Protein AF-A0A9Q4PSR2-F1 (afdb_monomer)

Mean predicted aligned error: 19.28 Å

Secondary structure (DSSP, 8-state):
----HHHHHHHHTTS-HHHHHHHHHHHHHHHHHHHHHHHHS---HHHHHHHHHHHHHHS-HHHHHHHHHHHHHHHHHHHHHHHHHHHHHHHHHHHHHHHHHHHHHHHHHHHHHHHHHHHHHHHHHHHHHHHHHHHHHHHHHHHHHHHHHHHHHHHHHHHHHHHHHHHHHHHHHHHHHHHHHHHHHHHHHHHHHHHHHHHHHHHHHHHHHHHHHHHHHHHHHHHHHHHHHHHHHHHHHHHHHHHHHHHHHHHHHHHHHHHHHTT--S--HHHHHHHHHHHHHHHHHHHHHHHHHHHHHHHHHHHHHHHHHHHHHHHHHHHHHHHHHHHHHHHHHHHHHHHHHHHHHHHHHHHHHHHHHHHHHHHHHHHHHHHHHHHHHHHHHHHHHHHHHHHHHHHHHHHHHHHHHHHHHHHHHHHHHHHHHHHHHHHHHHHHHHHHHHHHHHHHHHHHHHHHHHHHHHHHHHHHHHHHHHT--

Sequence (473 aa):
MVFNEDVYRRVIYASSEEVTKESFSLFKDSQDKLADFLNKSRLSDSEKAKLYSDFLTNLNVSSIQQILQNAKEIALELGLKCAEALLKTAQADKEMALLPFEKMEIEAKAKTAQKELELKEKMLPKELELKDADIMLKKAESKYKEAQIPLLGKEIEIKTAELEIKKAELPIKQAELEIKKADIPLKQAQIENEKAKVEVAKSQVEISRAELEIKKEQIPLTRAEVELKKAQLPLVKKELELKELDVPLKRKDLELKDSEIALKQAEIPLKKKELELRSAEIEIKKLAIPLAELELEIKKEDLPLKKLELEIKKEDLPIKKMEKEIKKMQVPIAMAELEIKKAEVPIKKAQIEIAKEEVEIKRAELPLKKAQLETEKVKAEVARAGLEVDRLRIRLEGEKINLMKKEYFLKERQVLNELKKIDGELKLTKEEARLKNRQASTIAKSLATQIQTAKMEADAKITEARIYATGQA

Radius of gyration: 97.1 Å; Cα contacts (8 Å, |Δi|>4): 141; chains: 1; bounding box: 166×49×282 Å

Foldseek 3Di:
DDDDVVVVVVVPPPPDPVLVVVVVVLVVVVVVVLVVVLVPDPDDPVVSVVVVVCVVVVPPVVVVVVLVVVLVVVLVVLVVVLVVLVVLLVVLVVVVVCLVVVLVVLVVVLVVLVVVLVVCVVPVVVVLVVLVVVLVVLVVVLVVLVVVLVVLVVVLVVLVVVLVVLVVVLVVLVVVLVVLVVVLVVLVVVLVVLVVVLVVLVVVLVVLVVVLVVLVVVLVVLVVVLVVLVVVLVVLVVVLVVLVVVLVVLVVVLVVVVVVVVVDPDDPDPVVVVSVVSVVVSVVSVVVSVVSVVVSVVSVVVSVVSVVVSVVSVVVSVVSVVVSVVSVVVSVVSVVVSVVSVVVSVVSVVVSVVSVVVSVVSVVVSVVSVVVSVVSVVVSVVSVVVSVVSVVVSVVSVVVSVVVVVVSVVVSVVSVVVSVVSVVVSVVSVVVSVVSNVVSVVVSVVSVVVSVVSVVVSVVVSVVVVVVSNDDD

Nearest PDB structures (foldseek):
  7zr1-assembly1_D  TM=3.064E-01  e=1.038E-05  Thermochaetoides thermophila
  7yqh-assembly1_B  TM=2.516E-01  e=2.801E-03  Saccharomyces cerevisiae S288C
  3zx6-assembly1_A  TM=5.127E-01  e=3.305E-01  Archaeoglobus fulgidus DSM 4304
  8i4x-assembly1_B  TM=2.468E-01  e=1.149E-02  Saccharomyces cerevisiae S288C
  9e9r-assembly1_A  TM=1.391E-01  e=6.860E-01  Homo sapiens

pLDDT: mean 75.51, std 16.55, range [29.23, 96.0]

Organism: NCBI:txid827

Solvent-accessible surface area (backbone atoms only — not comparable to full-atom values): 25658 Å² total; per-residue (Å²): 135,84,82,60,65,69,62,62,53,63,72,59,71,84,52,63,75,70,66,51,55,54,52,53,50,53,53,49,54,53,49,51,53,50,52,55,51,56,72,73,45,93,64,52,72,70,54,48,52,48,52,52,47,50,50,69,65,63,51,60,56,69,60,54,50,49,52,52,48,51,52,50,52,51,51,48,53,52,48,50,54,47,50,54,49,51,50,51,42,53,51,51,50,50,54,58,66,46,47,63,54,57,49,48,54,52,52,46,55,47,52,53,54,50,51,55,49,56,53,45,64,67,50,48,58,55,55,51,50,52,54,51,48,52,49,52,50,53,51,50,52,51,53,53,55,56,62,46,50,60,53,53,50,51,52,52,52,51,54,49,52,53,51,51,51,56,60,59,46,48,62,54,56,50,51,53,50,52,55,57,57,58,48,49,62,54,51,51,52,50,52,53,53,52,50,51,52,50,52,52,51,51,52,50,48,52,51,54,47,53,54,49,52,53,54,60,56,46,51,60,52,55,47,50,51,54,51,50,53,59,61,45,50,61,52,54,49,50,54,46,55,52,51,62,54,47,49,59,50,54,48,51,56,48,54,51,48,54,59,57,50,76,76,58,94,77,88,71,78,71,62,54,54,54,51,52,51,54,50,49,52,48,51,52,50,61,55,49,50,60,55,53,48,51,54,50,49,54,56,56,60,49,47,60,54,58,48,50,54,52,50,54,56,56,65,50,47,61,55,55,50,51,56,47,52,54,55,57,55,50,49,60,53,54,50,53,55,50,52,52,58,56,55,48,51,62,52,53,52,52,54,50,51,53,53,48,52,52,51,51,51,57,58,63,46,48,62,55,53,50,52,51,51,52,51,51,52,51,52,52,51,51,50,52,51,51,50,53,51,50,52,51,52,52,49,52,53,51,50,52,52,52,48,53,54,50,54,48,56,51,51,52,52,50,55,53,50,51,50,52,50,53,55,50,52,55,50,49,56,55,49,54,52,52,50,54,51,52,52,46,52,52,52,51,50,53,50,54,48,50,52,53,49,51,49,53,50,48,54,48,50,52,48,50,51,48,51,68,71,66,68,79,130

Structure (mmCIF, N/CA/C/O backbone):
data_AF-A0A9Q4PSR2-F1
#
_entry.id   AF-A0A9Q4PSR2-F1
#
loop_
_atom_site.group_PDB
_atom_site.id
_atom_site.type_symbol
_atom_site.label_atom_id
_atom_site.label_alt_id
_atom_site.label_comp_id
_atom_site.label_asym_id
_atom_site.label_entity_id
_atom_site.label_seq_id
_atom_site.pdbx_PDB_ins_code
_atom_site.Cartn_x
_atom_site.Cartn_y
_atom_site.Cartn_z
_atom_site.occupancy
_atom_site.B_iso_or_equiv
_atom_site.auth_seq_id
_atom_site.auth_comp_id
_atom_site.auth_asym_id
_atom_site.auth_atom_id
_atom_site.pdbx_PDB_model_num
ATOM 1 N N . MET A 1 1 ? 59.391 11.634 -141.552 1.00 30.59 1 MET A N 1
ATOM 2 C CA . MET A 1 1 ? 58.847 11.802 -140.188 1.00 30.59 1 MET A CA 1
ATOM 3 C C . MET A 1 1 ? 59.334 13.141 -139.674 1.00 30.59 1 MET A C 1
ATOM 5 O O . MET A 1 1 ? 60.513 13.277 -139.386 1.00 30.59 1 MET A O 1
ATOM 9 N N . VAL A 1 2 ? 58.467 14.151 -139.711 1.00 29.31 2 VAL A N 1
ATOM 10 C CA . VAL A 1 2 ? 58.798 15.519 -139.295 1.00 29.31 2 VAL A CA 1
ATOM 11 C C . VAL A 1 2 ? 58.795 15.550 -137.768 1.00 29.31 2 VAL A C 1
ATOM 13 O O . VAL A 1 2 ? 57.789 15.216 -137.144 1.00 29.31 2 VAL A O 1
ATOM 16 N N . PHE A 1 3 ? 59.950 15.863 -137.187 1.00 29.31 3 PHE A N 1
ATOM 17 C CA . PHE A 1 3 ? 60.169 15.961 -135.748 1.00 29.31 3 PHE A CA 1
ATOM 18 C C . PHE A 1 3 ? 59.361 17.149 -135.211 1.00 29.31 3 PHE A C 1
ATOM 20 O O . PHE A 1 3 ? 59.607 18.291 -135.590 1.00 29.31 3 PHE A O 1
ATOM 27 N N . ASN A 1 4 ? 58.339 16.876 -134.397 1.00 29.23 4 ASN A N 1
ATOM 28 C CA . ASN A 1 4 ? 57.438 17.901 -133.880 1.00 29.23 4 ASN A CA 1
ATOM 29 C C . ASN A 1 4 ? 57.993 18.444 -132.554 1.00 29.23 4 ASN A C 1
ATOM 31 O O . ASN A 1 4 ? 57.755 17.886 -131.480 1.00 29.23 4 ASN A O 1
ATOM 35 N N . GLU A 1 5 ? 58.787 19.507 -132.666 1.00 34.12 5 GLU A N 1
ATOM 36 C CA . GLU A 1 5 ? 59.531 20.153 -131.577 1.00 34.12 5 GLU A CA 1
ATOM 37 C C . GLU A 1 5 ? 58.618 20.616 -130.420 1.00 34.12 5 GLU A C 1
ATOM 39 O O . GLU A 1 5 ? 59.023 20.600 -129.255 1.00 34.12 5 GLU A O 1
ATOM 44 N N . ASP A 1 6 ? 57.347 20.913 -130.709 1.00 32.31 6 ASP A N 1
ATOM 45 C CA . ASP A 1 6 ? 56.357 21.347 -129.716 1.00 32.31 6 ASP A CA 1
ATOM 46 C C . ASP A 1 6 ? 55.891 20.228 -128.772 1.00 32.31 6 ASP A C 1
ATOM 48 O O . ASP A 1 6 ? 55.536 20.489 -127.619 1.00 32.31 6 ASP A O 1
ATOM 52 N N . VAL A 1 7 ? 55.929 18.966 -129.213 1.00 37.47 7 VAL A N 1
ATOM 53 C CA . VAL A 1 7 ? 55.584 17.812 -128.364 1.00 37.47 7 VAL A CA 1
ATOM 54 C C . VAL A 1 7 ? 56.752 17.461 -127.439 1.00 37.47 7 VAL A C 1
ATOM 56 O O . VAL A 1 7 ? 56.534 17.117 -126.278 1.00 37.47 7 VAL A O 1
ATOM 59 N N . TYR A 1 8 ? 57.991 17.645 -127.906 1.00 40.66 8 TYR A N 1
ATOM 60 C CA . TYR A 1 8 ? 59.190 17.433 -127.091 1.00 40.66 8 TYR A CA 1
ATOM 61 C C . TYR A 1 8 ? 59.341 18.512 -126.008 1.00 40.66 8 TYR A C 1
ATOM 63 O O . TYR A 1 8 ? 59.697 18.211 -124.869 1.00 40.66 8 TYR A O 1
ATOM 71 N N . ARG A 1 9 ? 58.979 19.765 -126.323 1.00 37.53 9 ARG A N 1
ATOM 72 C CA . ARG A 1 9 ? 58.964 20.862 -125.344 1.00 37.53 9 ARG A CA 1
ATOM 73 C C . ARG A 1 9 ? 57.912 20.640 -124.254 1.00 37.53 9 ARG A C 1
ATOM 75 O O . ARG A 1 9 ? 58.229 20.800 -123.081 1.00 37.53 9 ARG A O 1
ATOM 82 N N . ARG A 1 10 ? 56.692 20.199 -124.589 1.00 34.59 10 ARG A N 1
ATOM 83 C CA . ARG A 1 10 ? 55.598 20.035 -123.603 1.00 34.59 10 ARG A CA 1
ATOM 84 C C . ARG A 1 10 ? 55.825 18.942 -122.552 1.00 34.59 10 ARG A C 1
ATOM 86 O O . ARG A 1 10 ? 55.307 19.077 -121.450 1.00 34.59 10 ARG A O 1
ATOM 93 N N . VAL A 1 11 ? 56.608 17.902 -122.844 1.00 36.34 11 VAL A N 1
ATOM 94 C CA . VAL A 1 11 ? 56.878 16.804 -121.889 1.00 36.34 11 VAL A CA 1
ATOM 95 C C . VAL A 1 11 ? 57.952 17.176 -120.849 1.00 36.34 11 VAL A C 1
ATOM 97 O O . VAL A 1 11 ? 57.984 16.600 -119.764 1.00 36.34 11 VAL A O 1
ATOM 100 N N . ILE A 1 12 ? 58.781 18.193 -121.113 1.00 41.03 12 ILE A N 1
ATOM 101 C CA . ILE A 1 12 ? 59.872 18.623 -120.215 1.00 41.03 12 ILE A CA 1
ATOM 102 C C . ILE A 1 12 ? 59.436 19.739 -119.236 1.00 41.03 12 ILE A C 1
ATOM 104 O O . ILE A 1 12 ? 60.035 19.894 -118.172 1.00 41.03 12 ILE A O 1
ATOM 108 N N . TYR A 1 13 ? 58.337 20.454 -119.508 1.00 36.12 13 TYR A N 1
ATOM 109 C CA . TYR A 1 13 ? 57.863 21.591 -118.693 1.00 36.12 13 TYR A CA 1
ATOM 110 C C . TYR A 1 13 ? 57.241 21.242 -117.322 1.00 36.12 13 TYR A C 1
ATOM 112 O O . TYR A 1 13 ? 56.834 22.144 -116.596 1.00 36.12 13 TYR A O 1
ATOM 120 N N . ALA A 1 14 ? 57.186 19.970 -116.914 1.00 33.91 14 ALA A N 1
ATOM 121 C CA . ALA A 1 14 ? 56.585 19.565 -115.633 1.00 33.91 14 ALA A CA 1
ATOM 122 C C . ALA A 1 14 ? 57.563 19.547 -114.433 1.00 33.91 14 ALA A C 1
ATOM 124 O O . ALA A 1 14 ? 57.189 19.119 -113.341 1.00 33.91 14 ALA A O 1
ATOM 125 N N . SER A 1 15 ? 58.812 19.996 -114.608 1.00 37.12 15 SER A N 1
ATOM 126 C CA . SER A 1 15 ? 59.835 20.006 -113.548 1.00 37.12 15 SER A CA 1
ATOM 127 C C . SER A 1 15 ? 60.400 21.420 -113.390 1.00 37.12 15 SER A C 1
ATOM 129 O O . SER A 1 15 ? 60.990 21.927 -114.337 1.00 37.12 15 SER A O 1
ATOM 131 N N . SER A 1 16 ? 60.161 22.044 -112.225 1.00 42.78 16 SER A N 1
ATOM 132 C CA . SER A 1 16 ? 60.629 23.370 -111.755 1.00 42.78 16 SER A CA 1
ATOM 133 C C . SER A 1 16 ? 61.180 24.323 -112.835 1.00 42.78 16 SER A C 1
ATOM 135 O O . SER A 1 16 ? 62.311 24.158 -113.301 1.00 42.78 16 SER A O 1
ATOM 137 N N . GLU A 1 17 ? 60.401 25.356 -113.177 1.00 42.44 17 GLU A N 1
ATOM 138 C CA . GLU A 1 17 ? 60.692 26.363 -114.220 1.00 42.44 17 GLU A CA 1
ATOM 139 C C . GLU A 1 17 ? 62.079 27.031 -114.123 1.00 42.44 17 GLU A C 1
ATOM 141 O O . GLU A 1 17 ? 62.598 27.504 -115.135 1.00 42.44 17 GLU A O 1
ATOM 146 N N . GLU A 1 18 ? 62.694 27.066 -112.938 1.00 43.81 18 GLU A N 1
ATOM 147 C CA . GLU A 1 18 ? 64.017 27.669 -112.717 1.00 43.81 18 GLU A CA 1
ATOM 148 C C . GLU A 1 18 ? 65.163 26.759 -113.182 1.00 43.81 18 GLU A C 1
ATOM 150 O O . GLU A 1 18 ? 66.092 27.216 -113.846 1.00 43.81 18 GLU A O 1
ATOM 155 N N . VAL A 1 19 ? 65.068 25.446 -112.944 1.00 42.97 19 VAL A N 1
ATOM 156 C CA . VAL A 1 19 ? 66.100 24.484 -113.375 1.00 42.97 19 VAL A CA 1
ATOM 157 C C . VAL A 1 19 ? 66.064 24.291 -114.894 1.00 42.97 19 VAL A C 1
ATOM 159 O O . VAL A 1 19 ? 67.101 24.085 -115.524 1.00 42.97 19 VAL A O 1
ATOM 162 N N . THR A 1 20 ? 64.887 24.404 -115.515 1.00 48.31 20 THR A N 1
ATOM 163 C CA . THR A 1 20 ? 64.702 24.159 -116.953 1.00 48.31 20 THR A CA 1
ATOM 164 C C . THR A 1 20 ? 65.146 25.334 -117.824 1.00 48.31 20 THR A C 1
ATOM 166 O O . THR A 1 20 ? 65.755 25.100 -118.869 1.00 48.31 20 THR A O 1
ATOM 169 N N . LYS A 1 21 ? 64.929 26.587 -117.397 1.00 44.03 21 LYS A N 1
ATOM 170 C CA . LYS A 1 21 ? 65.381 27.777 -118.144 1.00 44.03 21 LYS A CA 1
ATOM 171 C C . LYS A 1 21 ? 66.907 27.903 -118.197 1.00 44.03 21 LYS A C 1
ATOM 173 O O . LYS A 1 21 ? 67.447 28.178 -119.266 1.00 44.03 21 LYS A O 1
ATOM 178 N N . GLU A 1 22 ? 67.600 27.650 -117.088 1.00 48.50 22 GLU A N 1
ATOM 179 C CA . GLU A 1 22 ? 69.065 27.795 -117.013 1.00 48.50 22 GLU A CA 1
ATOM 180 C C . GLU A 1 22 ? 69.811 26.618 -117.663 1.00 48.50 22 GLU A C 1
ATOM 182 O O . GLU A 1 22 ? 70.853 26.807 -118.287 1.00 48.50 22 GLU A O 1
ATOM 187 N N . SER A 1 23 ? 69.239 25.408 -117.617 1.00 45.97 23 SER A N 1
ATOM 188 C CA . SER A 1 23 ? 69.782 24.251 -118.351 1.00 45.97 23 SER A CA 1
ATOM 189 C C . SER A 1 23 ? 69.737 24.470 -119.868 1.00 45.97 23 SER A C 1
ATOM 191 O O . SER A 1 23 ? 70.679 24.124 -120.581 1.00 45.97 23 SER A O 1
ATOM 193 N N . PHE A 1 24 ? 68.659 25.088 -120.368 1.00 46.19 24 PHE A N 1
ATOM 194 C CA . PHE A 1 24 ? 68.519 25.439 -121.783 1.00 46.19 24 PHE A CA 1
ATOM 195 C C . PHE A 1 24 ? 69.469 26.563 -122.216 1.00 46.19 24 PHE A C 1
ATOM 197 O O . PHE A 1 24 ? 69.950 26.523 -123.348 1.00 46.19 24 PHE A O 1
ATOM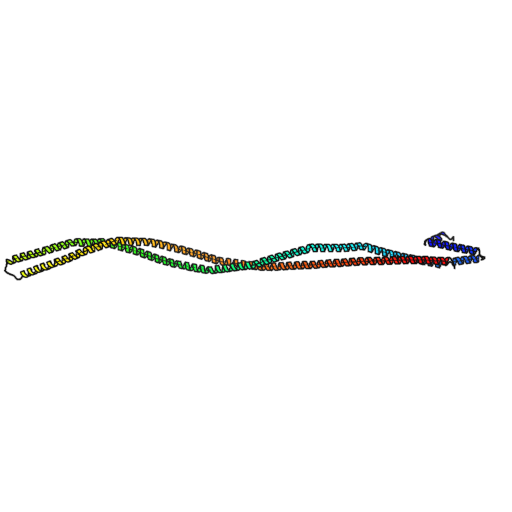 204 N N . SER A 1 25 ? 69.762 27.545 -121.351 1.00 51.31 25 SER A N 1
ATOM 205 C CA . SER A 1 25 ? 70.717 28.612 -121.687 1.00 51.31 25 SER A CA 1
ATOM 206 C C . SER A 1 25 ? 72.151 28.089 -121.739 1.00 51.31 25 SER A C 1
ATOM 208 O O . SER A 1 25 ? 72.877 28.416 -122.669 1.00 51.31 25 SER A O 1
ATOM 210 N N . LEU A 1 26 ? 72.534 27.220 -120.799 1.00 50.44 26 LEU A N 1
ATOM 211 C CA . LEU A 1 26 ? 73.851 26.581 -120.772 1.00 50.44 26 LEU A CA 1
ATOM 212 C C . LEU A 1 26 ? 74.087 25.693 -121.994 1.00 50.44 26 LEU A C 1
ATOM 214 O O . LEU A 1 26 ? 75.121 25.814 -122.641 1.00 50.44 26 LEU A O 1
ATOM 218 N N . PHE A 1 27 ? 73.108 24.859 -122.356 1.00 50.53 27 PHE A N 1
ATOM 219 C CA . PHE A 1 27 ? 73.190 24.027 -123.558 1.00 50.53 27 PHE A CA 1
ATOM 220 C C . PHE A 1 27 ? 73.351 24.873 -124.827 1.00 50.53 27 PHE A C 1
ATOM 222 O O . PHE A 1 27 ? 74.158 24.540 -125.694 1.00 50.53 27 PHE A O 1
ATOM 229 N N . LYS A 1 28 ? 72.620 25.990 -124.914 1.00 52.31 28 LYS A N 1
ATOM 230 C CA . LYS A 1 28 ? 72.680 26.901 -126.057 1.00 52.31 28 LYS A CA 1
ATOM 231 C C . LYS A 1 28 ? 74.026 27.628 -126.153 1.00 52.31 28 LYS A C 1
ATOM 233 O O . LYS A 1 28 ? 74.619 27.627 -127.224 1.00 52.31 28 LYS A O 1
ATOM 238 N N . ASP A 1 29 ? 74.570 28.107 -125.036 1.00 55.88 29 ASP A N 1
ATOM 239 C CA . ASP A 1 29 ? 75.909 28.712 -124.976 1.00 55.88 29 ASP A CA 1
ATOM 240 C C . ASP A 1 29 ? 77.022 27.724 -125.370 1.00 55.88 29 ASP A C 1
ATOM 242 O O . ASP A 1 29 ? 77.967 28.085 -126.077 1.00 55.88 29 ASP A O 1
ATOM 246 N N . SER A 1 30 ? 76.938 26.465 -124.924 1.00 52.97 30 SER A N 1
ATOM 247 C CA . SER A 1 30 ? 77.897 25.417 -125.300 1.00 52.97 30 SER A CA 1
ATOM 248 C C . SER A 1 30 ? 77.789 25.056 -126.783 1.00 52.97 30 SER A C 1
ATOM 250 O O . SER A 1 30 ? 78.810 24.864 -127.446 1.00 52.97 30 SER A O 1
ATOM 252 N N . GLN A 1 31 ? 76.564 24.992 -127.311 1.00 54.34 31 GLN A N 1
ATOM 253 C CA . GLN A 1 31 ? 76.292 24.727 -128.721 1.00 54.34 31 GLN A CA 1
ATOM 254 C C . GLN A 1 31 ? 76.814 25.860 -129.615 1.00 54.34 31 GLN A C 1
ATOM 256 O O . GLN A 1 31 ? 77.436 25.582 -130.641 1.00 54.34 31 GLN A O 1
ATOM 261 N N . ASP A 1 32 ? 76.636 27.114 -129.195 1.00 59.25 32 ASP A N 1
ATOM 262 C CA . ASP A 1 32 ? 77.125 28.294 -129.905 1.00 59.25 32 ASP A CA 1
ATOM 263 C C . ASP A 1 32 ? 78.660 28.345 -129.898 1.00 59.25 32 ASP A C 1
ATOM 265 O O . ASP A 1 32 ? 79.269 28.536 -130.949 1.00 59.25 32 ASP A O 1
ATOM 269 N N . LYS A 1 33 ? 79.319 28.059 -128.764 1.00 62.41 33 LYS A N 1
ATOM 270 C CA . LYS A 1 33 ? 80.793 27.972 -128.686 1.00 62.41 33 LYS A CA 1
ATOM 271 C C . LYS A 1 33 ? 81.373 26.847 -129.547 1.00 62.41 33 LYS A C 1
ATOM 273 O O . LYS A 1 33 ? 82.416 27.036 -130.176 1.00 62.41 33 LYS A O 1
ATOM 278 N N . LEU A 1 34 ? 80.713 25.688 -129.597 1.00 60.78 34 LEU A N 1
ATOM 279 C CA . LEU A 1 34 ? 81.141 24.572 -130.440 1.00 60.78 34 LEU A CA 1
ATOM 280 C C . LEU A 1 34 ? 80.932 24.882 -131.929 1.00 60.78 34 LEU A C 1
ATOM 282 O O . LEU A 1 34 ? 81.809 24.591 -132.742 1.00 60.78 34 LEU A O 1
ATOM 286 N N . ALA A 1 35 ? 79.807 25.506 -132.289 1.00 60.69 35 ALA A N 1
ATOM 287 C CA . ALA A 1 35 ? 79.557 25.976 -133.648 1.00 60.69 35 ALA A CA 1
ATOM 288 C C . ALA A 1 35 ? 80.616 27.001 -134.082 1.00 60.69 35 ALA A C 1
ATOM 290 O O . ALA A 1 35 ? 81.159 26.904 -135.183 1.00 60.69 35 ALA A O 1
ATOM 291 N N . ASP A 1 36 ? 80.984 27.925 -133.196 1.00 70.06 36 ASP A N 1
ATOM 292 C CA . ASP A 1 36 ? 82.000 28.941 -133.461 1.00 70.06 36 ASP A CA 1
ATOM 293 C C . ASP A 1 36 ? 83.412 28.332 -133.611 1.00 70.06 36 ASP A C 1
ATOM 295 O O . ASP A 1 36 ? 84.172 28.714 -134.507 1.00 70.06 36 ASP A O 1
ATOM 299 N N . PHE A 1 37 ? 83.750 27.316 -132.804 1.00 67.12 37 PHE A N 1
ATOM 300 C CA . PHE A 1 37 ? 84.992 26.540 -132.924 1.00 67.12 37 PHE A CA 1
ATOM 301 C C . PHE A 1 37 ? 85.055 25.740 -134.234 1.00 67.12 37 PHE A C 1
ATOM 303 O O . PHE A 1 37 ? 86.053 25.793 -134.958 1.00 67.12 37 PHE A O 1
ATOM 310 N N . LEU A 1 38 ? 83.978 25.034 -134.587 1.00 64.06 38 LEU A N 1
ATOM 311 C CA . LEU A 1 38 ? 83.915 24.231 -135.809 1.00 64.06 38 LEU A CA 1
ATOM 312 C C . LEU A 1 38 ? 83.952 25.102 -137.065 1.00 64.06 38 LEU A C 1
ATOM 314 O O . LEU A 1 38 ? 84.629 24.735 -138.030 1.00 64.06 38 LEU A O 1
ATOM 318 N N . ASN A 1 39 ? 83.323 26.278 -137.042 1.00 68.94 39 ASN A N 1
ATOM 319 C CA . ASN A 1 39 ? 83.376 27.244 -138.140 1.00 68.94 39 ASN A CA 1
ATOM 320 C C . ASN A 1 39 ? 84.787 27.811 -138.365 1.00 68.94 39 ASN A C 1
ATOM 322 O O . ASN A 1 39 ? 85.174 28.039 -139.509 1.00 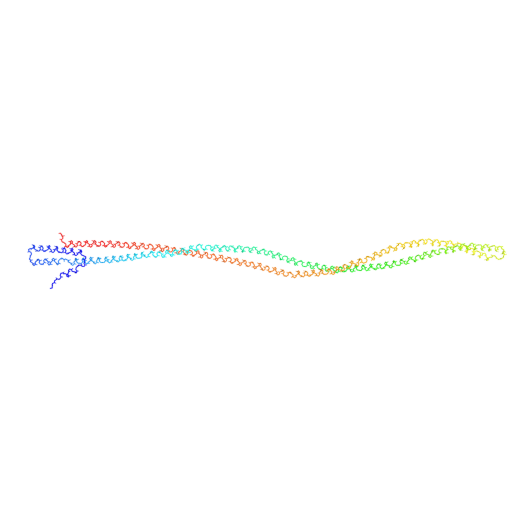68.94 39 ASN A O 1
ATOM 326 N N . LYS A 1 40 ? 85.585 27.978 -137.302 1.00 70.62 40 LYS A N 1
ATOM 327 C CA . LYS A 1 40 ? 86.971 28.483 -137.375 1.00 70.62 40 LYS A CA 1
ATOM 328 C C . LYS A 1 40 ? 88.019 27.391 -137.643 1.00 70.62 40 LYS A C 1
ATOM 330 O O . LYS A 1 40 ? 89.168 27.702 -137.956 1.00 70.62 40 LYS A O 1
ATOM 335 N N . SER A 1 41 ? 87.648 26.117 -137.531 1.00 65.38 41 SER A N 1
ATOM 336 C CA . SER A 1 41 ? 88.558 24.978 -137.699 1.00 65.38 41 SER A CA 1
ATOM 337 C C . SER A 1 41 ? 88.786 24.592 -139.174 1.00 65.38 41 SER A C 1
ATOM 339 O O . SER A 1 41 ? 87.865 24.632 -139.994 1.00 65.38 41 SER A O 1
ATOM 341 N N . ARG A 1 42 ? 90.009 24.147 -139.514 1.00 66.88 42 ARG A N 1
ATOM 342 C CA . ARG A 1 42 ? 90.380 23.591 -140.839 1.00 66.88 42 ARG A CA 1
ATOM 343 C C . ARG A 1 42 ? 89.981 22.112 -141.026 1.00 66.88 42 ARG A C 1
ATOM 345 O O . ARG A 1 42 ? 90.512 21.450 -141.911 1.00 66.88 42 ARG A O 1
ATOM 352 N N . LEU A 1 43 ? 89.099 21.592 -140.170 1.00 71.19 43 LEU A N 1
ATOM 353 C CA . LEU A 1 43 ? 88.632 20.202 -140.206 1.00 71.19 43 LEU A CA 1
ATOM 354 C C . LEU A 1 43 ? 87.792 19.936 -141.464 1.00 71.19 43 LEU A C 1
ATOM 356 O O . LEU A 1 43 ? 87.122 20.842 -141.961 1.00 71.19 43 LEU A O 1
ATOM 360 N N . SER A 1 44 ? 87.794 18.700 -141.962 1.00 71.38 44 SER A N 1
ATOM 361 C CA . SER A 1 44 ? 86.879 18.285 -143.033 1.00 71.38 44 SER A CA 1
ATOM 362 C C . SER A 1 44 ? 85.432 18.206 -142.527 1.00 71.38 44 SER A C 1
ATOM 364 O O . SER A 1 44 ? 85.196 17.995 -141.336 1.00 71.38 44 SER A O 1
ATOM 366 N N . ASP A 1 45 ? 84.442 18.320 -143.416 1.00 65.38 45 ASP A N 1
ATOM 367 C CA . ASP A 1 45 ? 83.022 18.245 -143.028 1.00 65.38 45 ASP A CA 1
ATOM 368 C C . ASP A 1 45 ? 82.672 16.920 -142.327 1.00 65.38 45 ASP A C 1
ATOM 370 O O . ASP A 1 45 ? 81.855 16.896 -141.407 1.00 65.38 45 ASP A O 1
ATOM 374 N N . SER A 1 46 ? 83.356 15.826 -142.685 1.00 64.12 46 SER A N 1
ATOM 375 C CA . SER A 1 46 ? 83.214 14.528 -142.016 1.00 64.12 46 SER A CA 1
ATOM 376 C C . SER A 1 46 ? 83.756 14.539 -140.585 1.00 64.12 46 SER A C 1
ATOM 378 O O . SER A 1 46 ? 83.177 13.893 -139.715 1.00 64.12 46 SER A O 1
ATOM 380 N N . GLU A 1 47 ? 84.861 15.237 -140.323 1.00 69.25 47 GLU A N 1
ATOM 381 C CA . GLU A 1 47 ? 85.441 15.351 -138.980 1.00 69.25 47 GLU A CA 1
ATOM 382 C C . GLU A 1 47 ? 84.635 16.315 -138.118 1.00 69.25 47 GLU A C 1
ATOM 384 O O . GLU A 1 47 ? 84.402 16.019 -136.951 1.00 69.25 47 GLU A O 1
ATOM 389 N N . LYS A 1 48 ? 84.133 17.416 -138.694 1.00 69.00 48 LYS A N 1
ATOM 390 C CA . LYS A 1 48 ? 83.215 18.332 -138.004 1.00 69.00 48 LYS A CA 1
ATOM 391 C C . LYS A 1 48 ? 81.922 17.625 -137.611 1.00 69.00 48 LYS A C 1
ATOM 393 O O . LYS A 1 48 ? 81.499 17.748 -136.467 1.00 69.00 48 LYS A O 1
ATOM 398 N N . ALA A 1 49 ? 81.331 16.838 -138.513 1.00 59.72 49 ALA A N 1
ATOM 399 C CA . ALA A 1 49 ? 80.139 16.044 -138.220 1.00 59.72 49 ALA A CA 1
ATOM 400 C C . ALA A 1 49 ? 80.401 14.979 -137.144 1.00 59.72 49 ALA A C 1
ATOM 402 O O . ALA A 1 49 ? 79.551 14.764 -136.283 1.00 59.72 49 ALA A O 1
ATOM 403 N N . LYS A 1 50 ? 81.587 14.356 -137.148 1.00 64.25 50 LYS A N 1
ATOM 404 C CA . LYS A 1 50 ? 81.979 13.374 -136.132 1.00 64.25 50 LYS A CA 1
ATOM 405 C C . LYS A 1 50 ? 82.237 14.023 -134.772 1.00 64.25 50 LYS A C 1
ATOM 407 O O . LYS A 1 50 ? 81.750 13.506 -133.786 1.00 64.25 50 LYS A O 1
ATOM 412 N N . LEU A 1 51 ? 82.881 15.191 -134.713 1.00 61.88 51 LEU A N 1
ATOM 413 C CA . LEU A 1 51 ? 83.086 15.945 -133.469 1.00 61.88 51 LEU A CA 1
ATOM 414 C C . LEU A 1 51 ? 81.775 16.513 -132.910 1.00 61.88 51 LEU A C 1
ATOM 416 O O . LEU A 1 51 ? 81.588 16.536 -131.700 1.00 61.88 51 LEU A O 1
ATOM 420 N N . TYR A 1 52 ? 80.860 16.956 -133.778 1.00 58.81 52 TYR A N 1
ATOM 421 C CA . TYR A 1 52 ? 79.524 17.408 -133.377 1.00 58.81 52 TYR A CA 1
ATOM 422 C C . TYR A 1 52 ? 78.675 16.233 -132.879 1.00 58.81 52 TYR A C 1
ATOM 424 O O . TYR A 1 52 ? 78.012 16.347 -131.855 1.00 58.81 52 TYR A O 1
ATOM 432 N N . SER A 1 53 ? 78.744 15.084 -133.557 1.00 53.72 53 SER A N 1
ATOM 433 C CA . SER A 1 53 ? 78.159 13.819 -133.098 1.00 53.72 53 SER A CA 1
ATOM 434 C C . SER A 1 53 ? 78.741 13.408 -131.749 1.00 53.72 53 SER A C 1
ATOM 436 O O . SER A 1 53 ? 77.984 13.199 -130.813 1.00 53.72 53 SER A O 1
ATOM 438 N N . ASP A 1 54 ? 80.068 13.374 -131.623 1.00 56.69 54 ASP A N 1
ATOM 439 C CA . ASP A 1 54 ? 80.776 12.999 -130.402 1.00 56.69 54 ASP A CA 1
ATOM 440 C C . ASP A 1 54 ? 80.486 13.985 -129.261 1.00 56.69 54 ASP A C 1
ATOM 442 O O . ASP A 1 54 ? 80.387 13.566 -128.116 1.00 56.69 54 ASP A O 1
ATOM 446 N N . PHE A 1 55 ? 80.283 15.277 -129.538 1.00 58.97 55 PHE A N 1
ATOM 447 C CA . PHE A 1 55 ? 79.832 16.275 -128.559 1.00 58.97 55 PHE A CA 1
ATOM 448 C C . PHE A 1 55 ? 78.389 16.023 -128.105 1.00 58.97 55 PHE A C 1
ATOM 450 O O . PHE A 1 55 ? 78.098 16.060 -126.910 1.00 58.97 55 PHE A O 1
ATOM 457 N N . LEU A 1 56 ? 77.494 15.711 -129.047 1.00 51.69 56 LEU A N 1
ATOM 458 C CA . LEU A 1 56 ? 76.107 15.352 -128.752 1.00 51.69 56 LEU A CA 1
ATOM 459 C C . LEU A 1 56 ? 75.996 14.006 -128.016 1.00 51.69 56 LEU A C 1
ATOM 461 O O . LEU A 1 56 ? 75.068 13.837 -127.229 1.00 51.69 56 LEU A O 1
ATOM 465 N N . THR A 1 57 ? 76.934 13.072 -128.217 1.00 50.31 57 THR A N 1
ATOM 466 C CA . THR A 1 57 ? 76.959 11.772 -127.525 1.00 50.31 57 THR A CA 1
ATOM 467 C C . THR A 1 57 ? 77.775 11.767 -126.226 1.00 50.31 57 THR A C 1
ATOM 469 O O . THR A 1 57 ? 77.472 10.963 -125.349 1.00 50.31 57 THR A O 1
ATOM 472 N N . ASN A 1 58 ? 78.782 12.640 -126.068 1.00 47.34 58 ASN A N 1
ATOM 473 C CA . ASN A 1 58 ? 79.615 12.749 -124.853 1.00 47.34 58 ASN A CA 1
ATOM 474 C C . ASN A 1 58 ? 79.057 13.714 -123.801 1.00 47.34 58 ASN A C 1
ATOM 476 O O . ASN A 1 58 ? 79.540 13.725 -122.666 1.00 47.34 58 ASN A O 1
ATOM 480 N N . LEU A 1 59 ? 78.019 14.491 -124.123 1.00 53.25 59 LEU A N 1
ATOM 481 C CA . LEU A 1 59 ? 77.141 15.043 -123.098 1.00 53.25 59 LEU A CA 1
ATOM 482 C C . LEU A 1 59 ? 76.523 13.851 -122.366 1.00 53.25 59 LEU A C 1
ATOM 484 O O . LEU A 1 59 ? 75.656 13.162 -122.891 1.00 53.25 59 LEU A O 1
ATOM 488 N N . ASN A 1 60 ? 77.021 13.566 -121.165 1.00 53.00 60 ASN A N 1
ATOM 489 C CA . ASN A 1 60 ? 76.625 12.433 -120.336 1.00 53.00 60 ASN A CA 1
ATOM 490 C C . ASN A 1 60 ? 75.219 12.677 -119.736 1.00 53.00 60 ASN A C 1
ATOM 492 O O . ASN A 1 60 ? 75.031 12.764 -118.521 1.00 53.00 60 ASN A O 1
ATOM 496 N N . VAL A 1 61 ? 74.226 12.838 -120.623 1.00 51.53 61 VAL A N 1
ATOM 497 C CA . VAL A 1 61 ? 72.817 13.154 -120.348 1.00 51.53 61 VAL A CA 1
ATOM 498 C C . VAL A 1 61 ? 72.213 12.112 -119.411 1.00 51.53 61 VAL A C 1
ATOM 500 O O . VAL A 1 61 ? 71.434 12.472 -118.535 1.00 51.53 61 VAL A O 1
ATOM 503 N N . SER A 1 62 ? 72.639 10.849 -119.519 1.00 49.00 62 SER A N 1
ATOM 504 C CA . SER A 1 62 ? 72.194 9.770 -118.631 1.00 49.00 62 SER A CA 1
ATOM 505 C C . SER A 1 62 ? 72.596 10.013 -117.173 1.00 49.00 62 SER A C 1
ATOM 507 O O . SER A 1 62 ? 71.780 9.811 -116.280 1.00 49.00 62 SER A O 1
ATOM 509 N N . SER A 1 63 ? 73.817 10.497 -116.911 1.00 49.88 63 SER A N 1
ATOM 510 C CA . SER A 1 63 ? 74.279 10.772 -115.541 1.00 49.88 63 SER A CA 1
ATOM 511 C C . SER A 1 63 ? 73.568 11.985 -114.935 1.00 49.88 63 SER A C 1
ATOM 513 O O . SER A 1 63 ? 73.160 11.945 -113.779 1.00 49.88 63 SER A O 1
ATOM 515 N N . ILE A 1 64 ? 73.342 13.042 -115.724 1.00 49.62 64 ILE A N 1
ATOM 516 C CA . ILE A 1 64 ? 72.612 14.241 -115.277 1.00 49.62 64 ILE A CA 1
ATOM 517 C C . ILE A 1 64 ? 71.129 13.923 -115.035 1.00 49.62 64 ILE A C 1
ATOM 519 O O . ILE A 1 64 ? 70.578 14.325 -114.012 1.00 49.62 64 ILE A O 1
ATOM 523 N N . GLN A 1 65 ? 70.485 13.159 -115.924 1.00 52.62 65 GLN A N 1
ATOM 524 C CA . GLN A 1 65 ? 69.105 12.707 -115.731 1.00 52.62 65 GLN A CA 1
ATOM 525 C C . GLN A 1 65 ? 68.972 11.811 -114.503 1.00 52.62 65 GLN A C 1
ATOM 527 O O . GLN A 1 65 ? 68.015 11.966 -113.753 1.00 52.62 65 GLN A O 1
ATOM 532 N N . GLN A 1 66 ? 69.940 10.929 -114.249 1.00 52.72 66 GLN A N 1
ATOM 533 C CA . GLN A 1 66 ? 69.919 10.070 -113.071 1.00 52.72 66 GLN A CA 1
ATOM 534 C C . GLN A 1 66 ? 70.168 10.853 -111.774 1.00 52.72 66 GLN A C 1
ATOM 536 O O . GLN A 1 66 ? 69.501 10.593 -110.778 1.00 52.72 66 GLN A O 1
ATOM 541 N N . ILE A 1 67 ? 71.038 11.870 -111.781 1.00 50.19 67 ILE A N 1
ATOM 542 C CA . ILE A 1 67 ? 71.219 12.782 -110.638 1.00 50.19 67 ILE A CA 1
ATOM 543 C C . ILE A 1 67 ? 69.941 13.590 -110.371 1.00 50.19 67 ILE A C 1
ATOM 545 O O . ILE A 1 67 ? 69.521 13.692 -109.220 1.00 50.19 67 ILE A O 1
ATOM 549 N N . LEU A 1 68 ? 69.287 14.120 -111.410 1.00 50.09 68 LEU A N 1
ATOM 550 C CA . LEU A 1 68 ? 68.030 14.868 -111.277 1.00 50.09 68 LEU A CA 1
ATOM 551 C C . LEU A 1 68 ? 66.866 13.975 -110.830 1.00 50.09 68 LEU A C 1
ATOM 553 O O . LEU A 1 68 ? 66.056 14.394 -110.004 1.00 50.09 68 LEU A O 1
ATOM 557 N N . GLN A 1 69 ? 66.795 12.745 -111.338 1.00 55.03 69 GLN A N 1
ATOM 558 C CA . GLN A 1 69 ? 65.789 11.763 -110.945 1.00 55.03 69 GLN A CA 1
ATOM 559 C C . GLN A 1 69 ? 65.984 11.338 -109.485 1.00 55.03 69 GLN A C 1
ATOM 561 O O . GLN A 1 69 ? 65.032 11.392 -108.710 1.00 55.03 69 GLN A O 1
ATOM 566 N N . ASN A 1 70 ? 67.222 11.043 -109.074 1.00 51.94 70 ASN A N 1
ATOM 567 C CA . ASN A 1 70 ? 67.555 10.740 -107.681 1.00 51.94 70 ASN A CA 1
ATOM 568 C C . ASN A 1 70 ? 67.258 11.933 -106.758 1.00 51.94 70 ASN A C 1
ATOM 570 O O . ASN A 1 70 ? 66.708 11.753 -105.676 1.00 51.94 70 ASN A O 1
ATOM 574 N N . ALA A 1 71 ? 67.563 13.165 -107.180 1.00 49.53 71 ALA A N 1
ATOM 575 C CA . ALA A 1 71 ? 67.235 14.367 -106.413 1.00 49.53 71 ALA A CA 1
ATOM 576 C C . ALA A 1 71 ? 65.715 14.568 -106.274 1.00 49.53 71 ALA A C 1
ATOM 578 O O . ALA A 1 71 ? 65.239 14.946 -105.204 1.00 49.53 71 ALA A O 1
ATOM 579 N N . LYS A 1 72 ? 64.940 14.270 -107.325 1.00 54.00 72 LYS A N 1
ATOM 580 C CA . LYS A 1 72 ? 63.472 14.334 -107.316 1.00 54.00 72 LYS A CA 1
ATOM 581 C C . LYS A 1 72 ? 62.853 13.264 -106.415 1.00 54.00 72 LYS A C 1
ATOM 583 O O . LYS A 1 72 ? 61.928 13.575 -105.670 1.00 54.00 72 LYS A O 1
ATOM 588 N N . GLU A 1 73 ? 63.363 12.036 -106.457 1.00 56.44 73 GLU A N 1
ATOM 589 C CA . GLU A 1 73 ? 62.919 10.936 -105.591 1.00 56.44 73 GLU A CA 1
ATOM 590 C C . GLU A 1 73 ? 63.231 11.225 -104.117 1.00 56.44 73 GLU A C 1
ATOM 592 O O . GLU A 1 73 ? 62.337 11.116 -103.279 1.00 56.44 73 GLU A O 1
ATOM 597 N N . ILE A 1 74 ? 64.433 11.725 -103.807 1.00 56.28 74 ILE A N 1
ATOM 598 C CA . ILE A 1 74 ? 64.808 12.159 -102.451 1.00 56.28 74 ILE A CA 1
ATOM 599 C C . ILE A 1 74 ? 63.920 13.321 -101.977 1.00 56.28 74 ILE A C 1
ATOM 601 O O . ILE A 1 74 ? 63.445 13.308 -100.841 1.00 56.28 74 ILE A O 1
ATOM 605 N N . ALA A 1 75 ? 63.646 14.314 -102.830 1.00 53.25 75 ALA A N 1
ATOM 606 C CA . ALA A 1 75 ? 62.777 15.440 -102.483 1.00 53.25 75 ALA A CA 1
ATOM 607 C C . ALA A 1 75 ? 61.320 15.008 -102.232 1.00 53.25 75 ALA A C 1
ATOM 609 O O . ALA A 1 75 ? 60.684 15.514 -101.306 1.00 53.25 75 ALA A O 1
ATOM 610 N N . LEU A 1 76 ? 60.797 14.057 -103.014 1.00 61.22 76 LEU A N 1
ATOM 611 C CA . LEU A 1 76 ? 59.466 13.480 -102.809 1.00 61.22 76 LEU A CA 1
ATOM 612 C C . LEU A 1 76 ? 59.400 12.646 -101.525 1.00 61.22 76 LEU A C 1
ATOM 614 O O . LEU A 1 76 ? 58.450 12.801 -100.762 1.00 61.22 76 LEU A O 1
ATOM 618 N N . GLU A 1 77 ? 60.403 11.810 -101.250 1.00 64.00 77 GLU A N 1
ATOM 619 C CA . GLU A 1 77 ? 60.451 10.985 -100.038 1.00 64.00 77 GLU A CA 1
ATOM 620 C C . GLU A 1 77 ? 60.581 11.846 -98.770 1.00 64.00 77 GLU A C 1
ATOM 622 O O . GLU A 1 77 ? 59.885 11.615 -97.779 1.00 64.00 77 GLU A O 1
ATOM 627 N N . LEU A 1 78 ? 61.417 12.889 -98.802 1.00 61.28 78 LEU A N 1
ATOM 628 C CA . LEU A 1 78 ? 61.528 13.862 -97.712 1.00 61.28 78 LEU A CA 1
ATOM 629 C C . LEU A 1 78 ? 60.254 14.703 -97.562 1.00 61.28 78 LEU A C 1
ATOM 631 O O . LEU A 1 78 ? 59.830 14.967 -96.438 1.00 61.28 78 LEU A O 1
ATOM 635 N N . GLY A 1 79 ? 59.609 15.080 -98.670 1.00 59.53 79 GLY A N 1
ATOM 636 C CA . GLY A 1 79 ? 58.317 15.766 -98.667 1.00 59.53 79 GLY A CA 1
ATOM 637 C C . GLY A 1 79 ? 57.204 14.915 -98.052 1.00 59.53 79 GLY A C 1
ATOM 638 O O . GLY A 1 79 ? 56.426 15.416 -97.240 1.00 59.53 79 GLY A O 1
ATOM 639 N N . LEU A 1 80 ? 57.173 13.614 -98.360 1.00 67.38 80 LEU A N 1
ATOM 640 C CA . LEU A 1 80 ? 56.230 12.658 -97.780 1.00 67.38 80 LEU A CA 1
ATOM 641 C C . LEU A 1 80 ? 56.487 12.465 -96.278 1.00 67.38 80 LEU A C 1
ATOM 643 O O . LEU A 1 80 ? 55.558 12.584 -95.484 1.00 67.38 80 LEU A O 1
ATOM 647 N N . LYS A 1 81 ? 57.752 12.288 -95.864 1.00 64.88 81 LYS A N 1
ATOM 648 C CA . LYS A 1 81 ? 58.144 12.230 -94.441 1.00 64.88 81 LYS A CA 1
ATOM 649 C C . LYS A 1 81 ? 57.790 13.518 -93.691 1.00 64.88 81 LYS A C 1
ATOM 651 O O . LYS A 1 81 ? 57.368 13.461 -92.537 1.00 64.88 81 LYS A O 1
ATOM 656 N N . CYS A 1 82 ? 57.909 14.678 -94.339 1.00 59.75 82 CYS A N 1
ATOM 657 C CA . CYS A 1 82 ? 57.484 15.955 -93.772 1.00 59.75 82 CYS A CA 1
ATOM 658 C C . CYS A 1 82 ? 55.959 16.039 -93.630 1.00 59.75 82 CYS A C 1
ATOM 660 O O . CYS A 1 82 ? 55.473 16.483 -92.594 1.00 59.75 82 CYS A O 1
ATOM 662 N N . ALA A 1 83 ? 55.196 15.594 -94.631 1.00 61.78 83 ALA A N 1
ATOM 663 C CA . ALA A 1 83 ? 53.736 15.559 -94.575 1.00 61.78 83 ALA A CA 1
ATOM 664 C C . ALA A 1 83 ? 53.227 14.589 -93.493 1.00 61.78 83 ALA A C 1
ATOM 666 O O . ALA A 1 83 ? 52.324 14.933 -92.735 1.00 61.78 83 ALA A O 1
ATOM 667 N N . GLU A 1 84 ? 53.848 13.415 -93.354 1.00 69.31 84 GLU A N 1
ATOM 668 C CA . GLU A 1 84 ? 53.564 12.469 -92.269 1.00 69.31 84 GLU A CA 1
ATOM 669 C C . GLU A 1 84 ? 53.894 13.056 -90.892 1.00 69.31 84 GLU A C 1
ATOM 671 O O . GLU A 1 84 ? 53.133 12.873 -89.940 1.00 69.31 84 GLU A O 1
ATOM 676 N N . ALA A 1 85 ? 55.005 13.785 -90.770 1.00 63.28 85 ALA A N 1
ATOM 677 C CA . ALA A 1 85 ? 55.351 14.483 -89.540 1.00 63.28 85 ALA A CA 1
ATOM 678 C C . ALA A 1 85 ? 54.349 15.599 -89.213 1.00 63.28 85 ALA A C 1
ATOM 680 O O . ALA A 1 85 ? 53.923 15.697 -88.067 1.00 63.28 85 ALA A O 1
ATOM 681 N N . LEU A 1 86 ? 53.912 16.374 -90.210 1.00 66.69 86 LEU A N 1
ATOM 682 C CA . LEU A 1 86 ? 52.887 17.411 -90.050 1.00 66.69 86 LEU A CA 1
ATOM 683 C C . LEU A 1 86 ? 51.516 16.826 -89.679 1.00 66.69 86 LEU A C 1
ATOM 685 O O . LEU A 1 86 ? 50.768 17.410 -88.896 1.00 66.69 86 LEU A O 1
ATOM 689 N N . LEU A 1 87 ? 51.182 15.644 -90.198 1.00 70.38 87 LEU A N 1
ATOM 690 C CA . LEU A 1 87 ? 49.966 14.929 -89.825 1.00 70.38 87 LEU A CA 1
ATOM 691 C C . LEU A 1 87 ? 50.051 14.401 -88.385 1.00 70.38 87 LEU A C 1
ATOM 693 O O . LEU A 1 87 ? 49.084 14.526 -87.636 1.00 70.38 87 LEU A O 1
ATOM 697 N N . LYS A 1 88 ? 51.217 13.895 -87.961 1.00 68.38 88 LYS A N 1
ATOM 698 C CA . LYS A 1 88 ? 51.478 13.520 -86.560 1.00 68.38 88 LYS A CA 1
ATOM 699 C C . LYS A 1 88 ? 51.425 14.727 -85.620 1.00 68.38 88 LYS A C 1
ATOM 701 O O . LYS A 1 88 ? 50.874 14.604 -84.529 1.00 68.38 88 LYS A O 1
ATOM 706 N N . THR A 1 89 ? 51.928 15.896 -86.028 1.00 62.59 89 THR A N 1
ATOM 707 C CA . THR A 1 89 ? 51.786 17.128 -85.232 1.00 62.59 89 THR A CA 1
ATOM 708 C C . THR A 1 89 ? 50.331 17.580 -85.164 1.00 62.59 89 THR A C 1
ATOM 710 O O . THR A 1 89 ? 49.858 17.874 -84.077 1.00 62.59 89 THR A O 1
ATOM 713 N N . ALA A 1 90 ? 49.578 17.530 -86.267 1.00 66.38 90 ALA A N 1
ATOM 714 C CA . ALA A 1 90 ? 48.157 17.885 -86.271 1.00 66.38 90 ALA A CA 1
ATOM 715 C C . ALA A 1 90 ? 47.301 16.925 -85.419 1.00 66.38 90 ALA A C 1
ATOM 717 O O . ALA A 1 90 ? 46.354 17.349 -84.755 1.00 66.38 90 ALA A O 1
ATOM 718 N N . GLN A 1 91 ? 47.633 15.630 -85.397 1.00 70.44 91 GLN A N 1
ATOM 719 C CA . GLN A 1 91 ? 47.015 14.658 -84.490 1.00 70.44 91 GLN A CA 1
ATOM 720 C C . GLN A 1 91 ? 47.356 14.956 -83.024 1.00 70.44 91 GLN A C 1
ATOM 722 O O . GLN A 1 91 ? 46.456 14.943 -82.186 1.00 70.44 91 GLN A O 1
ATOM 727 N N . ALA A 1 92 ? 48.611 15.297 -82.719 1.00 64.06 92 ALA A N 1
ATOM 728 C CA . ALA A 1 92 ? 49.015 15.722 -81.379 1.00 64.06 92 ALA A CA 1
ATOM 729 C C . ALA A 1 92 ? 48.328 17.033 -80.947 1.00 64.06 92 ALA A C 1
ATOM 731 O O . ALA A 1 92 ? 47.912 17.152 -79.797 1.00 64.06 92 ALA A O 1
ATOM 732 N N . ASP A 1 93 ? 48.134 17.984 -81.864 1.00 64.69 93 ASP A N 1
ATOM 733 C CA . ASP A 1 93 ? 47.403 19.230 -81.612 1.00 64.69 93 ASP A CA 1
ATOM 734 C C . ASP A 1 93 ? 45.914 18.96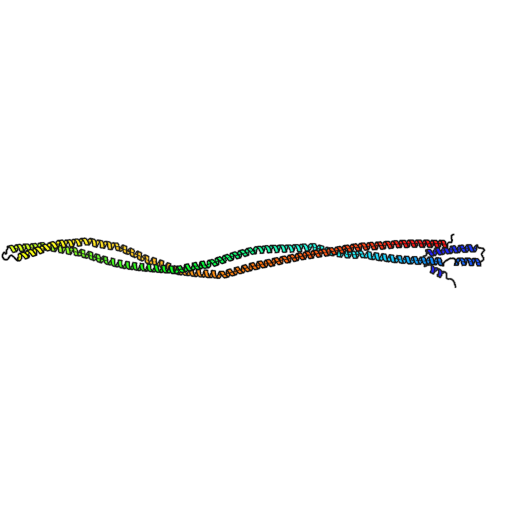8 -81.350 1.00 64.69 93 ASP A C 1
ATOM 736 O O . ASP A 1 93 ? 45.323 19.578 -80.458 1.00 64.69 93 ASP A O 1
ATOM 740 N N . LYS A 1 94 ? 45.306 18.012 -82.067 1.00 73.00 94 LYS A N 1
ATOM 741 C CA . LYS A 1 94 ? 43.935 17.553 -81.803 1.00 73.00 94 LYS A CA 1
ATOM 742 C C . LYS A 1 94 ? 43.813 16.892 -80.427 1.00 73.00 94 LYS A C 1
ATOM 744 O O . LYS A 1 94 ? 42.877 17.208 -79.698 1.00 73.00 94 LYS A O 1
ATOM 749 N N . GLU A 1 95 ? 44.737 16.001 -80.061 1.00 66.75 95 GLU A N 1
ATOM 750 C CA . GLU A 1 95 ? 44.787 15.415 -78.712 1.00 66.75 95 GLU A CA 1
ATOM 751 C C . GLU A 1 95 ? 44.947 16.514 -77.652 1.00 66.75 95 GLU A C 1
ATOM 753 O O . GLU A 1 95 ? 44.220 16.527 -76.660 1.00 66.75 95 GLU A O 1
ATOM 758 N N . MET A 1 96 ? 45.805 17.511 -77.896 1.00 64.94 96 MET A N 1
ATOM 759 C CA . MET A 1 96 ? 45.949 18.661 -77.002 1.00 64.94 96 MET A CA 1
ATOM 760 C C . MET A 1 96 ? 44.695 19.529 -76.897 1.00 64.94 96 MET A C 1
ATOM 762 O O . MET A 1 96 ? 44.431 20.073 -75.826 1.00 64.94 96 MET A O 1
ATOM 766 N N . ALA A 1 97 ? 43.920 19.663 -77.971 1.00 67.56 97 ALA A N 1
ATOM 767 C CA . ALA A 1 97 ? 42.661 20.401 -77.967 1.00 67.56 97 ALA A CA 1
ATOM 768 C C . ALA A 1 97 ? 41.539 19.674 -77.200 1.00 67.56 97 ALA A C 1
ATOM 770 O O . ALA A 1 97 ? 40.598 20.327 -76.748 1.00 67.56 97 ALA A O 1
ATOM 771 N N . LEU A 1 98 ? 41.638 18.349 -77.023 1.00 71.81 98 LEU A N 1
ATOM 772 C CA . LEU A 1 98 ? 40.685 17.537 -76.253 1.00 71.81 98 LEU A CA 1
ATOM 773 C C . LEU A 1 98 ? 40.998 17.506 -74.745 1.00 71.81 98 LEU A C 1
ATOM 775 O O . LEU A 1 98 ? 40.073 17.443 -73.936 1.00 71.81 98 LEU A O 1
ATOM 779 N N . LEU A 1 99 ? 42.264 17.661 -74.345 1.00 67.25 99 LEU A N 1
ATOM 780 C CA . LEU A 1 99 ? 42.677 17.697 -72.931 1.00 67.25 99 LEU A CA 1
ATOM 781 C C . LEU A 1 99 ? 41.926 18.719 -72.048 1.00 67.25 99 LEU A C 1
ATOM 783 O O . LEU A 1 99 ? 41.642 18.396 -70.893 1.00 67.25 99 LEU A O 1
ATOM 787 N N . PRO A 1 100 ? 41.584 19.944 -72.507 1.00 67.12 100 PRO A N 1
ATOM 788 C CA . PRO A 1 100 ? 40.766 20.873 -71.730 1.00 67.12 100 PRO A CA 1
ATOM 789 C C . PRO A 1 100 ? 39.389 20.311 -71.365 1.00 67.12 100 PRO A C 1
ATOM 791 O O . PRO A 1 100 ? 38.895 20.614 -70.280 1.00 67.12 100 PRO A O 1
ATOM 794 N N . PHE A 1 101 ? 38.790 19.488 -72.235 1.00 70.94 101 PHE A N 1
ATOM 795 C CA . PHE A 1 101 ? 37.482 18.873 -72.000 1.00 70.94 101 PHE A CA 1
ATOM 796 C C . PHE A 1 101 ? 37.569 17.730 -70.988 1.00 70.94 101 PHE A C 1
ATOM 798 O O . PHE A 1 101 ? 36.796 17.718 -70.033 1.00 70.94 101 PHE A O 1
ATOM 805 N N . GLU A 1 102 ? 38.551 16.835 -71.129 1.00 69.62 102 GLU A N 1
ATOM 806 C CA . GLU A 1 102 ? 38.813 15.766 -70.150 1.00 69.62 102 GLU A CA 1
ATOM 807 C C . GLU A 1 102 ? 39.136 16.353 -68.769 1.00 69.62 102 GLU A C 1
ATOM 809 O O . GLU A 1 102 ? 38.587 15.936 -67.748 1.00 69.62 102 GLU A O 1
ATOM 814 N N . LYS A 1 103 ? 39.951 17.413 -68.735 1.00 68.50 103 LYS A N 1
ATOM 815 C CA . LYS A 1 103 ? 40.236 18.172 -67.517 1.00 68.50 103 LYS A CA 1
ATOM 816 C C . LYS A 1 103 ? 38.967 18.783 -66.916 1.00 68.50 103 LYS A C 1
ATOM 818 O O . LYS A 1 103 ? 38.783 18.696 -65.705 1.00 68.50 103 LYS A O 1
ATOM 823 N N . MET A 1 104 ? 38.094 19.384 -67.727 1.00 72.44 104 MET A N 1
ATOM 824 C CA . MET A 1 104 ? 36.819 19.938 -67.256 1.00 72.44 104 MET A CA 1
ATOM 825 C C . MET A 1 104 ? 35.914 18.863 -66.650 1.00 72.44 104 MET A C 1
ATOM 827 O O . MET A 1 104 ? 35.293 19.111 -65.618 1.00 72.44 104 MET A O 1
ATOM 831 N N . GLU A 1 105 ? 35.840 17.679 -67.260 1.00 76.19 105 GLU A N 1
ATOM 832 C CA . GLU A 1 105 ? 35.022 16.573 -66.758 1.00 76.19 105 GLU A CA 1
ATOM 833 C C . GLU A 1 105 ? 35.542 16.062 -65.408 1.00 76.19 105 GLU A C 1
ATOM 835 O O . GLU A 1 105 ? 34.772 15.884 -64.460 1.00 76.19 105 GLU A O 1
ATOM 840 N N . ILE A 1 106 ? 36.859 15.891 -65.289 1.00 72.44 106 ILE A N 1
ATOM 841 C CA . ILE A 1 106 ? 37.498 15.455 -64.047 1.00 72.44 106 ILE A CA 1
ATOM 842 C C . ILE A 1 106 ? 37.358 16.531 -62.948 1.00 72.44 106 ILE A C 1
ATOM 844 O O . ILE A 1 106 ? 37.029 16.213 -61.803 1.00 72.44 106 ILE A O 1
ATOM 848 N N . GLU A 1 107 ? 37.514 17.817 -63.283 1.00 72.19 107 GLU A N 1
ATOM 849 C CA . GLU A 1 107 ? 37.290 18.932 -62.349 1.00 72.19 107 GLU A CA 1
ATOM 850 C C . GLU A 1 107 ? 35.819 19.061 -61.920 1.00 72.19 107 GLU A C 1
ATOM 852 O O . GLU A 1 107 ? 35.538 19.420 -60.773 1.00 72.19 107 GLU A O 1
ATOM 857 N N . ALA A 1 108 ? 34.868 18.752 -62.805 1.00 77.88 108 ALA A N 1
ATOM 858 C CA . ALA A 1 108 ? 33.448 18.717 -62.472 1.00 77.88 108 ALA A CA 1
ATOM 859 C C . ALA A 1 108 ? 33.137 17.589 -61.478 1.00 77.88 108 ALA A C 1
ATOM 861 O O . ALA A 1 108 ? 32.503 17.855 -60.456 1.00 77.88 108 ALA A O 1
ATOM 862 N N . LYS A 1 109 ? 33.653 16.373 -61.722 1.00 78.56 109 LYS A N 1
ATOM 863 C CA . LYS A 1 109 ? 33.535 15.224 -60.803 1.00 78.56 109 LYS A CA 1
ATOM 864 C C . LYS A 1 109 ? 34.152 15.520 -59.430 1.00 78.56 109 LYS A C 1
ATOM 866 O O . LYS A 1 109 ? 33.566 15.185 -58.401 1.00 78.56 109 LYS A O 1
ATOM 871 N N . ALA A 1 110 ? 35.293 16.211 -59.395 1.00 71.88 110 ALA A N 1
ATOM 872 C CA . ALA A 1 110 ? 35.917 16.646 -58.145 1.00 71.88 110 ALA A CA 1
ATOM 873 C C . ALA A 1 110 ? 35.041 17.653 -57.377 1.00 71.88 110 ALA A C 1
ATOM 875 O O . ALA A 1 110 ? 34.833 17.507 -56.172 1.00 71.88 110 ALA A O 1
ATOM 876 N N . LYS A 1 111 ? 34.478 18.655 -58.068 1.00 78.44 111 LYS A N 1
ATOM 877 C CA . LYS A 1 111 ? 33.610 19.675 -57.453 1.00 78.44 111 LYS A CA 1
ATOM 878 C C . LYS A 1 111 ? 32.300 19.099 -56.920 1.00 78.44 111 LYS A C 1
ATOM 880 O O . LYS A 1 111 ? 31.826 19.552 -55.879 1.00 78.44 111 LYS A O 1
ATOM 885 N N . THR A 1 112 ? 31.698 18.129 -57.609 1.00 80.62 112 THR A N 1
ATOM 886 C CA . THR A 1 112 ? 30.485 17.456 -57.120 1.00 80.62 112 THR A CA 1
ATOM 887 C C . THR A 1 112 ? 30.776 16.647 -55.860 1.00 80.62 112 THR A C 1
ATOM 889 O O . THR A 1 112 ? 30.068 16.811 -54.870 1.00 80.62 112 THR A O 1
ATOM 892 N N . ALA A 1 113 ? 31.868 15.874 -55.846 1.00 74.44 113 ALA A N 1
ATOM 893 C CA . ALA A 1 113 ? 32.285 15.107 -54.671 1.00 74.44 113 ALA A CA 1
ATOM 894 C C . ALA A 1 113 ? 32.612 16.009 -53.463 1.00 74.44 113 ALA A C 1
ATOM 896 O O . ALA A 1 113 ? 32.213 15.709 -52.339 1.00 74.44 113 ALA A O 1
ATOM 897 N N . GLN A 1 114 ? 33.270 17.153 -53.688 1.00 74.81 114 GLN A N 1
ATOM 898 C CA . GLN A 1 114 ? 33.547 18.143 -52.637 1.00 74.81 114 GLN A CA 1
ATOM 899 C C . GLN A 1 114 ? 32.270 18.765 -52.061 1.00 74.81 114 GLN A C 1
ATOM 901 O O . GLN A 1 114 ? 32.126 18.851 -50.844 1.00 74.81 114 GLN A O 1
ATOM 906 N N . LYS A 1 115 ? 31.314 19.159 -52.911 1.00 80.75 115 LYS A N 1
ATOM 907 C CA . LYS A 1 115 ? 30.035 19.718 -52.445 1.00 80.75 115 LYS A CA 1
ATOM 908 C C . LYS A 1 115 ? 29.224 18.717 -51.628 1.00 80.75 115 LYS A C 1
ATOM 910 O O . LYS A 1 115 ? 28.609 19.104 -50.639 1.00 80.75 115 LYS A O 1
ATOM 915 N N . GLU A 1 116 ? 29.208 17.446 -52.024 1.00 73.88 116 GLU A N 1
ATOM 916 C CA . GLU A 1 116 ? 28.543 16.398 -51.244 1.00 73.88 116 GLU A CA 1
ATOM 917 C C . GLU A 1 116 ? 29.184 16.193 -49.867 1.00 73.88 116 GLU A C 1
ATOM 919 O O . GLU A 1 116 ? 28.461 15.953 -48.896 1.00 73.88 116 GLU A O 1
ATOM 924 N N . LEU A 1 117 ? 30.514 16.305 -49.773 1.00 74.25 117 LEU A N 1
ATOM 925 C CA . LEU A 1 117 ? 31.246 16.249 -48.509 1.00 74.25 117 LEU A CA 1
ATOM 926 C C . LEU A 1 117 ? 30.871 17.438 -47.610 1.00 74.25 117 LEU A C 1
ATOM 928 O O . LEU A 1 117 ? 30.405 17.225 -46.496 1.00 74.25 117 LEU A O 1
ATOM 932 N N . GLU A 1 118 ? 30.961 18.670 -48.123 1.00 76.25 118 GLU A N 1
ATOM 933 C CA . GLU A 1 118 ? 30.635 19.892 -47.368 1.00 76.25 118 GLU A CA 1
ATOM 934 C C . GLU A 1 118 ? 29.181 19.917 -46.871 1.00 76.25 118 GLU A C 1
ATOM 936 O O . GLU A 1 118 ? 28.892 20.379 -45.763 1.00 76.25 118 GLU A O 1
ATOM 941 N N . LEU A 1 119 ? 28.236 19.444 -47.692 1.00 75.25 119 LEU A N 1
ATOM 942 C CA . LEU A 1 119 ? 26.825 19.392 -47.310 1.00 75.25 119 LEU A CA 1
ATOM 943 C C . LEU A 1 119 ? 26.607 18.399 -46.156 1.00 75.25 119 LEU A C 1
ATOM 945 O O . LEU A 1 119 ? 25.859 18.689 -45.219 1.00 75.25 119 LEU A O 1
ATOM 949 N N . LYS A 1 120 ? 27.281 17.243 -46.199 1.00 72.06 120 LYS A N 1
ATOM 950 C CA . LYS A 1 120 ? 27.211 16.219 -45.147 1.00 72.06 120 LYS A CA 1
ATOM 951 C C . LYS A 1 120 ? 27.941 16.655 -43.873 1.00 72.06 120 LYS A C 1
ATOM 953 O O . LYS A 1 120 ? 27.391 16.458 -42.791 1.00 72.06 120 LYS A O 1
ATOM 958 N N . GLU A 1 121 ? 29.088 17.322 -43.992 1.00 72.44 121 GLU A N 1
ATOM 959 C CA . GLU A 1 121 ? 29.837 17.905 -42.869 1.00 72.44 121 GLU A CA 1
ATOM 960 C C . GLU A 1 121 ? 29.025 18.944 -42.091 1.00 72.44 121 GLU A C 1
ATOM 962 O O . GLU A 1 121 ? 29.167 19.057 -40.880 1.00 72.44 121 GLU A O 1
ATOM 967 N N . LYS A 1 122 ? 28.142 19.704 -42.747 1.00 75.25 122 LYS A N 1
ATOM 968 C CA . LYS A 1 122 ? 27.328 20.725 -42.062 1.00 75.25 122 LYS A CA 1
ATOM 969 C C . LYS A 1 122 ? 26.073 20.169 -41.388 1.00 75.25 122 LYS A C 1
ATOM 971 O O . LYS A 1 122 ? 25.619 20.728 -40.389 1.00 75.25 122 LYS A O 1
ATOM 976 N N . MET A 1 123 ? 25.487 19.112 -41.947 1.00 73.44 123 MET A N 1
ATOM 977 C CA . MET A 1 123 ? 24.181 18.587 -41.527 1.00 73.44 123 MET A CA 1
ATOM 978 C C . MET A 1 123 ? 24.302 17.449 -40.508 1.00 73.44 123 MET A C 1
ATOM 980 O O . MET A 1 123 ? 23.551 17.407 -39.535 1.00 73.44 123 MET A O 1
ATOM 984 N N . LEU A 1 124 ? 25.258 16.539 -40.704 1.00 76.62 124 LEU A N 1
ATOM 985 C CA . LEU A 1 124 ? 25.343 15.309 -39.923 1.00 76.62 124 LEU A CA 1
ATOM 986 C C . LEU A 1 124 ? 25.849 15.503 -38.480 1.00 76.62 124 LEU A C 1
ATOM 988 O O . LEU A 1 124 ? 25.297 14.855 -37.590 1.00 76.62 124 LEU A O 1
ATOM 992 N N . PRO A 1 125 ? 26.825 16.389 -38.185 1.00 79.56 125 PRO A N 1
ATOM 993 C CA . PRO A 1 125 ? 27.252 16.630 -36.807 1.00 79.56 125 PRO A CA 1
ATOM 994 C C . PRO A 1 125 ? 26.113 17.145 -35.933 1.00 79.56 125 PRO A C 1
ATOM 996 O O . PRO A 1 125 ? 25.923 16.643 -34.834 1.00 79.56 125 PRO A O 1
ATOM 999 N N . LYS A 1 126 ? 25.282 18.053 -36.461 1.00 83.81 126 LYS A N 1
ATOM 1000 C CA . LYS A 1 126 ? 24.104 18.565 -35.749 1.00 83.81 126 LYS A CA 1
ATOM 1001 C C . LYS A 1 126 ? 23.075 17.471 -35.475 1.00 83.81 126 LYS A C 1
ATOM 1003 O O . LYS A 1 126 ? 22.527 17.408 -34.382 1.00 83.81 126 LYS A O 1
ATOM 1008 N N . GLU A 1 127 ? 22.815 16.592 -36.444 1.00 85.31 127 GLU A N 1
ATOM 1009 C CA . GLU A 1 127 ? 21.902 15.461 -36.245 1.00 85.31 127 GLU A CA 1
ATOM 1010 C C . GLU A 1 127 ? 22.430 14.486 -35.178 1.00 85.31 127 GLU A C 1
ATOM 1012 O O . GLU A 1 127 ? 21.666 13.992 -34.348 1.00 85.31 127 GLU A O 1
ATOM 1017 N N . LEU A 1 128 ? 23.739 14.223 -35.169 1.00 86.19 128 LEU A N 1
ATOM 1018 C CA . LEU A 1 128 ? 24.383 13.368 -34.172 1.00 86.19 128 LEU A CA 1
ATOM 1019 C C . LEU A 1 128 ? 24.400 14.011 -32.780 1.00 86.19 128 LEU A C 1
ATOM 1021 O O . LEU A 1 128 ? 24.123 13.315 -31.808 1.00 86.19 128 LEU A O 1
ATOM 1025 N N . GLU A 1 129 ? 24.657 15.317 -32.683 1.00 87.25 129 GLU A N 1
ATOM 1026 C CA . GLU A 1 129 ? 24.590 16.088 -31.435 1.00 87.25 129 GLU A CA 1
ATOM 1027 C C . GLU A 1 129 ? 23.180 16.080 -30.838 1.00 87.25 129 GLU A C 1
ATOM 1029 O O . GLU A 1 129 ? 23.025 15.854 -29.640 1.00 87.25 129 GLU A O 1
ATOM 1034 N N . LEU A 1 130 ? 22.144 16.260 -31.665 1.00 90.25 130 LEU A N 1
ATOM 1035 C CA . LEU A 1 130 ? 20.750 16.171 -31.223 1.00 90.25 130 LEU A CA 1
ATOM 1036 C C . LEU A 1 130 ? 20.417 14.772 -30.696 1.00 90.25 130 LEU A C 1
ATOM 1038 O O . LEU A 1 130 ? 19.831 14.641 -29.624 1.00 90.25 130 LEU A O 1
ATOM 1042 N N . LYS A 1 131 ? 20.841 13.717 -31.403 1.00 90.94 131 LYS A N 1
ATOM 1043 C CA . LYS A 1 131 ? 20.636 12.335 -30.945 1.00 90.94 131 LYS A CA 1
ATOM 1044 C C . LYS A 1 131 ? 21.415 12.027 -29.658 1.00 90.94 131 LYS A C 1
ATOM 1046 O O . LYS A 1 131 ? 20.904 11.314 -28.795 1.00 90.94 131 LYS A O 1
ATOM 1051 N N . ASP A 1 132 ? 22.628 12.560 -29.502 1.00 90.81 132 ASP A N 1
ATOM 1052 C CA . ASP A 1 132 ? 23.407 12.437 -28.263 1.00 90.81 132 ASP A CA 1
ATOM 1053 C C . ASP A 1 132 ? 22.714 13.167 -27.098 1.00 90.81 132 ASP A C 1
ATOM 1055 O O . ASP A 1 132 ? 22.628 12.617 -25.995 1.00 90.81 132 ASP A O 1
ATOM 1059 N N . ALA A 1 133 ? 22.179 14.368 -27.339 1.00 93.31 133 ALA A N 1
ATOM 1060 C CA . ALA A 1 133 ? 21.422 15.139 -26.355 1.00 93.31 133 ALA A CA 1
ATOM 1061 C C . ALA A 1 133 ? 20.138 14.412 -25.921 1.00 93.31 133 ALA A C 1
ATOM 1063 O O . ALA A 1 133 ? 19.886 14.291 -24.720 1.00 93.31 133 ALA A O 1
ATOM 1064 N N . ASP A 1 134 ? 19.385 13.838 -26.864 1.00 94.25 134 ASP A N 1
ATOM 1065 C CA . ASP A 1 134 ? 18.210 13.004 -26.577 1.00 94.25 134 ASP A CA 1
ATOM 1066 C C . ASP A 1 134 ? 18.569 11.805 -25.690 1.00 94.25 134 ASP A C 1
ATOM 1068 O O . ASP A 1 134 ? 17.866 11.496 -24.725 1.00 94.25 134 ASP A O 1
ATOM 1072 N N . ILE A 1 135 ? 19.697 11.138 -25.957 1.00 94.81 135 ILE A N 1
ATOM 1073 C CA . ILE A 1 135 ? 20.186 10.051 -25.099 1.00 94.81 135 ILE A CA 1
ATOM 1074 C C . ILE A 1 135 ? 20.532 10.555 -23.699 1.00 94.81 135 ILE A C 1
ATOM 1076 O O . ILE A 1 135 ? 20.244 9.865 -22.717 1.00 94.81 135 ILE A O 1
ATOM 1080 N N . MET A 1 136 ? 21.173 11.719 -23.575 1.00 93.69 136 MET A N 1
ATOM 1081 C CA . MET A 1 136 ? 21.477 12.298 -22.264 1.00 93.69 136 MET A CA 1
ATOM 1082 C C . MET A 1 136 ? 20.202 12.613 -21.480 1.00 93.69 136 MET A C 1
ATOM 1084 O O . MET A 1 136 ? 20.141 12.313 -20.286 1.00 93.69 136 MET A O 1
ATOM 1088 N N . LEU A 1 137 ? 19.177 13.137 -22.151 1.00 95.44 137 LEU A N 1
ATOM 1089 C CA . LEU A 1 137 ? 17.882 13.439 -21.552 1.00 95.44 137 LEU A CA 1
ATOM 1090 C C . LEU A 1 137 ? 17.184 12.153 -21.083 1.00 95.44 137 LEU A C 1
ATOM 1092 O O . LEU A 1 137 ? 16.852 12.037 -19.903 1.00 95.44 137 LEU A O 1
ATOM 1096 N N . LYS A 1 138 ? 17.111 11.120 -21.933 1.00 94.81 138 LYS A N 1
ATOM 1097 C CA . LYS A 1 138 ? 16.586 9.793 -21.553 1.00 94.81 138 LYS A CA 1
ATOM 1098 C C . LYS A 1 138 ? 17.363 9.161 -20.387 1.00 94.81 138 LYS A C 1
ATOM 1100 O O . LYS A 1 138 ? 16.772 8.527 -19.512 1.00 94.81 138 LYS A O 1
ATOM 1105 N N . LYS A 1 139 ? 18.692 9.337 -20.325 1.00 94.69 139 LYS A N 1
ATOM 1106 C CA . LYS A 1 139 ? 19.516 8.885 -19.183 1.00 94.69 139 LYS A CA 1
ATOM 1107 C C . LYS A 1 139 ? 19.160 9.627 -17.897 1.00 94.69 139 LYS A C 1
ATOM 1109 O O . LYS A 1 139 ? 19.119 9.000 -16.840 1.00 94.69 139 LYS A O 1
ATOM 1114 N N . ALA A 1 140 ? 18.931 10.936 -17.968 1.00 94.25 140 ALA A N 1
ATOM 1115 C CA . ALA A 1 140 ? 18.523 11.731 -16.815 1.00 94.25 140 ALA A CA 1
ATOM 1116 C C . ALA A 1 140 ? 17.134 11.308 -16.308 1.00 94.25 140 ALA A C 1
ATOM 1118 O O . ALA A 1 140 ? 16.975 11.064 -15.113 1.00 94.25 140 ALA A O 1
ATOM 1119 N N . GLU A 1 141 ? 16.166 11.115 -17.209 1.00 93.50 141 GLU A N 1
ATOM 1120 C CA . GLU A 1 141 ? 14.835 10.589 -16.875 1.00 93.50 141 GLU A CA 1
ATOM 1121 C C . GLU A 1 141 ? 14.905 9.196 -16.235 1.00 93.50 141 GLU A C 1
ATOM 1123 O O . GLU A 1 141 ? 14.233 8.931 -15.238 1.00 93.50 141 GLU A O 1
ATOM 1128 N N . SER A 1 142 ? 15.752 8.308 -16.767 1.00 94.81 142 SER A N 1
ATOM 1129 C CA . SER A 1 142 ? 15.974 6.974 -16.199 1.00 94.81 142 SER A CA 1
ATOM 1130 C C . SER A 1 142 ? 16.549 7.043 -14.780 1.00 94.81 142 SER A C 1
ATOM 1132 O O . SER A 1 142 ? 16.047 6.349 -13.899 1.00 94.81 142 SER A O 1
ATOM 1134 N N . LYS A 1 143 ? 17.529 7.920 -14.518 1.00 93.62 143 LYS A N 1
ATOM 1135 C CA . LYS A 1 143 ? 18.069 8.143 -13.162 1.00 93.62 143 LYS A CA 1
ATOM 1136 C C . LYS A 1 143 ? 17.026 8.713 -12.203 1.00 93.62 143 LYS A C 1
ATOM 1138 O O . LYS A 1 143 ? 16.987 8.330 -11.038 1.00 93.62 143 LYS A O 1
ATOM 1143 N N . TYR A 1 144 ? 16.182 9.624 -12.682 1.00 93.56 144 TYR A N 1
ATOM 1144 C CA . TYR A 1 144 ? 15.103 10.193 -11.879 1.00 93.56 144 TYR A CA 1
ATOM 1145 C C . TYR A 1 144 ? 14.088 9.119 -11.464 1.00 93.56 144 TYR A C 1
ATOM 1147 O O . TYR A 1 144 ? 13.799 8.966 -10.279 1.00 93.56 144 TYR A O 1
ATOM 1155 N N . LYS A 1 145 ? 13.619 8.312 -12.421 1.00 92.81 145 LYS A N 1
ATOM 1156 C CA . LYS A 1 145 ? 12.762 7.145 -12.160 1.00 92.81 145 LYS A CA 1
ATOM 1157 C C . LYS A 1 145 ? 13.440 6.141 -11.213 1.00 92.81 145 LYS A C 1
ATOM 1159 O O . LYS A 1 145 ? 12.790 5.616 -10.315 1.00 92.81 145 LYS A O 1
ATOM 1164 N N . GLU A 1 146 ? 14.744 5.900 -11.363 1.00 93.38 146 GLU A N 1
ATOM 1165 C CA . GLU A 1 146 ? 15.518 5.018 -10.475 1.00 93.38 146 GLU A CA 1
ATOM 1166 C C . GLU A 1 146 ? 15.516 5.511 -9.024 1.00 93.38 146 GLU A C 1
ATOM 1168 O O . GLU A 1 146 ? 15.337 4.709 -8.110 1.00 93.38 146 GLU A O 1
ATOM 1173 N N . ALA A 1 147 ? 15.618 6.822 -8.803 1.00 93.38 147 ALA A N 1
ATOM 1174 C CA . ALA A 1 147 ? 15.545 7.414 -7.469 1.00 93.38 147 ALA A CA 1
ATOM 1175 C C . ALA A 1 147 ? 14.142 7.334 -6.830 1.00 93.38 147 ALA A C 1
ATOM 1177 O O . ALA A 1 147 ? 14.032 7.322 -5.603 1.00 93.38 147 ALA A O 1
ATOM 1178 N N . GLN A 1 148 ? 13.070 7.243 -7.625 1.00 92.81 148 GLN A N 1
ATOM 1179 C CA . GLN A 1 148 ? 11.700 7.097 -7.112 1.00 92.81 148 GLN A CA 1
ATOM 1180 C C . GLN A 1 148 ? 11.408 5.692 -6.568 1.00 92.81 148 GLN A C 1
ATOM 1182 O O . GLN A 1 148 ? 10.598 5.533 -5.656 1.00 92.81 148 GLN A O 1
ATOM 1187 N N . ILE A 1 149 ? 12.074 4.659 -7.085 1.00 91.75 149 ILE A N 1
ATOM 1188 C CA . ILE A 1 149 ? 11.807 3.267 -6.699 1.00 91.75 149 ILE A CA 1
ATOM 1189 C C . ILE A 1 149 ? 12.118 2.980 -5.220 1.00 91.75 149 ILE A C 1
ATOM 1191 O O . ILE A 1 149 ? 11.297 2.332 -4.568 1.00 91.75 149 ILE A O 1
ATOM 1195 N N . PRO A 1 150 ? 13.246 3.438 -4.646 1.00 91.88 150 PRO A N 1
ATOM 1196 C CA . PRO A 1 150 ? 13.489 3.329 -3.210 1.00 91.88 150 PRO A CA 1
ATOM 1197 C C . PRO A 1 150 ? 12.438 4.048 -2.356 1.00 91.88 150 PRO A C 1
ATOM 1199 O O . PRO A 1 150 ? 12.096 3.553 -1.286 1.00 91.88 150 PRO A O 1
ATOM 1202 N N . LEU A 1 151 ? 11.909 5.189 -2.818 1.00 92.75 151 LEU A N 1
ATOM 1203 C CA . LEU A 1 151 ? 10.856 5.925 -2.106 1.00 92.75 151 LEU A CA 1
ATOM 1204 C C . LEU A 1 151 ? 9.552 5.121 -2.070 1.00 92.75 151 LEU A C 1
ATOM 1206 O O . LEU A 1 151 ? 8.977 4.954 -0.998 1.00 92.75 151 LEU A O 1
ATOM 1210 N N . LEU A 1 152 ? 9.153 4.543 -3.208 1.00 93.00 152 LEU A N 1
ATOM 1211 C CA . LEU A 1 152 ? 8.025 3.609 -3.286 1.00 93.00 152 LEU A CA 1
ATOM 1212 C C . LEU A 1 152 ? 8.242 2.386 -2.383 1.00 93.00 152 LEU A C 1
ATOM 1214 O O . LEU A 1 152 ? 7.322 1.954 -1.697 1.00 93.00 152 LEU A O 1
ATOM 1218 N N . GLY A 1 153 ? 9.467 1.852 -2.340 1.00 92.56 153 GLY A N 1
ATOM 1219 C CA . GLY A 1 153 ? 9.834 0.757 -1.438 1.00 92.56 153 GLY A CA 1
ATOM 1220 C C . GLY A 1 153 ? 9.596 1.105 0.033 1.00 92.56 153 GLY A C 1
ATOM 1221 O O . GLY A 1 153 ? 8.941 0.344 0.739 1.00 92.56 153 GLY A O 1
ATOM 1222 N N . LYS A 1 154 ? 10.042 2.288 0.475 1.00 93.94 154 LYS A N 1
ATOM 1223 C CA . LYS A 1 154 ? 9.797 2.772 1.843 1.00 93.94 154 LYS A CA 1
ATOM 1224 C C . LYS A 1 154 ? 8.315 2.994 2.139 1.00 93.94 154 LYS A C 1
ATOM 1226 O O . LYS A 1 154 ? 7.863 2.689 3.236 1.00 93.94 154 LYS A O 1
ATOM 1231 N N . GLU A 1 155 ? 7.551 3.514 1.183 1.00 93.81 155 GLU A N 1
ATOM 1232 C CA . GLU A 1 155 ? 6.105 3.693 1.351 1.00 93.81 155 GLU A CA 1
ATOM 1233 C C . GLU A 1 155 ? 5.392 2.344 1.550 1.00 93.81 155 GLU A C 1
ATOM 1235 O O . GLU A 1 155 ? 4.558 2.205 2.446 1.00 93.81 155 GLU A O 1
ATOM 1240 N N . ILE A 1 156 ? 5.776 1.325 0.774 1.00 95.44 156 ILE A N 1
ATOM 1241 C CA . ILE A 1 156 ? 5.283 -0.050 0.928 1.00 95.44 156 ILE A CA 1
ATOM 1242 C C . ILE A 1 156 ? 5.673 -0.616 2.301 1.00 95.44 156 ILE A C 1
ATOM 1244 O O . ILE A 1 156 ? 4.834 -1.233 2.959 1.00 95.44 156 ILE A O 1
ATOM 1248 N N . GLU A 1 157 ? 6.907 -0.408 2.768 1.00 94.94 157 GLU A N 1
ATOM 1249 C CA . GLU A 1 157 ? 7.348 -0.839 4.106 1.00 94.94 157 GLU A CA 1
ATOM 1250 C C . GLU A 1 157 ? 6.500 -0.204 5.218 1.00 94.94 157 GLU A C 1
ATOM 1252 O O . GLU A 1 157 ? 6.018 -0.915 6.101 1.00 94.94 157 GLU A O 1
ATOM 1257 N N . ILE A 1 158 ? 6.234 1.106 5.139 1.00 95.38 158 ILE A N 1
ATOM 1258 C CA . ILE A 1 158 ? 5.380 1.821 6.102 1.00 95.38 158 ILE A CA 1
ATOM 1259 C C . ILE A 1 158 ? 3.961 1.244 6.095 1.00 95.38 158 ILE A C 1
ATOM 1261 O O . ILE A 1 158 ? 3.443 0.875 7.150 1.00 95.38 158 ILE A O 1
ATOM 1265 N N . LYS A 1 159 ? 3.343 1.087 4.917 1.00 95.12 159 LYS A N 1
ATOM 1266 C CA . LYS A 1 159 ? 2.000 0.491 4.793 1.00 95.12 159 LYS A CA 1
ATOM 1267 C C . LYS A 1 159 ? 1.958 -0.952 5.307 1.00 95.12 159 LYS A C 1
ATOM 1269 O O . LYS A 1 159 ? 0.946 -1.376 5.866 1.00 95.12 159 LYS A O 1
ATOM 1274 N N . THR A 1 160 ? 3.048 -1.705 5.146 1.00 96.00 160 THR A N 1
ATOM 1275 C CA . THR A 1 160 ? 3.183 -3.064 5.692 1.00 96.00 160 THR A CA 1
ATOM 1276 C C . THR A 1 160 ? 3.175 -3.033 7.218 1.00 96.00 160 THR A C 1
ATOM 1278 O O . THR A 1 160 ? 2.378 -3.741 7.832 1.00 96.00 160 THR A O 1
ATOM 1281 N N . ALA A 1 161 ? 3.984 -2.166 7.831 1.00 94.94 161 ALA A N 1
ATOM 1282 C CA . ALA A 1 161 ? 4.028 -2.005 9.282 1.00 94.94 161 ALA A CA 1
ATOM 1283 C C . ALA A 1 161 ? 2.674 -1.542 9.852 1.00 94.94 161 ALA A C 1
ATOM 1285 O O . ALA A 1 161 ? 2.192 -2.093 10.840 1.00 94.94 161 ALA A O 1
ATOM 1286 N N . GLU A 1 162 ? 1.997 -0.593 9.197 1.00 94.12 162 GLU A N 1
ATOM 1287 C CA . GLU A 1 162 ? 0.644 -0.177 9.586 1.00 94.12 162 GLU A CA 1
ATOM 1288 C C . GLU A 1 162 ? -0.366 -1.330 9.545 1.00 94.12 162 GLU A C 1
ATOM 1290 O O . GLU A 1 162 ? -1.259 -1.414 10.394 1.00 94.12 162 GLU A O 1
ATOM 1295 N N . LEU A 1 163 ? -0.258 -2.218 8.551 1.00 95.50 163 LEU A N 1
ATOM 1296 C CA . LEU A 1 163 ? -1.112 -3.398 8.456 1.00 95.50 163 LEU A CA 1
ATOM 1297 C C . LEU A 1 163 ? -0.836 -4.400 9.574 1.00 95.50 163 LEU A C 1
ATOM 1299 O O . LEU A 1 163 ? -1.783 -4.976 10.115 1.00 95.50 163 LEU A O 1
ATOM 1303 N N . GLU A 1 164 ? 0.428 -4.590 9.945 1.00 94.31 164 GLU A N 1
ATOM 1304 C CA . GLU A 1 164 ? 0.813 -5.442 11.070 1.00 94.31 164 GLU A CA 1
ATOM 1305 C C . GLU A 1 164 ? 0.302 -4.888 12.403 1.00 94.31 164 GLU A C 1
ATOM 1307 O O . GLU A 1 164 ? -0.283 -5.642 13.182 1.00 94.31 164 GLU A O 1
ATOM 1312 N N . ILE A 1 165 ? 0.410 -3.573 12.625 1.00 94.62 165 ILE A N 1
ATOM 1313 C CA . ILE A 1 165 ? -0.148 -2.900 13.808 1.00 94.62 165 ILE A CA 1
ATOM 1314 C C . ILE A 1 165 ? -1.667 -3.098 13.865 1.00 94.62 165 ILE A C 1
ATOM 1316 O O . ILE A 1 165 ? -2.190 -3.577 14.870 1.00 94.62 165 ILE A O 1
ATOM 1320 N N . LYS A 1 166 ? -2.389 -2.830 12.767 1.00 93.00 166 LYS A N 1
ATOM 1321 C CA . LYS A 1 166 ? -3.850 -3.038 12.700 1.00 93.00 166 LYS A CA 1
ATOM 1322 C C . LYS A 1 166 ? -4.236 -4.493 12.973 1.00 93.00 166 LYS A C 1
ATOM 1324 O O . LYS A 1 166 ? -5.245 -4.751 13.628 1.00 93.00 166 LYS A O 1
ATOM 1329 N N . LYS A 1 167 ? -3.437 -5.452 12.496 1.00 93.38 167 LYS A N 1
ATOM 1330 C CA . LYS A 1 167 ? -3.638 -6.880 12.766 1.00 93.38 167 LYS A CA 1
ATOM 1331 C C . LYS A 1 167 ? -3.405 -7.225 14.240 1.00 93.38 167 LYS A C 1
ATOM 1333 O O . LYS A 1 167 ? -4.148 -8.046 14.770 1.00 93.38 167 LYS A O 1
ATOM 1338 N N . ALA A 1 168 ? -2.425 -6.603 14.894 1.00 93.69 168 ALA A N 1
ATOM 1339 C CA . ALA A 1 168 ? -2.142 -6.783 16.318 1.00 93.69 168 ALA A CA 1
ATOM 1340 C C . ALA A 1 168 ? -3.180 -6.104 17.235 1.00 93.69 168 ALA A C 1
ATOM 1342 O O . ALA A 1 168 ? -3.461 -6.610 18.318 1.00 93.69 168 ALA A O 1
ATOM 1343 N N . GLU A 1 169 ? -3.811 -5.010 16.801 1.00 92.75 169 GLU A N 1
ATOM 1344 C CA . GLU A 1 169 ? -4.884 -4.347 17.558 1.00 92.75 169 GLU A CA 1
ATOM 1345 C C . GLU A 1 169 ? -6.188 -5.157 17.622 1.00 92.75 169 GLU A C 1
ATOM 1347 O O . GLU A 1 169 ? -6.946 -5.029 18.584 1.00 92.75 169 GLU A O 1
ATOM 1352 N N . LEU A 1 170 ? -6.491 -5.968 16.602 1.00 93.12 170 LEU A N 1
ATOM 1353 C CA . LEU A 1 170 ? -7.724 -6.763 16.562 1.00 93.12 170 LEU A CA 1
ATOM 1354 C C . LEU A 1 170 ? -7.894 -7.713 17.759 1.00 93.12 170 LEU A C 1
ATOM 1356 O O . LEU A 1 170 ? -8.957 -7.652 18.379 1.00 93.12 170 LEU A O 1
ATOM 1360 N N . PRO A 1 171 ? -6.915 -8.567 18.122 1.00 92.19 171 PRO A N 1
ATOM 1361 C CA . PRO A 1 171 ? -7.054 -9.434 19.290 1.00 92.19 171 PRO A CA 1
ATOM 1362 C C . PRO A 1 171 ? -7.181 -8.641 20.599 1.00 92.19 171 PRO A C 1
ATOM 1364 O O . PRO A 1 171 ? -7.916 -9.065 21.485 1.00 92.19 171 PRO A O 1
ATOM 1367 N N . ILE A 1 172 ? -6.552 -7.463 20.709 1.00 93.50 172 ILE A N 1
ATOM 1368 C CA . ILE A 1 172 ? -6.700 -6.582 21.882 1.00 93.50 172 ILE A CA 1
ATOM 1369 C C . ILE A 1 172 ? -8.148 -6.083 21.988 1.00 93.50 172 ILE A C 1
ATOM 1371 O O . ILE A 1 172 ? -8.783 -6.236 23.029 1.00 93.50 172 ILE A O 1
ATOM 1375 N N . LYS A 1 173 ? -8.716 -5.575 20.887 1.00 93.31 173 LYS A N 1
ATOM 1376 C CA . LYS A 1 173 ? -10.123 -5.139 20.826 1.00 93.31 173 LYS A CA 1
ATOM 1377 C C . LYS A 1 173 ? -11.099 -6.288 21.101 1.00 93.31 173 LYS A C 1
ATOM 1379 O O . LYS A 1 173 ? -12.133 -6.081 21.732 1.00 93.31 173 LYS A O 1
ATOM 1384 N N . GLN A 1 174 ? -10.777 -7.507 20.662 1.00 93.31 174 GLN A N 1
ATOM 1385 C CA . GLN A 1 174 ? -11.563 -8.701 20.986 1.00 93.31 174 GLN A CA 1
ATOM 1386 C C . GLN A 1 174 ? -11.524 -9.024 22.484 1.00 93.31 174 GLN A C 1
ATOM 1388 O O . GLN A 1 174 ? -12.583 -9.243 23.070 1.00 93.31 174 GLN A O 1
ATOM 1393 N N . ALA A 1 175 ? -10.350 -8.977 23.117 1.00 92.75 175 ALA A N 1
ATOM 1394 C CA . ALA A 1 175 ? -10.218 -9.188 24.557 1.00 92.75 175 ALA A CA 1
ATOM 1395 C C . ALA A 1 175 ? -10.984 -8.123 25.364 1.00 92.75 175 ALA A C 1
ATOM 1397 O O . ALA A 1 175 ? -11.714 -8.452 26.299 1.00 92.75 175 ALA A O 1
ATOM 1398 N N . GLU A 1 176 ? -10.911 -6.849 24.965 1.00 92.19 176 GLU A N 1
ATOM 1399 C CA . GLU A 1 176 ? -11.708 -5.779 25.579 1.00 92.19 176 GLU A CA 1
ATOM 1400 C C . GLU A 1 176 ? -13.219 -6.037 25.468 1.00 92.19 176 GLU A C 1
ATOM 1402 O O . GLU A 1 176 ? -13.972 -5.770 26.410 1.00 92.19 176 GLU A O 1
ATOM 1407 N N . LEU A 1 177 ? -13.684 -6.574 24.334 1.00 94.31 177 LEU A N 1
ATOM 1408 C CA . LEU A 1 177 ? -15.085 -6.960 24.159 1.00 94.31 177 LEU A CA 1
ATOM 1409 C C . LEU A 1 177 ? -15.483 -8.122 25.062 1.00 94.31 177 LEU A C 1
ATOM 1411 O O . LEU A 1 177 ? -16.596 -8.121 25.585 1.00 94.31 177 LEU A O 1
ATOM 1415 N N . GLU A 1 178 ? -14.614 -9.112 25.246 1.00 92.38 178 GLU A N 1
ATOM 1416 C CA . GLU A 1 178 ? -14.858 -10.227 26.164 1.00 92.38 178 GLU A CA 1
ATOM 1417 C C . GLU A 1 178 ? -14.964 -9.754 27.614 1.00 92.38 178 GLU A C 1
ATOM 1419 O O . GLU A 1 178 ? -15.914 -10.125 28.305 1.00 92.38 178 GLU A O 1
ATOM 1424 N N . ILE A 1 179 ? -14.085 -8.844 28.042 1.00 92.75 179 ILE A N 1
ATOM 1425 C CA . ILE A 1 179 ? -14.152 -8.223 29.373 1.00 92.75 179 ILE A CA 1
ATOM 1426 C C . ILE A 1 179 ? -15.473 -7.458 29.547 1.00 92.75 179 ILE A C 1
ATOM 1428 O O . ILE A 1 179 ? -16.182 -7.652 30.535 1.00 92.75 179 ILE A O 1
ATOM 1432 N N . LYS A 1 180 ? -15.865 -6.632 28.566 1.00 90.81 180 LYS A N 1
ATOM 1433 C CA . LYS A 1 180 ? -17.141 -5.891 28.610 1.00 90.81 180 LYS A CA 1
ATOM 1434 C C . LYS A 1 180 ? -18.358 -6.821 28.629 1.00 90.81 180 LYS A C 1
ATOM 1436 O O . LYS A 1 180 ? -19.336 -6.525 29.313 1.00 90.81 180 LYS A O 1
ATOM 1441 N N . LYS A 1 181 ? -18.315 -7.948 27.910 1.00 91.38 181 LYS A N 1
ATOM 1442 C CA . LYS A 1 181 ? -19.371 -8.976 27.965 1.00 91.38 181 LYS A CA 1
ATOM 1443 C C . LYS A 1 181 ? -19.474 -9.606 29.346 1.00 91.38 181 LYS A C 1
ATOM 1445 O O . LYS A 1 181 ? -20.590 -9.819 29.805 1.00 91.38 181 LYS A O 1
ATOM 1450 N N . ALA A 1 182 ? -18.343 -9.889 29.990 1.00 91.06 182 ALA A N 1
ATOM 1451 C CA . ALA A 1 182 ? -18.303 -10.471 31.328 1.00 91.06 182 ALA A CA 1
ATOM 1452 C C . ALA A 1 182 ? -18.806 -9.504 32.423 1.00 91.06 182 ALA A C 1
ATOM 1454 O O . ALA A 1 182 ? -19.350 -9.958 33.427 1.00 91.06 182 ALA A O 1
ATOM 1455 N N . ASP A 1 183 ? -18.716 -8.184 32.213 1.00 92.06 183 ASP A N 1
ATOM 1456 C CA . ASP A 1 183 ? -19.282 -7.164 33.121 1.00 92.06 183 ASP A CA 1
ATOM 1457 C C . ASP A 1 183 ? -20.825 -7.200 33.175 1.00 92.06 183 ASP A C 1
ATOM 1459 O O . ASP A 1 183 ? -21.435 -6.874 34.194 1.00 92.06 183 ASP A O 1
ATOM 1463 N N . ILE A 1 184 ? -21.492 -7.633 32.097 1.00 92.81 184 ILE A N 1
ATOM 1464 C CA . ILE A 1 184 ? -22.961 -7.699 32.043 1.00 92.81 184 ILE A CA 1
ATOM 1465 C C . ILE A 1 184 ? -23.559 -8.631 33.112 1.00 92.81 184 ILE A C 1
ATOM 1467 O O . ILE A 1 184 ? -24.399 -8.149 33.878 1.00 92.81 184 ILE A O 1
ATOM 1471 N N . PRO A 1 185 ? -23.197 -9.928 33.197 1.00 91.00 185 PRO A N 1
ATOM 1472 C CA . PRO A 1 185 ? -23.759 -10.818 34.210 1.00 91.00 185 PRO A CA 1
ATOM 1473 C C . PRO A 1 185 ? -23.418 -10.361 35.635 1.00 91.00 185 PRO A C 1
ATOM 1475 O O . PRO A 1 185 ? -24.264 -10.475 36.520 1.00 91.00 185 PRO A O 1
ATOM 1478 N N . LEU A 1 186 ? -22.240 -9.761 35.856 1.00 90.44 186 LEU A N 1
ATOM 1479 C CA . LEU A 1 186 ? -21.874 -9.152 37.142 1.00 90.44 186 LEU A CA 1
ATOM 1480 C C . LEU A 1 186 ? -22.839 -8.023 37.535 1.00 90.44 186 LEU A C 1
ATOM 1482 O O . LEU A 1 186 ? -23.356 -8.014 38.652 1.00 90.44 186 LEU A O 1
ATOM 1486 N N . LYS A 1 187 ? -23.147 -7.104 36.611 1.00 89.62 187 LYS A N 1
ATOM 1487 C CA . LYS A 1 187 ? -24.141 -6.041 36.839 1.00 89.62 187 LYS A CA 1
ATOM 1488 C C . LYS A 1 187 ? -25.546 -6.583 37.059 1.00 89.62 187 LYS A C 1
ATOM 1490 O O . LYS A 1 187 ? -26.267 -6.075 37.913 1.00 89.62 187 LYS A O 1
ATOM 1495 N N . GLN A 1 188 ? -25.944 -7.612 36.314 1.00 90.06 188 GLN A N 1
ATOM 1496 C CA . GLN A 1 188 ? -27.244 -8.256 36.506 1.00 90.06 188 GLN A CA 1
ATOM 1497 C C . GLN A 1 188 ? -27.359 -8.866 37.911 1.00 90.06 188 GLN A C 1
ATOM 1499 O O . GLN A 1 188 ? -28.351 -8.613 38.591 1.00 90.06 188 GLN A O 1
ATOM 1504 N N . ALA A 1 189 ? -26.318 -9.552 38.392 1.00 90.94 189 ALA A N 1
ATOM 1505 C CA . ALA A 1 189 ? -26.274 -10.082 39.755 1.00 90.94 189 ALA A CA 1
ATOM 1506 C C . ALA A 1 189 ? -26.315 -8.972 40.826 1.00 90.94 189 ALA A C 1
ATOM 1508 O O . ALA A 1 189 ? -26.990 -9.111 41.846 1.00 90.94 189 ALA A O 1
ATOM 1509 N N . GLN A 1 190 ? -25.641 -7.838 40.595 1.00 90.12 190 GLN A N 1
ATOM 1510 C CA . GLN A 1 190 ? -25.722 -6.672 41.487 1.00 90.12 190 GLN A CA 1
ATOM 1511 C C . GLN A 1 190 ? -27.146 -6.101 41.557 1.00 90.12 190 GLN A C 1
ATOM 1513 O O . GLN A 1 190 ? -27.638 -5.823 42.649 1.00 90.12 190 GLN A O 1
ATOM 1518 N N . ILE A 1 191 ? -27.829 -5.980 40.414 1.00 91.44 191 ILE A N 1
ATOM 1519 C CA . ILE A 1 191 ? -29.225 -5.524 40.335 1.00 91.44 191 ILE A CA 1
ATOM 1520 C C . ILE A 1 191 ? -30.164 -6.488 41.069 1.00 91.44 191 ILE A C 1
ATOM 1522 O O . ILE A 1 191 ? -31.074 -6.042 41.767 1.00 91.44 191 ILE A O 1
ATOM 1526 N N . GLU A 1 192 ? -29.967 -7.802 40.931 1.00 90.38 192 GLU A N 1
ATOM 1527 C CA . GLU A 1 192 ? -30.750 -8.808 41.660 1.00 90.38 192 GLU A CA 1
ATOM 1528 C C . GLU A 1 192 ? -30.550 -8.698 43.176 1.00 90.38 192 GLU A C 1
ATOM 1530 O O . GLU A 1 192 ? -31.525 -8.728 43.930 1.00 90.38 192 GLU A O 1
ATOM 1535 N N . ASN A 1 193 ? -29.313 -8.483 43.627 1.00 89.94 193 ASN A N 1
ATOM 1536 C CA . ASN A 1 193 ? -29.004 -8.282 45.042 1.00 89.94 193 ASN A CA 1
ATOM 1537 C C . ASN A 1 193 ? -29.636 -6.985 45.585 1.00 89.94 193 ASN A C 1
ATOM 1539 O O . ASN A 1 193 ? -30.281 -6.993 46.633 1.00 89.94 193 ASN A O 1
ATOM 1543 N N . GLU A 1 194 ? -29.538 -5.872 44.853 1.00 88.50 194 GLU A N 1
ATOM 1544 C CA . GLU A 1 194 ? -30.234 -4.630 45.216 1.00 88.50 194 GLU A CA 1
ATOM 1545 C C . GLU A 1 194 ? -31.755 -4.809 45.245 1.00 88.50 194 GLU A C 1
ATOM 1547 O O . GLU A 1 194 ? -32.417 -4.276 46.135 1.00 88.50 194 GLU A O 1
ATOM 1552 N N . LYS A 1 195 ? -32.318 -5.615 44.335 1.00 91.25 195 LYS A N 1
ATOM 1553 C CA . LYS A 1 195 ? -33.761 -5.887 44.298 1.00 91.25 195 LYS A CA 1
ATOM 1554 C C . LYS A 1 195 ? -34.197 -6.605 45.569 1.00 91.25 195 LYS A C 1
ATOM 1556 O O . LYS A 1 195 ? -35.187 -6.198 46.174 1.00 91.25 195 LYS A O 1
ATOM 1561 N N . ALA A 1 196 ? -33.427 -7.603 46.002 1.00 91.12 196 ALA A N 1
ATOM 1562 C CA . ALA A 1 196 ? -33.660 -8.296 47.263 1.00 91.12 196 ALA A CA 1
ATOM 1563 C C . ALA A 1 196 ? -33.561 -7.340 48.466 1.00 91.12 196 ALA A C 1
ATOM 1565 O O . ALA A 1 196 ? -34.417 -7.374 49.347 1.00 91.12 196 ALA A O 1
ATOM 1566 N N . LYS A 1 197 ? -32.580 -6.425 48.488 1.00 88.50 197 LYS A N 1
ATOM 1567 C CA . LYS A 1 197 ? -32.467 -5.404 49.551 1.00 88.50 197 LYS A CA 1
ATOM 1568 C C . LYS A 1 197 ? -33.688 -4.483 49.611 1.00 88.50 197 LYS A C 1
ATOM 1570 O O . LYS A 1 197 ? -34.179 -4.199 50.701 1.00 88.50 197 LYS A O 1
ATOM 1575 N N . VAL A 1 198 ? -34.199 -4.039 48.461 1.00 90.19 198 VAL A N 1
ATOM 1576 C CA . VAL A 1 198 ? -35.420 -3.217 48.386 1.00 90.19 198 VAL A CA 1
ATOM 1577 C C . VAL A 1 198 ? -36.643 -3.991 48.882 1.00 90.19 198 VAL A C 1
ATOM 1579 O O . VAL A 1 198 ? -37.489 -3.425 49.573 1.00 90.19 198 VAL A O 1
ATOM 1582 N N . GLU A 1 199 ? -36.744 -5.280 48.562 1.00 90.31 199 GLU A N 1
ATOM 1583 C CA . GLU A 1 199 ? -37.826 -6.148 49.035 1.00 90.31 199 GLU A CA 1
ATOM 1584 C C . GLU A 1 199 ? -37.778 -6.342 50.557 1.00 90.31 199 GLU A C 1
ATOM 1586 O O . GLU A 1 199 ? -38.788 -6.154 51.232 1.00 90.31 199 GLU A O 1
ATOM 1591 N N . VAL A 1 200 ? -36.590 -6.568 51.126 1.00 90.56 200 VAL A N 1
ATOM 1592 C CA . VAL A 1 200 ? -36.390 -6.598 52.585 1.00 90.56 200 VAL A CA 1
ATOM 1593 C C . VAL A 1 200 ? -36.779 -5.262 53.231 1.00 90.56 200 VAL A C 1
ATOM 1595 O O . VAL A 1 200 ? -37.460 -5.255 54.257 1.00 90.56 200 VAL A O 1
ATOM 1598 N N . ALA A 1 201 ? -36.403 -4.125 52.635 1.00 87.75 201 ALA A N 1
ATOM 1599 C CA . ALA A 1 201 ? -36.768 -2.802 53.146 1.00 87.75 201 ALA A CA 1
ATOM 1600 C C . ALA A 1 201 ? -38.291 -2.568 53.136 1.00 87.75 201 ALA A C 1
ATOM 1602 O O . ALA A 1 201 ? -38.832 -2.018 54.097 1.00 87.75 201 ALA A O 1
ATOM 1603 N N . LYS A 1 202 ? -39.002 -3.033 52.096 1.00 88.38 202 LYS A N 1
ATOM 1604 C CA . LYS A 1 202 ? -40.476 -3.016 52.057 1.00 88.38 202 LYS A CA 1
ATOM 1605 C C . LYS A 1 202 ? -41.069 -3.794 53.226 1.00 88.38 202 LYS A C 1
ATOM 1607 O O . LYS A 1 202 ? -41.875 -3.236 53.969 1.00 88.38 202 LYS A O 1
ATOM 1612 N N . SER A 1 203 ? -40.606 -5.024 53.441 1.00 89.56 203 SER A N 1
ATOM 1613 C CA . SER A 1 203 ? -41.059 -5.856 54.559 1.00 89.56 203 SER A CA 1
ATOM 1614 C C . SER A 1 203 ? -40.783 -5.194 55.914 1.00 89.56 203 SER A C 1
ATOM 1616 O O . SER A 1 203 ? -41.636 -5.209 56.796 1.00 89.56 203 SER A O 1
ATOM 1618 N N . GLN A 1 204 ? -39.639 -4.524 56.089 1.00 86.62 204 GLN A N 1
ATOM 1619 C CA . GLN A 1 204 ? -39.341 -3.777 57.319 1.00 86.62 204 GLN A CA 1
ATOM 1620 C C . GLN A 1 204 ? -40.285 -2.586 57.549 1.00 86.62 204 GLN A C 1
ATOM 1622 O O . GLN A 1 204 ? -40.643 -2.302 58.697 1.00 86.62 204 GLN A O 1
ATOM 1627 N N . VAL A 1 205 ? -40.707 -1.886 56.490 1.00 88.31 205 VAL A N 1
ATOM 1628 C CA . VAL A 1 205 ? -41.714 -0.812 56.584 1.00 88.31 205 VAL A CA 1
ATOM 1629 C C . VAL A 1 205 ? -43.076 -1.377 56.999 1.00 88.31 205 VAL A C 1
ATOM 1631 O O . VAL A 1 205 ? -43.772 -0.754 57.807 1.00 88.31 205 VAL A O 1
ATOM 1634 N N . GLU A 1 206 ? -43.451 -2.551 56.489 1.00 88.38 206 GLU A N 1
ATOM 1635 C CA . GLU A 1 206 ? -44.682 -3.254 56.874 1.00 88.38 206 GLU A CA 1
ATOM 1636 C C . GLU A 1 206 ? -44.647 -3.725 58.332 1.00 88.38 206 GLU A C 1
ATOM 1638 O O . GLU A 1 206 ? -45.585 -3.448 59.080 1.00 88.38 206 GLU A O 1
ATOM 1643 N N . ILE A 1 207 ? -43.538 -4.318 58.784 1.00 86.88 207 ILE A N 1
ATOM 1644 C CA . ILE A 1 207 ? -43.341 -4.694 60.194 1.00 86.88 207 ILE A CA 1
ATOM 1645 C C . ILE A 1 207 ? -43.422 -3.451 61.091 1.00 86.88 207 ILE A C 1
ATOM 1647 O O . ILE A 1 207 ? -44.181 -3.428 62.058 1.00 86.88 207 ILE A O 1
ATOM 1651 N N . SER A 1 208 ? -42.734 -2.364 60.721 1.00 85.75 208 SER A N 1
ATOM 1652 C CA . SER A 1 208 ? -42.776 -1.095 61.469 1.00 85.75 208 SER A CA 1
ATOM 1653 C C . SER A 1 208 ? -44.192 -0.505 61.529 1.00 85.75 208 SER A C 1
ATOM 1655 O O . SER A 1 208 ? -44.564 0.158 62.500 1.00 85.75 208 SER A O 1
ATOM 1657 N N . ARG A 1 209 ? -45.010 -0.721 60.488 1.00 87.31 209 ARG A N 1
ATOM 1658 C CA . ARG A 1 209 ? -46.425 -0.336 60.486 1.00 87.31 209 ARG A CA 1
ATOM 1659 C C . ARG A 1 209 ? -47.222 -1.154 61.497 1.00 87.31 209 ARG A C 1
ATOM 1661 O O . ARG A 1 209 ? -47.954 -0.534 62.264 1.00 87.31 209 ARG A O 1
ATOM 1668 N N . ALA A 1 210 ? -47.070 -2.475 61.492 1.00 86.00 210 ALA A N 1
ATOM 1669 C CA . ALA A 1 210 ? -47.758 -3.359 62.427 1.00 86.00 210 ALA A CA 1
ATOM 1670 C C . ALA A 1 210 ? -47.377 -3.036 63.883 1.00 86.00 210 ALA A C 1
ATOM 1672 O O . ALA A 1 210 ? -48.250 -2.864 64.729 1.00 86.00 210 ALA A O 1
ATOM 1673 N N . GLU A 1 211 ? -46.089 -2.822 64.171 1.00 84.06 211 GLU A N 1
ATOM 1674 C CA . GLU A 1 211 ? -45.631 -2.417 65.508 1.00 84.06 211 GLU A CA 1
ATOM 1675 C C . GLU A 1 211 ? -46.228 -1.080 65.974 1.00 84.06 211 GLU A C 1
ATOM 1677 O O . GLU A 1 211 ? -46.561 -0.913 67.149 1.00 84.06 211 GLU A O 1
ATOM 1682 N N . LEU A 1 212 ? -46.355 -0.102 65.070 1.00 87.25 212 LEU A N 1
ATOM 1683 C CA . LEU A 1 212 ? -46.994 1.181 65.369 1.00 87.25 212 LEU A CA 1
ATOM 1684 C C . LEU A 1 212 ? -48.495 1.038 65.637 1.00 87.25 212 LEU A C 1
ATOM 1686 O O . LEU A 1 212 ? -49.028 1.781 66.460 1.00 87.25 212 LEU A O 1
ATOM 1690 N N . GLU A 1 213 ? -49.177 0.135 64.933 1.00 86.62 213 GLU A N 1
ATOM 1691 C CA . GLU A 1 213 ? -50.589 -0.183 65.173 1.00 86.62 213 GLU A CA 1
ATOM 1692 C C . GLU A 1 213 ? -50.762 -0.832 66.557 1.00 86.62 213 GLU A C 1
ATOM 1694 O O . GLU A 1 213 ? -51.533 -0.313 67.363 1.00 86.62 213 GLU A O 1
ATOM 1699 N N . ILE A 1 214 ? -49.922 -1.810 66.915 1.00 84.19 214 ILE A N 1
ATOM 1700 C CA . ILE A 1 214 ? -49.900 -2.412 68.262 1.00 84.19 214 ILE A CA 1
ATOM 1701 C C . ILE A 1 214 ? -49.652 -1.350 69.348 1.00 84.19 214 ILE A C 1
ATOM 1703 O O . ILE A 1 214 ? -50.375 -1.285 70.342 1.00 84.19 214 ILE A O 1
ATOM 1707 N N . LYS A 1 215 ? -48.662 -0.461 69.174 1.00 83.19 215 LYS A N 1
ATOM 1708 C CA . LYS A 1 215 ? -48.377 0.613 70.151 1.00 83.19 215 LYS A CA 1
ATOM 1709 C C . LYS A 1 215 ? -49.541 1.595 70.302 1.00 83.19 215 LYS A C 1
ATOM 1711 O O . LYS A 1 215 ? -49.814 2.050 71.412 1.00 83.19 215 LYS A O 1
ATOM 1716 N N . LYS A 1 216 ? -50.241 1.918 69.208 1.00 85.69 216 LYS A N 1
ATOM 1717 C CA . LYS A 1 216 ? -51.450 2.756 69.252 1.00 85.69 216 LYS A CA 1
ATOM 1718 C C . LYS A 1 216 ? -52.559 2.107 70.072 1.00 85.69 216 LYS A C 1
ATOM 1720 O O . LYS A 1 216 ? -53.231 2.831 70.797 1.00 85.69 216 LYS A O 1
ATOM 1725 N N . GLU A 1 217 ? -52.731 0.791 69.976 1.00 84.75 217 GLU A N 1
ATOM 1726 C CA . GLU A 1 217 ? -53.729 0.030 70.742 1.00 84.75 217 GLU A CA 1
ATOM 1727 C C . GLU A 1 217 ? -53.339 -0.155 72.218 1.00 84.75 217 GLU A C 1
ATOM 1729 O O . GLU A 1 217 ? -54.200 -0.164 73.096 1.00 84.75 217 GLU A O 1
ATOM 1734 N N . GLN A 1 218 ? -52.042 -0.206 72.536 1.00 82.56 218 GLN A N 1
ATOM 1735 C CA . GLN A 1 218 ? -51.566 -0.295 73.922 1.00 82.56 218 GLN A CA 1
ATOM 1736 C C . GLN A 1 218 ? -51.822 0.977 74.747 1.00 82.56 218 GLN A C 1
ATOM 1738 O O . GLN A 1 218 ? -52.010 0.889 75.962 1.00 82.56 218 GLN A O 1
ATOM 1743 N N . ILE A 1 219 ? -51.833 2.165 74.130 1.00 84.81 219 ILE A N 1
ATOM 1744 C CA . ILE A 1 219 ? -52.097 3.438 74.829 1.00 84.81 219 ILE A CA 1
ATOM 1745 C C . ILE A 1 219 ? -53.491 3.476 75.485 1.00 84.81 219 ILE A C 1
ATOM 1747 O O . ILE A 1 219 ? -53.552 3.777 76.680 1.00 84.81 219 ILE A O 1
ATOM 1751 N N . PRO A 1 220 ? -54.612 3.203 74.783 1.00 83.69 220 PRO A N 1
ATOM 1752 C CA . PRO A 1 220 ? -55.935 3.187 75.401 1.00 83.69 220 PRO A CA 1
ATOM 1753 C C . PRO A 1 220 ? -56.076 2.076 76.447 1.00 83.69 220 PRO A C 1
ATOM 1755 O O . PRO A 1 220 ? -56.710 2.316 77.469 1.00 83.69 220 PRO A O 1
ATOM 1758 N N . LEU A 1 221 ? -55.424 0.922 76.262 1.00 83.75 221 LEU A N 1
ATOM 1759 C CA . LEU A 1 221 ? -55.348 -0.145 77.271 1.00 83.75 221 LEU A CA 1
ATOM 1760 C C . LEU A 1 221 ? -54.661 0.333 78.559 1.00 83.75 221 LEU A C 1
ATOM 1762 O O . LEU A 1 221 ? -55.241 0.267 79.639 1.00 83.75 221 LEU A O 1
ATOM 1766 N N . THR A 1 222 ? -53.467 0.920 78.437 1.00 81.31 222 THR A N 1
ATOM 1767 C CA . THR A 1 222 ? -52.716 1.471 79.581 1.00 81.31 222 THR A CA 1
ATOM 1768 C C . THR A 1 222 ? -53.500 2.610 80.251 1.00 81.31 222 THR A C 1
ATOM 1770 O O . THR A 1 222 ? -53.517 2.737 81.475 1.00 81.31 222 THR A O 1
ATOM 1773 N N . ARG A 1 223 ? -54.207 3.434 79.465 1.00 85.19 223 ARG A N 1
ATOM 1774 C CA . ARG A 1 223 ? -55.090 4.488 79.984 1.00 85.19 223 ARG A CA 1
ATOM 1775 C C . ARG A 1 223 ? -56.252 3.908 80.787 1.00 85.19 223 ARG A C 1
ATOM 1777 O O . ARG A 1 223 ? -56.513 4.401 81.881 1.00 85.19 223 ARG A O 1
ATOM 1784 N N . ALA A 1 224 ? -56.916 2.879 80.264 1.00 83.56 224 ALA A N 1
ATOM 1785 C CA . ALA A 1 224 ? -58.008 2.196 80.945 1.00 83.56 224 ALA A CA 1
ATOM 1786 C C . ALA A 1 224 ? -57.533 1.571 82.264 1.00 83.56 224 ALA A C 1
ATOM 1788 O O . ALA A 1 224 ? -58.210 1.708 83.278 1.00 83.56 224 ALA A O 1
ATOM 1789 N N . GLU A 1 225 ? -56.334 0.980 82.298 1.00 83.19 225 GLU A N 1
ATOM 1790 C CA . GLU A 1 225 ? -55.731 0.494 83.545 1.00 83.19 225 GLU A CA 1
ATOM 1791 C C . GLU A 1 225 ? -55.495 1.616 84.566 1.00 83.19 225 GLU A C 1
ATOM 1793 O O . GLU A 1 225 ? -55.787 1.447 85.751 1.00 83.19 225 GLU A O 1
ATOM 1798 N N . VAL A 1 226 ? -54.968 2.767 84.131 1.00 84.19 226 VAL A N 1
ATOM 1799 C CA . VAL A 1 226 ? -54.750 3.937 85.000 1.00 84.19 226 VAL A CA 1
ATOM 1800 C C . VAL A 1 226 ? -56.078 4.484 85.529 1.00 84.19 226 VAL A C 1
ATOM 1802 O O . VAL A 1 226 ? -56.168 4.845 86.702 1.00 84.19 226 VAL A O 1
ATOM 1805 N N . GLU A 1 227 ? -57.112 4.559 84.689 1.00 85.25 227 GLU A N 1
ATOM 1806 C CA . GLU A 1 227 ? -58.458 4.995 85.080 1.00 85.25 227 GLU A CA 1
ATOM 1807 C C . GLU A 1 227 ? -59.113 4.003 86.055 1.00 85.25 227 GLU A C 1
ATOM 1809 O O . GLU A 1 227 ? -59.657 4.426 87.076 1.00 85.25 227 GLU A O 1
ATOM 1814 N N . LEU A 1 228 ? -58.965 2.695 85.827 1.00 84.88 228 LEU A N 1
ATOM 1815 C CA . LEU A 1 228 ? -59.453 1.646 86.721 1.00 84.88 228 LEU A CA 1
ATOM 1816 C C . LEU A 1 228 ? -58.746 1.682 88.084 1.00 84.88 228 LEU A C 1
ATOM 1818 O O . LEU A 1 228 ? -59.416 1.673 89.117 1.00 84.88 228 LEU A O 1
ATOM 1822 N N . LYS A 1 229 ? -57.411 1.818 88.119 1.00 81.81 229 LYS A N 1
ATOM 1823 C CA . LYS A 1 229 ? -56.664 1.983 89.380 1.00 81.81 229 LYS A CA 1
ATOM 1824 C C . LYS A 1 229 ? -57.079 3.253 90.125 1.00 81.81 229 LYS A C 1
ATOM 1826 O O . LYS A 1 229 ? -57.282 3.207 91.337 1.00 81.81 229 LYS A O 1
ATOM 1831 N N . LYS A 1 230 ? -57.282 4.373 89.418 1.00 83.62 230 LYS A N 1
ATOM 1832 C CA . LYS A 1 230 ? -57.830 5.606 90.014 1.00 83.62 230 LYS A CA 1
ATOM 1833 C C . LYS A 1 230 ? -59.213 5.399 90.619 1.00 83.62 230 LYS A C 1
ATOM 1835 O O . LYS A 1 230 ? -59.455 5.923 91.698 1.00 83.62 230 LYS A O 1
ATOM 1840 N N . ALA A 1 231 ? -60.099 4.669 89.941 1.00 83.81 231 ALA A N 1
ATOM 1841 C CA . ALA A 1 231 ? -61.453 4.389 90.417 1.00 83.81 231 ALA A CA 1
ATOM 1842 C C . ALA A 1 231 ? -61.471 3.426 91.618 1.00 83.81 231 ALA A C 1
ATOM 1844 O O . ALA A 1 231 ? -62.328 3.550 92.489 1.00 83.81 231 ALA A O 1
ATOM 1845 N N . GLN A 1 232 ? -60.500 2.512 91.709 1.00 83.50 232 GLN A N 1
ATOM 1846 C CA . GLN A 1 232 ? -60.344 1.607 92.852 1.00 83.50 232 GLN A CA 1
ATOM 1847 C C . GLN A 1 232 ? -59.840 2.318 94.116 1.00 83.50 232 GLN A C 1
ATOM 1849 O O . GLN A 1 232 ? -60.291 1.989 95.207 1.00 83.50 232 GLN A O 1
ATOM 1854 N N . LEU A 1 233 ? -58.956 3.318 94.006 1.00 84.06 233 LEU A N 1
ATOM 1855 C CA . LEU A 1 233 ? -58.423 4.053 95.167 1.00 84.06 233 LEU A CA 1
ATOM 1856 C C . LEU A 1 233 ? -59.494 4.592 96.144 1.00 84.06 233 LEU A C 1
ATOM 1858 O O . LEU A 1 233 ? -59.350 4.352 97.342 1.00 84.06 233 LEU A O 1
ATOM 1862 N N . PRO A 1 234 ? -60.552 5.310 95.715 1.00 83.25 234 PRO A N 1
ATOM 1863 C CA . PRO A 1 234 ? -61.592 5.783 96.628 1.00 83.25 234 PRO A CA 1
ATOM 1864 C C . PRO A 1 234 ? -62.442 4.647 97.208 1.00 83.25 234 PRO A C 1
ATOM 1866 O O . PRO A 1 234 ? -62.932 4.793 98.322 1.00 83.25 234 PRO A O 1
ATOM 1869 N N . LEU A 1 235 ? -62.605 3.525 96.494 1.00 83.56 235 LEU A N 1
ATOM 1870 C CA . LEU A 1 235 ? -63.300 2.345 97.023 1.00 83.56 235 LEU A CA 1
ATOM 1871 C C . LEU A 1 235 ? -62.498 1.714 98.161 1.00 83.56 235 LEU A C 1
ATOM 1873 O O . LEU A 1 235 ? -63.042 1.529 99.243 1.00 83.56 235 LEU A O 1
ATOM 1877 N N . VAL A 1 236 ? -61.194 1.495 97.963 1.00 80.69 236 VAL A N 1
ATOM 1878 C CA . VAL A 1 236 ? -60.320 0.951 99.016 1.00 80.69 236 VAL A CA 1
ATOM 1879 C C . VAL A 1 236 ? -60.232 1.915 100.206 1.00 80.69 236 VAL A C 1
ATOM 1881 O O . VAL A 1 236 ? -60.264 1.475 101.350 1.00 80.69 236 VAL A O 1
ATOM 1884 N N . LYS A 1 237 ? -60.195 3.235 99.968 1.00 81.75 237 LYS A N 1
ATOM 1885 C CA . LYS A 1 237 ? -60.256 4.236 101.050 1.00 81.75 237 LYS A CA 1
ATOM 1886 C C . LYS A 1 237 ? -61.564 4.161 101.840 1.00 81.75 237 LYS A C 1
ATOM 1888 O O . LYS A 1 237 ? -61.517 4.141 103.059 1.00 81.75 237 LYS A O 1
ATOM 1893 N N . LYS A 1 238 ? -62.716 4.073 101.169 1.00 82.75 238 LYS A N 1
ATOM 1894 C CA . LYS A 1 238 ? -64.012 3.906 101.848 1.00 82.75 238 LYS A CA 1
ATOM 1895 C C . LYS A 1 238 ? -64.087 2.595 102.624 1.00 82.75 238 LYS A C 1
ATOM 1897 O O . LYS A 1 238 ? -64.630 2.569 103.720 1.00 82.75 238 LYS A O 1
ATOM 1902 N N . GLU A 1 239 ? -63.554 1.508 102.073 1.00 81.38 239 GLU A N 1
ATOM 1903 C CA . GLU A 1 239 ? -63.467 0.231 102.786 1.00 81.38 239 GLU A CA 1
ATOM 1904 C C . GLU A 1 239 ? -62.596 0.335 104.043 1.00 81.38 239 GLU A C 1
ATOM 1906 O O . GLU A 1 239 ? -62.955 -0.245 105.066 1.00 81.38 239 GLU A O 1
ATOM 1911 N N . LEU A 1 240 ? -61.486 1.079 103.990 1.00 81.75 240 LEU A N 1
ATOM 1912 C CA . LEU A 1 240 ? -60.677 1.392 105.170 1.00 81.75 240 LEU A CA 1
ATOM 1913 C C . LEU A 1 240 ? -61.447 2.232 106.189 1.00 81.75 240 LEU A C 1
ATOM 1915 O O . LEU A 1 240 ? -61.530 1.817 107.336 1.00 81.75 240 LEU A O 1
ATOM 1919 N N . GLU A 1 241 ? -62.067 3.341 105.776 1.00 82.31 241 GLU A N 1
ATOM 1920 C CA . GLU A 1 241 ? -62.871 4.205 106.658 1.00 82.31 241 GLU A CA 1
ATOM 1921 C C . GLU A 1 241 ? -63.985 3.405 107.361 1.00 82.31 241 GLU A C 1
ATOM 1923 O O . GLU A 1 241 ? -64.208 3.537 108.564 1.00 82.31 241 GLU A O 1
ATOM 1928 N N . LEU A 1 242 ? -64.660 2.507 106.633 1.00 82.25 242 LEU A N 1
ATOM 1929 C CA . LEU A 1 242 ? -65.670 1.612 107.203 1.00 82.25 242 LEU A CA 1
ATOM 1930 C C . LEU A 1 242 ? -65.064 0.612 108.199 1.00 82.25 242 LEU A C 1
ATOM 1932 O O . LEU A 1 242 ? -65.656 0.370 109.250 1.00 82.25 242 LEU A O 1
ATOM 1936 N N . LYS A 1 243 ? -63.889 0.037 107.905 1.00 78.19 243 LYS A N 1
ATOM 1937 C CA . LYS A 1 243 ? -63.174 -0.864 108.829 1.00 78.19 243 LYS A CA 1
ATOM 1938 C C . LYS A 1 243 ? -62.679 -0.129 110.077 1.00 78.19 243 LYS A C 1
ATOM 1940 O O . LYS A 1 243 ? -62.766 -0.682 111.172 1.00 78.19 243 LYS A O 1
ATOM 1945 N N . GLU A 1 244 ? -62.200 1.101 109.927 1.00 80.25 244 GLU A N 1
ATOM 1946 C CA . GLU A 1 244 ? -61.774 1.973 111.022 1.00 80.25 244 GLU A CA 1
ATOM 1947 C C . GLU A 1 244 ? -62.931 2.347 111.945 1.00 80.25 244 GLU A C 1
ATOM 1949 O O . GLU A 1 244 ? -62.724 2.397 113.152 1.00 80.25 244 GLU A O 1
ATOM 1954 N N . LEU A 1 245 ? -64.141 2.553 111.410 1.00 81.00 245 LEU A N 1
ATOM 1955 C CA . LEU A 1 245 ? -65.360 2.790 112.194 1.00 81.00 245 LEU A CA 1
ATOM 1956 C C . LEU A 1 245 ? -65.914 1.511 112.848 1.00 81.00 245 LEU A C 1
ATOM 1958 O O . LEU A 1 245 ? -66.447 1.570 113.957 1.00 81.00 245 LEU A O 1
ATOM 1962 N N . ASP A 1 246 ? -65.758 0.348 112.206 1.00 78.00 246 ASP A N 1
ATOM 1963 C CA . ASP A 1 246 ? -66.197 -0.953 112.740 1.00 78.00 246 ASP A CA 1
ATOM 1964 C C . ASP A 1 246 ? -65.411 -1.352 114.005 1.00 78.00 246 ASP A C 1
ATOM 1966 O O . ASP A 1 246 ? -65.966 -1.918 114.945 1.00 78.00 246 ASP A O 1
ATOM 1970 N N . VAL A 1 247 ? -64.119 -1.014 114.089 1.00 76.25 247 VAL A N 1
ATOM 1971 C CA . VAL A 1 247 ? -63.274 -1.315 115.261 1.00 76.25 247 VAL A CA 1
ATOM 1972 C C . VAL A 1 247 ? -63.786 -0.680 116.571 1.00 76.25 247 VAL A C 1
ATOM 1974 O O . VAL A 1 247 ? -63.969 -1.423 117.538 1.00 76.25 247 VAL A O 1
ATOM 1977 N N . PRO A 1 248 ? -64.009 0.644 116.683 1.00 75.62 248 PRO A N 1
ATOM 1978 C CA . PRO A 1 248 ? -64.522 1.270 117.896 1.00 75.62 248 PRO A CA 1
ATOM 1979 C C . PRO A 1 248 ? -65.986 0.913 118.169 1.00 75.62 248 PRO A C 1
ATOM 1981 O O . PRO A 1 248 ? -66.350 0.835 119.337 1.00 75.62 248 PRO A O 1
ATOM 1984 N N . LEU A 1 249 ? -66.808 0.651 117.143 1.00 77.88 249 LEU A N 1
ATOM 1985 C CA . LEU A 1 249 ? -68.172 0.140 117.336 1.00 77.88 249 LEU A CA 1
ATOM 1986 C C . LEU A 1 249 ? -68.148 -1.230 118.015 1.00 77.88 249 LEU A C 1
ATOM 1988 O O . LEU A 1 249 ? -68.776 -1.405 119.053 1.00 77.88 249 LEU A O 1
ATOM 1992 N N . LYS A 1 250 ? -67.323 -2.160 117.523 1.00 71.88 250 LYS A N 1
ATOM 1993 C CA . LYS A 1 250 ? -67.130 -3.465 118.167 1.00 71.88 250 LYS A CA 1
ATOM 1994 C C . LYS A 1 250 ? -66.535 -3.359 119.567 1.00 71.88 250 LYS A C 1
ATOM 1996 O O . LYS A 1 250 ? -66.887 -4.159 120.427 1.00 71.88 250 LYS A O 1
ATOM 2001 N N . ARG A 1 251 ? -65.649 -2.386 119.814 1.00 71.38 251 ARG A N 1
ATOM 2002 C CA . ARG A 1 251 ? -65.155 -2.110 121.174 1.00 71.38 251 ARG A CA 1
ATOM 2003 C C . ARG A 1 251 ? -66.269 -1.608 122.088 1.00 71.38 251 ARG A C 1
ATOM 2005 O O . ARG A 1 251 ? -66.394 -2.136 123.180 1.00 71.38 251 ARG A O 1
ATOM 2012 N N . LYS A 1 252 ? -67.106 -0.667 121.642 1.00 71.94 252 LYS A N 1
ATOM 2013 C CA . LYS A 1 252 ? -68.270 -0.202 122.411 1.00 71.94 252 LYS A CA 1
ATOM 2014 C C . LYS A 1 252 ? -69.279 -1.320 122.663 1.00 71.94 252 LYS A C 1
ATOM 2016 O O . LYS A 1 252 ? -69.800 -1.413 123.764 1.00 71.94 252 LYS A O 1
ATOM 2021 N N . ASP A 1 253 ? -69.516 -2.192 121.685 1.00 67.81 253 ASP A N 1
ATOM 2022 C CA . ASP A 1 253 ? -70.363 -3.375 121.866 1.00 67.81 253 ASP A CA 1
ATOM 2023 C C . ASP A 1 253 ? -69.774 -4.345 122.904 1.00 67.81 253 ASP A C 1
ATOM 2025 O O . ASP A 1 253 ? -70.524 -4.958 123.662 1.00 67.81 253 ASP A O 1
ATOM 2029 N N . LEU A 1 254 ? -68.444 -4.491 122.965 1.00 65.31 254 LEU A N 1
ATOM 2030 C CA . LEU A 1 254 ? -67.780 -5.245 124.033 1.00 65.31 254 LEU A CA 1
ATOM 2031 C C . LEU A 1 254 ? -67.895 -4.540 125.389 1.00 65.31 254 LEU A C 1
ATOM 2033 O O . LEU A 1 254 ? -68.257 -5.199 126.351 1.00 65.31 254 LEU A O 1
ATOM 2037 N N . GLU A 1 255 ? -67.680 -3.226 125.468 1.00 66.62 255 GLU A N 1
ATOM 2038 C CA . GLU A 1 255 ? -67.814 -2.445 126.711 1.00 66.62 255 GLU A CA 1
ATOM 2039 C C . GLU A 1 255 ? -69.257 -2.457 127.258 1.00 66.62 255 GLU A C 1
ATOM 2041 O O . GLU A 1 255 ? -69.481 -2.544 128.468 1.00 66.62 255 GLU A O 1
ATOM 2046 N N . LEU A 1 256 ? -70.260 -2.413 126.374 1.00 62.91 256 LEU A N 1
ATOM 2047 C CA . LEU A 1 256 ? -71.671 -2.579 126.731 1.00 62.91 256 LEU A CA 1
ATOM 2048 C C . LEU A 1 256 ? -71.955 -3.998 127.231 1.00 62.91 256 LEU A C 1
ATOM 2050 O O . LEU A 1 256 ? -72.652 -4.161 128.231 1.00 62.91 256 LEU A O 1
ATOM 2054 N N . LYS A 1 257 ? -71.365 -5.022 126.601 1.00 62.28 257 LYS A N 1
ATOM 2055 C CA . LYS A 1 257 ? -71.435 -6.401 127.103 1.00 62.28 257 LYS A CA 1
ATOM 2056 C C . LYS A 1 257 ? -70.722 -6.567 128.443 1.00 62.28 257 LYS A C 1
ATOM 2058 O O . LYS A 1 257 ? -71.252 -7.258 129.305 1.00 62.28 257 LYS A O 1
ATOM 2063 N N . ASP A 1 258 ? -69.588 -5.909 128.659 1.00 60.44 258 ASP A N 1
ATOM 2064 C CA . ASP A 1 258 ? -68.879 -5.893 129.944 1.00 60.44 258 ASP A CA 1
ATOM 2065 C C . ASP A 1 258 ? -69.743 -5.243 131.039 1.00 60.44 258 ASP A C 1
ATOM 2067 O O . ASP A 1 258 ? -69.815 -5.741 132.166 1.00 60.44 258 ASP A O 1
ATOM 2071 N N . SER A 1 259 ? -70.486 -4.190 130.685 1.00 53.78 259 SER A N 1
ATOM 2072 C CA . SER A 1 259 ? -71.447 -3.519 131.571 1.00 53.78 259 SER A CA 1
ATOM 2073 C C . SER A 1 259 ? -72.679 -4.391 131.876 1.00 53.78 259 SER A C 1
ATOM 2075 O O . SER A 1 259 ? -73.162 -4.399 133.008 1.00 53.78 259 SER A O 1
ATOM 2077 N N . GLU A 1 260 ? -73.163 -5.188 130.914 1.00 53.41 260 GLU A N 1
ATOM 2078 C CA . GLU A 1 260 ? -74.220 -6.194 131.132 1.00 53.41 260 GLU A CA 1
ATOM 2079 C C . GLU A 1 260 ? -73.742 -7.397 131.973 1.00 53.41 260 GLU A C 1
ATOM 2081 O O . GLU A 1 260 ? -74.525 -7.987 132.723 1.00 53.41 260 GLU A O 1
ATOM 2086 N N . ILE A 1 261 ? -72.456 -7.755 131.895 1.00 53.91 261 ILE A N 1
ATOM 2087 C CA . ILE A 1 261 ? -71.836 -8.851 132.661 1.00 53.91 261 ILE A CA 1
ATOM 2088 C C . ILE A 1 261 ? -71.697 -8.497 134.150 1.00 53.91 261 ILE A C 1
ATOM 2090 O O . ILE A 1 261 ? -71.837 -9.382 134.998 1.00 53.91 261 ILE A O 1
ATOM 2094 N N . ALA A 1 262 ? -71.526 -7.217 134.495 1.00 50.28 262 ALA A N 1
ATOM 2095 C CA . ALA A 1 262 ? -71.476 -6.753 135.885 1.00 50.28 262 ALA A CA 1
ATOM 2096 C C . ALA A 1 262 ? -72.791 -6.977 136.672 1.00 50.28 262 ALA A C 1
ATOM 2098 O O . ALA A 1 262 ? -72.773 -6.970 137.901 1.00 50.28 262 ALA A O 1
ATOM 2099 N N . LEU A 1 263 ? -73.917 -7.238 135.992 1.00 50.06 263 LEU A N 1
ATOM 2100 C CA . LEU A 1 263 ? -75.238 -7.451 136.605 1.00 50.06 263 LEU A CA 1
ATOM 2101 C C . LEU A 1 263 ? -75.670 -8.924 136.731 1.00 50.06 263 LEU A C 1
ATOM 2103 O O . LEU A 1 263 ? -76.720 -9.197 137.314 1.00 50.06 263 LEU A O 1
ATOM 2107 N N . LYS A 1 264 ? -74.898 -9.899 136.229 1.00 47.81 264 LYS A N 1
ATOM 2108 C CA . LYS A 1 264 ? -75.267 -11.329 136.297 1.00 47.81 264 LYS A CA 1
ATOM 2109 C C . LYS A 1 264 ? -74.083 -12.211 136.695 1.00 47.81 264 LYS A C 1
ATOM 2111 O O . LYS A 1 264 ? -73.411 -12.793 135.849 1.00 47.81 264 LYS A O 1
ATOM 2116 N N . GLN A 1 265 ? -73.868 -12.360 138.003 1.00 46.44 265 GLN A N 1
ATOM 2117 C CA . GLN A 1 265 ? -72.939 -13.342 138.571 1.00 46.44 265 GLN A CA 1
ATOM 2118 C C . GLN A 1 265 ? -73.650 -14.665 138.898 1.00 46.44 265 GLN A C 1
ATOM 2120 O O . GLN A 1 265 ? -74.141 -14.861 140.004 1.00 46.44 265 GLN A O 1
ATOM 2125 N N . ALA A 1 266 ? -73.676 -15.573 137.921 1.00 47.12 266 ALA A N 1
ATOM 2126 C CA . ALA A 1 266 ? -73.650 -17.029 138.090 1.00 47.12 266 ALA A CA 1
ATOM 2127 C C . ALA A 1 266 ? -73.323 -17.652 136.714 1.00 47.12 266 ALA A C 1
ATOM 2129 O O . ALA A 1 266 ? -73.986 -17.329 135.735 1.00 47.12 266 ALA A O 1
ATOM 2130 N N . GLU A 1 267 ? -72.296 -18.513 136.660 1.00 45.53 267 GLU A N 1
ATOM 2131 C CA . GLU A 1 267 ? -71.699 -19.195 135.482 1.00 45.53 267 GLU A CA 1
ATOM 2132 C C . GLU A 1 267 ? -70.671 -18.386 134.649 1.00 45.53 267 GLU A C 1
ATOM 2134 O O . GLU A 1 267 ? -70.984 -17.715 133.668 1.00 45.53 267 GLU A O 1
ATOM 2139 N N . ILE A 1 268 ? -69.390 -18.487 135.038 1.00 55.12 268 ILE A N 1
ATOM 2140 C CA . ILE A 1 268 ? -68.280 -17.604 134.613 1.00 55.12 268 ILE A CA 1
ATOM 2141 C C . ILE A 1 268 ? -67.190 -18.202 133.657 1.00 55.12 268 ILE A C 1
ATOM 2143 O O . ILE A 1 268 ? -66.484 -17.398 133.052 1.00 55.12 268 ILE A O 1
ATOM 2147 N N . PRO A 1 269 ? -67.007 -19.514 133.365 1.00 53.28 269 PRO A N 1
ATOM 2148 C CA . PRO A 1 269 ? -65.822 -19.931 132.573 1.00 53.28 269 PRO A CA 1
ATOM 2149 C C . PRO A 1 269 ? -65.901 -19.831 131.031 1.00 53.28 269 PRO A C 1
ATOM 2151 O O . PRO A 1 269 ? -64.862 -19.697 130.387 1.00 53.28 269 PRO A O 1
ATOM 2154 N N . LEU A 1 270 ? -67.084 -19.907 130.403 1.00 50.09 270 LEU A N 1
ATOM 2155 C CA . LEU A 1 270 ? -67.213 -20.013 128.929 1.00 50.09 270 LEU A CA 1
ATOM 2156 C C . LEU A 1 270 ? -67.298 -18.653 128.208 1.00 50.09 270 LEU A C 1
ATOM 2158 O O . LEU A 1 270 ? -66.747 -18.495 127.121 1.00 50.09 270 LEU A O 1
ATOM 2162 N N . LYS A 1 271 ? -67.911 -17.642 128.834 1.00 55.47 271 LYS A N 1
ATOM 2163 C CA . LYS A 1 271 ? -68.093 -16.300 128.243 1.00 55.47 271 LYS A CA 1
ATOM 2164 C C . LYS A 1 271 ? -66.811 -15.460 128.221 1.00 55.47 271 LYS A C 1
ATOM 2166 O O . LYS A 1 271 ? -66.656 -14.607 127.354 1.00 55.47 271 LYS A O 1
ATOM 2171 N N . LYS A 1 272 ? -65.858 -15.741 129.117 1.00 57.19 272 LYS A N 1
ATOM 2172 C CA . LYS A 1 272 ? -64.563 -15.047 129.158 1.00 57.19 272 LYS A CA 1
ATOM 2173 C C . LYS A 1 272 ? -63.697 -15.372 127.934 1.00 57.19 272 LYS A C 1
ATOM 2175 O O . LYS A 1 272 ? -63.137 -14.465 127.334 1.00 57.19 272 LYS A O 1
ATOM 2180 N N . LYS A 1 273 ? -63.695 -16.635 127.485 1.00 62.31 273 LYS A N 1
ATOM 2181 C CA . LYS A 1 273 ? -63.036 -17.038 126.229 1.00 62.31 273 LYS A CA 1
ATOM 2182 C C . LYS A 1 273 ? -63.675 -16.407 124.992 1.00 62.31 273 LYS A C 1
ATOM 2184 O O . LYS A 1 273 ? -62.961 -16.080 124.054 1.00 62.31 273 LYS A O 1
ATOM 2189 N N . GLU A 1 274 ? -64.996 -16.218 124.971 1.00 62.66 274 GLU A N 1
ATOM 2190 C CA . GLU A 1 274 ? -65.663 -15.536 123.850 1.00 62.66 274 GLU A CA 1
ATOM 2191 C C . GLU A 1 274 ? -65.297 -14.042 123.792 1.00 62.66 274 GLU A C 1
ATOM 2193 O O . GLU A 1 274 ? -65.071 -13.507 122.709 1.00 62.66 274 GLU A O 1
ATOM 2198 N N . LEU A 1 275 ? -65.169 -13.376 124.945 1.00 61.62 275 LEU A N 1
ATOM 2199 C CA . LEU A 1 275 ? -64.660 -12.001 125.020 1.00 61.62 275 LEU A CA 1
ATOM 2200 C C . LEU A 1 275 ? -63.183 -11.901 124.615 1.00 61.62 275 LEU A C 1
ATOM 2202 O O . LEU A 1 275 ? -62.816 -10.973 123.896 1.00 61.62 275 LEU A O 1
ATOM 2206 N N . GLU A 1 276 ? -62.346 -12.858 125.021 1.00 65.19 276 GLU A N 1
ATOM 2207 C CA . GLU A 1 276 ? -60.933 -12.928 124.618 1.00 65.19 276 GLU A CA 1
ATOM 2208 C C . GLU A 1 276 ? -60.796 -13.162 123.105 1.00 65.19 276 GLU A C 1
ATOM 2210 O O . GLU A 1 276 ? -60.025 -12.466 122.447 1.00 65.19 276 GLU A O 1
ATOM 2215 N N . LEU A 1 277 ? -61.601 -14.060 122.521 1.00 69.81 277 LEU A N 1
ATOM 2216 C CA . LEU A 1 277 ? -61.644 -14.294 121.072 1.00 69.81 277 LEU A CA 1
ATOM 2217 C C . LEU A 1 277 ? -62.126 -13.057 120.303 1.00 69.81 277 LEU A C 1
ATOM 2219 O O . LEU A 1 277 ? -61.507 -12.683 119.312 1.00 69.81 277 LEU A O 1
ATOM 2223 N N . ARG A 1 278 ? -63.176 -12.369 120.770 1.00 67.88 278 ARG A N 1
ATOM 2224 C CA . ARG A 1 278 ? -63.631 -11.111 120.149 1.00 67.88 278 ARG A CA 1
ATOM 2225 C C . ARG A 1 278 ? -62.604 -9.985 120.297 1.00 67.88 278 ARG A C 1
ATOM 2227 O O . ARG A 1 278 ? -62.459 -9.175 119.385 1.00 67.88 278 ARG A O 1
ATOM 2234 N N . SER A 1 279 ? -61.870 -9.941 121.407 1.00 66.12 279 SER A N 1
ATOM 2235 C CA . SER A 1 279 ? -60.765 -8.993 121.601 1.00 66.12 279 SER A CA 1
ATOM 2236 C C . SER A 1 279 ? -59.618 -9.278 120.631 1.00 66.12 279 SER A C 1
ATOM 2238 O O . SER A 1 279 ? -59.136 -8.353 119.978 1.00 66.12 279 SER A O 1
ATOM 2240 N N . ALA A 1 280 ? -59.258 -10.551 120.447 1.00 73.19 280 ALA A N 1
ATOM 2241 C CA . ALA A 1 280 ? -58.277 -10.976 119.453 1.00 73.19 280 ALA A CA 1
ATOM 2242 C C . ALA A 1 280 ? -58.743 -10.675 118.015 1.00 73.19 280 ALA A C 1
ATOM 2244 O O . ALA A 1 280 ? -57.958 -10.185 117.208 1.00 73.19 280 ALA A O 1
ATOM 2245 N N . GLU A 1 281 ? -60.026 -10.868 117.686 1.00 73.44 281 GLU A N 1
ATOM 2246 C CA . GLU A 1 281 ? -60.590 -10.454 116.391 1.00 73.44 281 GLU A CA 1
ATOM 2247 C C . GLU A 1 281 ? -60.468 -8.941 116.164 1.00 73.44 281 GLU A C 1
ATOM 2249 O O . GLU A 1 281 ? -60.158 -8.500 115.055 1.00 73.44 281 GLU A O 1
ATOM 2254 N N . ILE A 1 282 ? -60.692 -8.129 117.200 1.00 73.75 282 ILE A N 1
ATOM 2255 C CA . ILE A 1 282 ? -60.504 -6.678 117.125 1.00 73.75 282 ILE A CA 1
ATOM 2256 C C . ILE A 1 282 ? -59.021 -6.332 116.943 1.00 73.75 282 ILE A C 1
ATOM 2258 O O . ILE A 1 282 ? -58.715 -5.429 116.169 1.00 73.75 282 ILE A O 1
ATOM 2262 N N . GLU A 1 283 ? -58.094 -7.022 117.607 1.00 73.62 283 GLU A N 1
ATOM 2263 C CA . GLU A 1 283 ? -56.649 -6.826 117.412 1.00 73.62 283 GLU A CA 1
ATOM 2264 C C . GLU A 1 283 ? -56.186 -7.221 116.006 1.00 73.62 283 GLU A C 1
ATOM 2266 O O . GLU A 1 283 ? -55.456 -6.462 115.371 1.00 73.62 283 GLU A O 1
ATOM 2271 N N . ILE A 1 284 ? -56.685 -8.331 115.459 1.00 76.69 284 ILE A N 1
ATOM 2272 C CA . ILE A 1 284 ? -56.421 -8.731 114.069 1.00 76.69 284 ILE A CA 1
ATOM 2273 C C . ILE A 1 284 ? -56.973 -7.679 113.099 1.00 76.69 284 ILE A C 1
ATOM 2275 O O . ILE A 1 284 ? -56.279 -7.273 112.167 1.00 76.69 284 ILE A O 1
ATOM 2279 N N . LYS A 1 285 ? -58.190 -7.168 113.329 1.00 74.44 285 LYS A N 1
ATOM 2280 C CA . LYS A 1 285 ? -58.752 -6.074 112.519 1.00 74.44 285 LYS A CA 1
ATOM 2281 C C . LYS A 1 285 ? -57.949 -4.776 112.644 1.00 74.44 285 LYS A C 1
ATOM 2283 O O . LYS A 1 285 ? -57.782 -4.089 111.641 1.00 74.44 285 LYS A O 1
ATOM 2288 N N . LYS A 1 286 ? -57.410 -4.464 113.830 1.00 72.12 286 LYS A N 1
ATOM 2289 C CA . LYS A 1 286 ? -56.499 -3.323 114.030 1.00 72.12 286 LYS A CA 1
ATOM 2290 C C . LYS A 1 286 ? -55.206 -3.469 113.237 1.00 72.12 286 LYS A C 1
ATOM 2292 O O . LYS A 1 286 ? -54.699 -2.455 112.790 1.00 72.12 286 LYS A O 1
ATOM 2297 N N . LEU A 1 287 ? -54.683 -4.684 113.067 1.00 76.38 287 LEU A N 1
ATOM 2298 C CA . LEU A 1 287 ? -53.486 -4.941 112.254 1.00 76.38 287 LEU A CA 1
ATOM 2299 C C . LEU A 1 287 ? -53.789 -4.968 110.746 1.00 76.38 287 LEU A C 1
ATOM 2301 O O . LEU A 1 287 ? -52.936 -4.609 109.938 1.00 76.38 287 LEU A O 1
ATOM 2305 N N . ALA A 1 288 ? -55.009 -5.344 110.356 1.00 76.69 288 ALA A N 1
ATOM 2306 C CA . ALA A 1 288 ? -55.441 -5.356 108.959 1.00 76.69 288 ALA A CA 1
ATOM 2307 C C . ALA A 1 288 ? -55.597 -3.948 108.351 1.00 76.69 288 ALA A C 1
ATOM 2309 O O . ALA A 1 288 ? -55.448 -3.800 107.140 1.00 76.69 288 ALA A O 1
ATOM 2310 N N . ILE A 1 289 ? -55.892 -2.928 109.168 1.00 75.62 289 ILE A N 1
ATOM 2311 C CA . ILE A 1 289 ? -55.999 -1.528 108.721 1.00 75.62 289 ILE A CA 1
ATOM 2312 C C . ILE A 1 289 ? -54.635 -1.005 108.212 1.00 75.62 289 ILE A C 1
ATOM 2314 O O . ILE A 1 289 ? -54.568 -0.692 107.025 1.00 75.62 289 ILE A O 1
ATOM 2318 N N . PRO A 1 290 ? -53.530 -1.041 108.992 1.00 77.62 290 PRO A N 1
ATOM 2319 C CA . PRO A 1 290 ? -52.196 -0.644 108.531 1.00 77.62 290 PRO A CA 1
ATOM 2320 C C . PRO A 1 290 ? -51.707 -1.393 107.285 1.00 77.62 290 PRO A C 1
ATOM 2322 O O . PRO A 1 290 ? -51.063 -0.812 106.417 1.00 77.62 290 PRO A O 1
ATOM 2325 N N . LEU A 1 291 ? -52.013 -2.691 107.161 1.00 79.50 291 LEU A N 1
ATOM 2326 C CA . LEU A 1 291 ? -51.649 -3.474 105.972 1.00 79.50 291 LEU A CA 1
ATOM 2327 C C . LEU A 1 291 ? -52.402 -3.003 104.720 1.00 79.50 291 LEU A C 1
ATOM 2329 O O . LEU A 1 291 ? -51.811 -2.876 103.649 1.00 79.50 291 LEU A O 1
ATOM 2333 N N . ALA A 1 292 ? -53.695 -2.708 104.846 1.00 76.75 292 ALA A N 1
ATOM 2334 C CA . ALA A 1 292 ? -54.485 -2.172 103.744 1.00 76.75 292 ALA A CA 1
ATOM 2335 C C . ALA A 1 292 ? -54.150 -0.695 103.438 1.00 76.75 292 ALA A C 1
ATOM 2337 O O . ALA A 1 292 ? -54.269 -0.278 102.285 1.00 76.75 292 ALA A O 1
ATOM 2338 N N . GLU A 1 293 ? -53.673 0.079 104.419 1.00 79.75 293 GLU A N 1
ATOM 2339 C CA . GLU A 1 293 ? -53.081 1.409 104.210 1.00 79.75 293 GLU A CA 1
ATOM 2340 C C . GLU A 1 293 ? -51.785 1.332 103.396 1.00 79.75 293 GLU A C 1
ATOM 2342 O O . GLU A 1 293 ? -51.653 2.071 102.419 1.00 79.75 293 GLU A O 1
ATOM 2347 N N . LEU A 1 294 ? -50.889 0.393 103.724 1.00 81.19 294 LEU A N 1
ATOM 2348 C CA . LEU A 1 294 ? -49.671 0.117 102.953 1.00 81.19 294 LEU A CA 1
ATOM 2349 C C . LEU A 1 294 ? -49.995 -0.305 101.513 1.00 81.19 294 LEU A C 1
ATOM 2351 O O . LEU A 1 294 ? -49.403 0.210 100.567 1.00 81.19 294 LEU A O 1
ATOM 2355 N N . GLU A 1 295 ? -50.979 -1.186 101.304 1.00 78.75 295 GLU A N 1
ATOM 2356 C CA . GLU A 1 295 ? -51.440 -1.525 99.949 1.00 78.75 295 GLU A CA 1
ATOM 2357 C C . GLU A 1 295 ? -51.988 -0.307 99.190 1.00 78.75 295 GLU A C 1
ATOM 2359 O O . GLU A 1 295 ? -51.812 -0.186 97.974 1.00 78.75 295 GLU A O 1
ATOM 2364 N N . LEU A 1 296 ? -52.677 0.598 99.886 1.00 81.12 296 LEU A N 1
ATOM 2365 C CA . LEU A 1 296 ? -53.162 1.853 99.320 1.00 81.12 296 LEU A CA 1
ATOM 2366 C C . LEU A 1 296 ? -52.021 2.802 98.968 1.00 81.12 296 LEU A C 1
ATOM 2368 O O . LEU A 1 296 ? -52.111 3.488 97.952 1.00 81.12 296 LEU A O 1
ATOM 2372 N N . GLU A 1 297 ? -50.981 2.860 99.790 1.00 81.62 297 GLU A N 1
ATOM 2373 C CA . GLU A 1 297 ? -49.784 3.665 99.566 1.00 81.62 297 GLU A CA 1
ATOM 2374 C C . GLU A 1 297 ? -49.016 3.164 98.339 1.00 81.62 297 GLU A C 1
ATOM 2376 O O . GLU A 1 297 ? -48.815 3.931 97.399 1.00 81.62 297 GLU A O 1
ATOM 2381 N N . ILE A 1 298 ? -48.791 1.851 98.237 1.00 79.81 298 ILE A N 1
ATOM 2382 C CA . ILE A 1 298 ? -48.210 1.207 97.048 1.00 79.81 298 ILE A CA 1
ATOM 2383 C C . ILE A 1 298 ? -49.059 1.488 95.794 1.00 79.81 298 ILE A C 1
ATOM 2385 O O . ILE A 1 298 ? -48.535 1.860 94.744 1.00 79.81 298 ILE A O 1
ATOM 2389 N N . LYS A 1 299 ? -50.395 1.372 95.877 1.00 78.38 299 LYS A N 1
ATOM 2390 C CA . LYS A 1 299 ? -51.298 1.690 94.749 1.00 78.38 299 LYS A CA 1
ATOM 2391 C C . LYS A 1 299 ? -51.278 3.177 94.373 1.00 78.38 299 LYS A C 1
ATOM 2393 O O . LYS A 1 299 ? -51.506 3.505 93.206 1.00 78.38 299 LYS A O 1
ATOM 2398 N N . LYS A 1 300 ? -51.049 4.080 95.332 1.00 80.81 300 LYS A N 1
ATOM 2399 C CA . LYS A 1 300 ? -50.906 5.522 95.080 1.00 80.81 300 LYS A CA 1
ATOM 2400 C C . LYS A 1 300 ? -49.570 5.840 94.421 1.00 80.81 300 LYS A C 1
ATOM 2402 O O . LYS A 1 300 ? -49.575 6.682 93.531 1.00 80.81 300 LYS A O 1
ATOM 2407 N N . GLU A 1 301 ? -48.483 5.186 94.819 1.00 83.38 301 GLU A N 1
ATOM 2408 C CA . GLU A 1 301 ? -47.140 5.374 94.249 1.00 83.38 301 GLU A CA 1
ATOM 2409 C C . GLU A 1 301 ? -46.997 4.778 92.841 1.00 83.38 301 GLU A C 1
ATOM 2411 O O . GLU A 1 301 ? -46.348 5.367 91.976 1.00 83.38 301 GLU A O 1
ATOM 2416 N N . ASP A 1 302 ? -47.682 3.669 92.559 1.00 82.44 302 ASP A N 1
ATOM 2417 C CA . ASP A 1 302 ? -47.703 3.051 91.226 1.00 82.44 302 ASP A CA 1
ATOM 2418 C C . ASP A 1 302 ? -48.452 3.905 90.180 1.00 82.44 302 ASP A C 1
ATOM 2420 O O . ASP A 1 302 ? -48.189 3.853 88.976 1.00 82.44 302 ASP A O 1
ATOM 2424 N N . LEU A 1 303 ? -49.395 4.744 90.617 1.00 82.25 303 LEU A N 1
ATOM 2425 C CA . LEU A 1 303 ? -50.214 5.544 89.708 1.00 82.25 303 LEU A CA 1
ATOM 2426 C C . LEU A 1 303 ? -49.419 6.646 88.961 1.00 82.25 303 LEU A C 1
ATOM 2428 O O . LEU A 1 303 ? -49.622 6.788 87.752 1.00 82.25 303 LEU A O 1
ATOM 2432 N N . PRO A 1 304 ? -48.544 7.444 89.610 1.00 84.19 304 PRO A N 1
ATOM 2433 C CA . PRO A 1 304 ? -47.584 8.324 88.945 1.00 84.19 304 PRO A CA 1
ATOM 2434 C C . PRO A 1 304 ? -46.692 7.602 87.935 1.00 84.19 304 PRO A C 1
ATOM 2436 O O . PRO A 1 304 ? -46.555 8.094 86.818 1.00 84.19 304 PRO A O 1
ATOM 2439 N N . LEU A 1 305 ? -46.154 6.427 88.286 1.00 82.69 305 LEU A N 1
ATOM 2440 C CA . LEU A 1 305 ? -45.291 5.636 87.401 1.00 82.69 305 LEU A CA 1
ATOM 2441 C C . LEU A 1 305 ? -46.033 5.236 86.119 1.00 82.69 305 LEU A C 1
ATOM 2443 O O . LEU A 1 305 ? -45.572 5.539 85.019 1.00 82.69 305 LEU A O 1
ATOM 2447 N N . LYS A 1 306 ? -47.252 4.690 86.234 1.00 81.88 306 LYS A N 1
ATOM 2448 C CA . LYS A 1 306 ? -48.078 4.346 85.062 1.00 81.88 306 LYS A CA 1
ATOM 2449 C C . LYS A 1 306 ? -48.507 5.552 84.218 1.00 81.88 306 LYS A C 1
ATOM 2451 O O . LYS A 1 306 ? -48.712 5.420 83.011 1.00 81.88 306 LYS A O 1
ATOM 2456 N N . LYS A 1 307 ? -48.677 6.735 84.822 1.00 82.31 307 LYS A N 1
ATOM 2457 C CA . LYS A 1 307 ? -48.940 7.978 84.069 1.00 82.31 307 LYS A CA 1
ATOM 2458 C C . LYS A 1 307 ? -47.713 8.418 83.278 1.00 82.31 307 LYS A C 1
ATOM 2460 O O . LYS A 1 307 ? -47.864 8.783 82.117 1.00 82.31 307 LYS A O 1
ATOM 2465 N N . LEU A 1 308 ? -46.534 8.342 83.889 1.00 83.69 308 LEU A N 1
ATOM 2466 C CA . LEU A 1 308 ? -45.270 8.697 83.255 1.00 83.69 308 LEU A CA 1
ATOM 2467 C C . LEU A 1 308 ? -44.963 7.752 82.083 1.00 83.69 308 LEU A C 1
ATOM 2469 O O . LEU A 1 308 ? -44.650 8.208 80.988 1.00 83.69 308 LEU A O 1
ATOM 2473 N N . GLU A 1 309 ? -45.179 6.443 82.253 1.00 81.88 309 GLU A N 1
ATOM 2474 C CA . GLU A 1 309 ? -45.106 5.472 81.151 1.00 81.88 309 GLU A CA 1
ATOM 2475 C C . GLU A 1 309 ? -46.061 5.814 79.997 1.00 81.88 309 GLU A C 1
ATOM 2477 O O . GLU A 1 309 ? -45.724 5.638 78.825 1.00 81.88 309 GLU A O 1
ATOM 2482 N N . LEU A 1 310 ? -47.266 6.302 80.307 1.00 84.31 310 LEU A N 1
ATOM 2483 C CA . LEU A 1 310 ? -48.253 6.698 79.306 1.00 84.31 310 LEU A CA 1
ATOM 2484 C C . LEU A 1 310 ? -47.862 7.989 78.570 1.00 84.31 310 LEU A C 1
ATOM 2486 O O . LEU A 1 310 ? -48.132 8.100 77.374 1.00 84.31 310 LEU A O 1
ATOM 2490 N N . GLU A 1 311 ? -47.244 8.953 79.252 1.00 82.62 311 GLU A N 1
ATOM 2491 C CA . GLU A 1 311 ? -46.696 10.172 78.639 1.00 82.62 311 GLU A CA 1
ATOM 2492 C C . GLU A 1 311 ? -45.521 9.843 77.715 1.00 82.62 311 GLU A C 1
ATOM 2494 O O . GLU A 1 311 ? -45.565 10.199 76.537 1.00 82.62 311 GLU A O 1
ATOM 2499 N N . ILE A 1 312 ? -44.569 9.028 78.179 1.00 81.19 312 ILE A N 1
ATOM 2500 C CA . ILE A 1 312 ? -43.438 8.556 77.365 1.00 81.19 312 ILE A CA 1
ATOM 2501 C C . ILE A 1 312 ? -43.936 7.812 76.115 1.00 81.19 312 ILE A C 1
ATOM 2503 O O . ILE A 1 312 ? -43.506 8.104 74.999 1.00 81.19 312 ILE A O 1
ATOM 2507 N N . LYS A 1 313 ? -44.906 6.892 76.255 1.00 79.62 313 LYS A N 1
ATOM 2508 C CA . LYS A 1 313 ? -45.501 6.172 75.108 1.00 79.62 313 LYS A CA 1
ATOM 2509 C C . LYS A 1 313 ? -46.188 7.107 74.105 1.00 79.62 313 LYS A C 1
ATOM 2511 O O . LYS A 1 313 ? -46.236 6.790 72.915 1.00 79.62 313 LYS A O 1
ATOM 2516 N N . LYS A 1 314 ? -46.748 8.234 74.558 1.00 81.69 314 LYS A N 1
ATOM 2517 C CA . LYS A 1 314 ? -47.380 9.231 73.681 1.00 81.69 314 LYS A CA 1
ATOM 2518 C C . LYS A 1 314 ? -46.353 10.073 72.933 1.00 81.69 314 LYS A C 1
ATOM 2520 O O . LYS A 1 314 ? -46.569 10.323 71.751 1.00 81.69 314 LYS A O 1
ATOM 2525 N N . GLU A 1 315 ? -45.273 10.485 73.588 1.00 84.44 315 GLU A N 1
ATOM 2526 C CA . GLU A 1 315 ? -44.208 11.303 72.986 1.00 84.44 315 GLU A CA 1
ATOM 2527 C C . GLU A 1 315 ? -43.336 10.521 71.994 1.00 84.44 315 GLU A C 1
ATOM 2529 O O . GLU A 1 315 ? -42.886 11.067 70.990 1.00 84.44 315 GLU A O 1
ATOM 2534 N N . ASP A 1 316 ? -43.166 9.220 72.218 1.00 84.50 316 ASP A N 1
ATOM 2535 C CA . ASP A 1 316 ? -42.419 8.316 71.335 1.00 84.50 316 ASP A CA 1
ATOM 2536 C C . ASP A 1 316 ? -43.198 7.965 70.041 1.00 84.50 316 ASP A C 1
ATOM 2538 O O . ASP A 1 316 ? -42.633 7.622 68.998 1.00 84.50 316 ASP A O 1
ATOM 2542 N N . LEU A 1 317 ? -44.530 8.100 70.055 1.00 85.19 317 LEU A N 1
ATOM 2543 C CA . LEU A 1 317 ? -45.384 7.751 68.916 1.00 85.19 317 LEU A CA 1
ATOM 2544 C C . LEU A 1 317 ? -45.172 8.644 67.668 1.00 85.19 317 LEU A C 1
ATOM 2546 O O . LEU A 1 317 ? -45.121 8.100 66.561 1.00 85.19 317 LEU A O 1
ATOM 2550 N N . PRO A 1 318 ? -45.081 9.988 67.782 1.00 84.88 318 PRO A N 1
ATOM 2551 C CA . PRO A 1 318 ? -44.712 10.880 66.682 1.00 84.88 318 PRO A CA 1
ATOM 2552 C C . PRO A 1 318 ? -43.344 10.567 66.071 1.00 84.88 318 PRO A C 1
ATOM 2554 O O . PRO A 1 318 ? -43.231 10.542 64.846 1.00 84.88 318 PRO A O 1
ATOM 2557 N N . ILE A 1 319 ? -42.338 10.274 66.901 1.00 83.44 319 ILE A N 1
ATOM 2558 C CA . ILE A 1 319 ? -40.970 9.974 66.450 1.00 83.44 319 ILE A CA 1
ATOM 2559 C C . ILE A 1 319 ? -40.979 8.702 65.596 1.00 83.44 319 ILE A C 1
ATOM 2561 O O . ILE A 1 319 ? -40.554 8.718 64.441 1.00 83.44 319 ILE A O 1
ATOM 2565 N N . LYS A 1 320 ? -41.606 7.628 66.091 1.00 82.19 320 LYS A N 1
ATOM 2566 C CA . LYS A 1 320 ? -41.751 6.366 65.344 1.00 82.19 320 LYS A CA 1
ATOM 2567 C C . LYS A 1 320 ? -42.561 6.512 64.053 1.00 82.19 320 LYS A C 1
ATOM 2569 O O . LYS A 1 320 ? -42.298 5.812 63.073 1.00 82.19 320 LYS A O 1
ATOM 2574 N N . LYS A 1 321 ? -43.547 7.419 64.016 1.00 83.50 321 LYS A N 1
ATOM 2575 C CA . LYS A 1 321 ? -44.275 7.755 62.779 1.00 83.50 321 LYS A CA 1
ATOM 2576 C C . LYS A 1 321 ? -43.361 8.430 61.754 1.00 83.50 321 LYS A C 1
ATOM 2578 O O . LYS A 1 321 ? -43.383 8.005 60.601 1.00 83.50 321 LYS A O 1
ATOM 2583 N N . MET A 1 322 ? -42.553 9.412 62.164 1.00 83.88 322 MET A N 1
ATOM 2584 C CA . MET A 1 322 ? -41.589 10.072 61.273 1.00 83.88 322 MET A CA 1
ATOM 2585 C C . MET A 1 322 ? -40.549 9.088 60.728 1.00 83.88 322 MET A C 1
ATOM 2587 O O . MET A 1 322 ? -40.335 9.039 59.520 1.00 83.88 322 MET A O 1
ATOM 2591 N N . GLU A 1 323 ? -39.957 8.245 61.578 1.00 82.56 323 GLU A N 1
ATOM 2592 C CA . GLU A 1 323 ? -38.995 7.223 61.139 1.00 82.56 323 GLU A CA 1
ATOM 2593 C C . GLU A 1 323 ? -39.595 6.278 60.088 1.00 82.56 323 GLU A C 1
ATOM 2595 O O . GLU A 1 323 ? -38.949 5.944 59.091 1.00 82.56 323 GLU A O 1
ATOM 2600 N N . LYS A 1 324 ? -40.858 5.869 60.267 1.00 87.38 324 LYS A N 1
ATOM 2601 C CA . LYS A 1 324 ? -41.581 5.064 59.278 1.00 87.38 324 LYS A CA 1
ATOM 2602 C C . LYS A 1 324 ? -41.801 5.821 57.967 1.00 87.38 324 LYS A C 1
ATOM 2604 O O . LYS A 1 324 ? -41.667 5.213 56.907 1.00 87.38 324 LYS A O 1
ATOM 2609 N N . GLU A 1 325 ? -42.180 7.096 58.010 1.00 85.25 325 GLU A N 1
ATOM 2610 C CA . GLU A 1 325 ? -42.387 7.901 56.798 1.00 85.25 325 GLU A CA 1
ATOM 2611 C C . GLU A 1 325 ? -41.089 8.076 56.006 1.00 85.25 325 GLU A C 1
ATOM 2613 O O . GLU A 1 325 ? -41.098 7.882 54.790 1.00 85.25 325 GLU A O 1
ATOM 2618 N N . ILE A 1 326 ? -39.964 8.304 56.690 1.00 82.06 326 ILE A N 1
ATOM 2619 C CA . ILE A 1 326 ? -38.632 8.353 56.073 1.00 82.06 326 ILE A CA 1
ATOM 2620 C C . ILE A 1 326 ? -38.302 7.012 55.401 1.00 82.06 326 ILE A C 1
ATOM 2622 O O . ILE A 1 326 ? -37.977 6.984 54.212 1.00 82.06 326 ILE A O 1
ATOM 2626 N N . LYS A 1 327 ? -38.462 5.883 56.109 1.00 80.75 327 LYS A N 1
ATOM 2627 C CA . LYS A 1 327 ? -38.243 4.541 55.529 1.00 80.75 327 LYS A CA 1
ATOM 2628 C C . LYS A 1 327 ? -39.169 4.268 54.336 1.00 80.75 327 LYS A C 1
ATOM 2630 O O . LYS A 1 327 ? -38.754 3.662 53.351 1.00 80.75 327 LYS A O 1
ATOM 2635 N N . LYS A 1 328 ? -40.415 4.753 54.384 1.00 84.56 328 LYS A N 1
ATOM 2636 C CA . LYS A 1 328 ? -41.383 4.629 53.285 1.00 84.56 328 LYS A CA 1
ATOM 2637 C C . LYS A 1 328 ? -40.964 5.436 52.053 1.00 84.56 328 LYS A C 1
ATOM 2639 O O . LYS A 1 328 ? -41.219 4.972 50.949 1.00 84.56 328 LYS A O 1
ATOM 2644 N N . MET A 1 329 ? -40.332 6.600 52.219 1.00 85.88 329 MET A N 1
ATOM 2645 C CA . MET A 1 329 ? -39.817 7.413 51.106 1.00 85.88 329 MET A CA 1
ATOM 2646 C C . MET A 1 329 ? -38.533 6.845 50.485 1.00 85.88 329 MET A C 1
ATOM 2648 O O . MET A 1 329 ? -38.329 6.984 49.282 1.00 85.88 329 MET A O 1
ATOM 2652 N N . GLN A 1 330 ? -37.693 6.161 51.266 1.00 85.19 330 GLN A N 1
ATOM 2653 C CA . GLN A 1 330 ? -36.457 5.546 50.761 1.00 85.19 330 GLN A CA 1
ATOM 2654 C C . GLN A 1 330 ? -36.718 4.397 49.773 1.00 85.19 330 GLN A C 1
ATOM 2656 O O . GLN A 1 330 ? -35.959 4.221 48.823 1.00 85.19 330 GLN A O 1
ATOM 2661 N N . VAL A 1 331 ? -37.807 3.639 49.950 1.00 86.62 331 VAL A N 1
ATOM 2662 C CA . VAL A 1 331 ? -38.148 2.504 49.075 1.00 86.62 331 VAL A CA 1
ATOM 2663 C C . VAL A 1 331 ? -38.424 2.933 47.617 1.00 86.62 331 VAL A C 1
ATOM 2665 O O . VAL A 1 331 ? -37.805 2.355 46.725 1.00 86.62 331 VAL A O 1
ATOM 2668 N N . PRO A 1 332 ? -39.300 3.919 47.323 1.00 87.31 332 PRO A N 1
ATOM 2669 C CA . PRO A 1 332 ? -39.506 4.426 45.965 1.00 87.31 332 PRO A CA 1
ATOM 2670 C C . PRO A 1 332 ? -38.235 4.961 45.301 1.00 87.31 332 PRO A C 1
ATOM 2672 O O . PRO A 1 332 ? -38.021 4.690 44.123 1.00 87.31 332 PRO A O 1
ATOM 2675 N N . ILE A 1 333 ? -37.383 5.675 46.047 1.00 85.31 333 ILE A N 1
ATOM 2676 C CA . ILE A 1 333 ? -36.106 6.199 45.531 1.00 85.31 333 ILE A CA 1
ATOM 2677 C C . ILE A 1 333 ? -35.203 5.036 45.107 1.00 85.31 333 ILE A C 1
ATOM 2679 O O . ILE A 1 333 ? -34.741 4.996 43.969 1.00 85.31 333 ILE A O 1
ATOM 2683 N N . ALA A 1 334 ? -35.037 4.040 45.981 1.00 85.31 334 ALA A N 1
ATOM 2684 C CA . ALA A 1 334 ? -34.241 2.857 45.676 1.00 85.31 334 ALA A CA 1
ATOM 2685 C C . ALA A 1 334 ? -34.818 2.053 44.495 1.00 85.31 334 ALA A C 1
ATOM 2687 O O . ALA A 1 334 ? -34.060 1.519 43.694 1.00 85.31 334 ALA A O 1
ATOM 2688 N N . MET A 1 335 ? -36.148 1.981 44.341 1.00 86.19 335 MET A N 1
ATOM 2689 C CA . MET A 1 335 ? -36.778 1.351 43.172 1.00 86.19 335 MET A CA 1
ATOM 2690 C C . MET A 1 335 ? -36.470 2.096 41.868 1.00 86.19 335 MET A C 1
ATOM 2692 O O . MET A 1 335 ? -36.156 1.442 40.875 1.00 86.19 335 MET A O 1
ATOM 2696 N N . ALA A 1 336 ? -36.521 3.430 41.874 1.00 86.19 336 ALA A N 1
ATOM 2697 C CA . ALA A 1 336 ? -36.200 4.245 40.704 1.00 86.19 336 ALA A CA 1
ATOM 2698 C C . ALA A 1 336 ? -34.727 4.087 40.285 1.00 86.19 336 ALA A C 1
ATOM 2700 O O . ALA A 1 336 ? -34.438 3.870 39.108 1.00 86.19 336 ALA A O 1
ATOM 2701 N N . GLU A 1 337 ? -33.792 4.102 41.241 1.00 84.62 337 GLU A N 1
ATOM 2702 C CA . GLU A 1 337 ? -32.372 3.818 40.972 1.00 84.62 337 GLU A CA 1
ATOM 2703 C C . GLU A 1 337 ? -32.172 2.426 40.350 1.00 84.62 337 GLU A C 1
ATOM 2705 O O . GLU A 1 337 ? -31.363 2.244 39.437 1.00 84.62 337 GLU A O 1
ATOM 2710 N N . LEU A 1 338 ? -32.946 1.440 40.806 1.00 88.31 338 LEU A N 1
ATOM 2711 C CA . LEU A 1 338 ? -32.893 0.065 40.316 1.00 88.31 338 LEU A CA 1
ATOM 2712 C C . LEU A 1 338 ? -33.433 -0.066 38.886 1.00 88.31 338 LEU A C 1
ATOM 2714 O O . LEU A 1 338 ? -32.898 -0.842 38.093 1.00 88.31 338 LEU A O 1
ATOM 2718 N N . GLU A 1 339 ? -34.473 0.691 38.532 1.00 87.25 339 GLU A N 1
ATOM 2719 C CA . GLU A 1 339 ? -34.984 0.778 37.159 1.00 87.25 339 GLU A CA 1
ATOM 2720 C C . GLU A 1 339 ? -33.967 1.417 36.208 1.00 87.25 339 GLU A C 1
ATOM 2722 O O . GLU A 1 339 ? -33.741 0.881 35.120 1.00 87.25 339 GLU A O 1
ATOM 2727 N N . ILE A 1 340 ? -33.277 2.478 36.641 1.00 86.19 340 ILE A N 1
ATOM 2728 C CA . ILE A 1 340 ? -32.190 3.100 35.868 1.00 86.19 340 ILE A CA 1
ATOM 2729 C C . ILE A 1 340 ? -31.066 2.084 35.624 1.00 86.19 340 ILE A C 1
ATOM 2731 O O . ILE A 1 340 ? -30.692 1.842 34.474 1.00 86.19 340 ILE A O 1
ATOM 2735 N N . LYS A 1 341 ? -30.582 1.402 36.673 1.00 86.56 341 LYS A N 1
ATOM 2736 C CA . LYS A 1 341 ? -29.538 0.366 36.542 1.00 86.56 341 LYS A CA 1
ATOM 2737 C C . LYS A 1 341 ? -29.969 -0.788 35.632 1.00 86.56 341 LYS A C 1
ATOM 2739 O O . LYS A 1 341 ? -29.161 -1.291 34.851 1.00 86.56 341 LYS A O 1
ATOM 2744 N N . LYS A 1 342 ? -31.242 -1.201 35.681 1.00 86.00 342 LYS A N 1
ATOM 2745 C CA . LYS A 1 342 ? -31.803 -2.205 34.757 1.00 86.00 342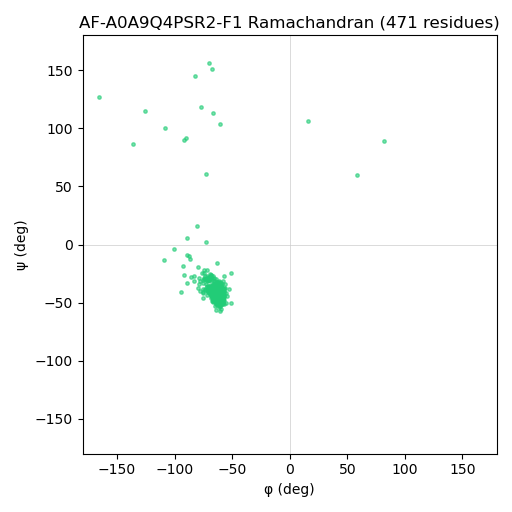 LYS A CA 1
ATOM 2746 C C . LYS A 1 342 ? -31.780 -1.738 33.309 1.00 86.00 342 LYS A C 1
ATOM 2748 O O . LYS A 1 342 ? -31.472 -2.553 32.443 1.00 86.00 342 LYS A O 1
ATOM 2753 N N . ALA A 1 343 ? -32.085 -0.469 33.048 1.00 87.38 343 ALA A N 1
ATOM 2754 C CA . ALA A 1 343 ? -32.071 0.106 31.706 1.00 87.38 343 ALA A CA 1
ATOM 2755 C C . ALA A 1 343 ? -30.647 0.255 31.129 1.00 87.38 343 ALA A C 1
ATOM 2757 O O . ALA A 1 343 ? -30.465 0.143 29.918 1.00 87.38 343 ALA A O 1
ATOM 2758 N N . GLU A 1 344 ? -29.615 0.415 31.965 1.00 86.25 344 GLU A N 1
ATOM 2759 C CA . GLU A 1 344 ? -28.216 0.453 31.503 1.00 86.25 344 GLU A CA 1
ATOM 2760 C C . GLU A 1 344 ? -27.735 -0.873 30.891 1.00 86.25 344 GLU A C 1
ATOM 2762 O O . GLU A 1 344 ? -26.890 -0.879 29.992 1.00 86.25 344 GLU A O 1
ATOM 2767 N N . VAL A 1 345 ? -28.248 -2.013 31.368 1.00 90.19 345 VAL A N 1
ATOM 2768 C CA . VAL A 1 345 ? -27.834 -3.346 30.900 1.00 90.19 345 VAL A CA 1
ATOM 2769 C C . VAL A 1 345 ? -28.118 -3.572 29.405 1.00 90.19 345 VAL A C 1
ATOM 2771 O O . VAL A 1 345 ? -27.180 -3.940 28.691 1.00 90.19 345 VAL A O 1
ATOM 2774 N N . PRO A 1 346 ? -29.349 -3.384 28.881 1.00 89.75 346 PRO A N 1
ATOM 2775 C CA . PRO A 1 346 ? -29.614 -3.535 27.452 1.00 89.75 346 PRO A CA 1
ATOM 2776 C C . PRO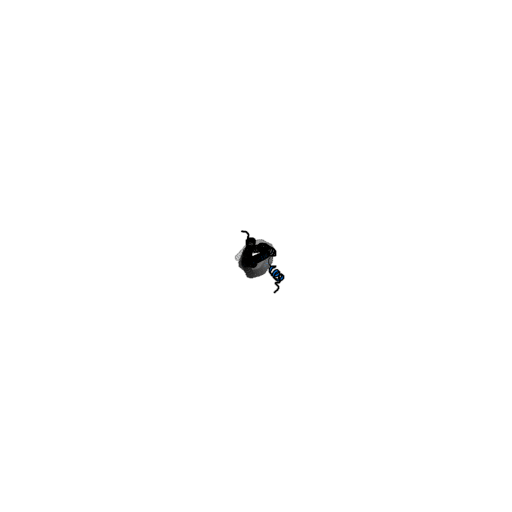 A 1 346 ? -28.840 -2.519 26.600 1.00 89.75 346 PRO A C 1
ATOM 2778 O O . PRO A 1 346 ? -28.371 -2.887 25.526 1.00 89.75 346 PRO A O 1
ATOM 2781 N N . ILE A 1 347 ? -28.610 -1.292 27.090 1.00 87.69 347 ILE A N 1
ATOM 2782 C CA . ILE A 1 347 ? -27.783 -0.292 26.388 1.00 87.69 347 ILE A CA 1
ATOM 2783 C C . ILE A 1 347 ? -26.340 -0.796 26.236 1.00 87.69 347 ILE A C 1
ATOM 2785 O O . ILE A 1 347 ? -25.787 -0.781 25.137 1.00 87.69 347 ILE A O 1
ATOM 2789 N N . LYS A 1 348 ? -25.738 -1.310 27.316 1.00 89.69 348 LYS A N 1
ATOM 2790 C CA . LYS A 1 348 ? -24.392 -1.908 27.280 1.00 89.69 348 LYS A CA 1
ATOM 2791 C C . LYS A 1 348 ? -24.316 -3.121 26.350 1.00 89.69 348 LYS A C 1
ATOM 2793 O O . LYS A 1 348 ? -23.325 -3.273 25.640 1.00 89.69 348 LYS A O 1
ATOM 2798 N N . LYS A 1 349 ? -25.351 -3.972 26.324 1.00 90.81 349 LYS A N 1
ATOM 2799 C CA . LYS A 1 349 ? -25.441 -5.107 25.385 1.00 90.81 349 LYS A CA 1
ATOM 2800 C C . LYS A 1 349 ? -25.414 -4.635 23.931 1.00 90.81 349 LYS A C 1
ATOM 2802 O O . LYS A 1 349 ? -24.595 -5.135 23.165 1.00 90.81 349 LYS A O 1
ATOM 2807 N N . ALA A 1 350 ? -26.226 -3.635 23.587 1.00 89.62 350 ALA A N 1
ATOM 2808 C CA . ALA A 1 350 ? -26.254 -3.061 22.242 1.00 89.62 350 ALA A CA 1
ATOM 2809 C C . ALA A 1 350 ? -24.900 -2.441 21.849 1.00 89.62 350 ALA A C 1
ATOM 2811 O O . ALA A 1 350 ? -24.400 -2.685 20.755 1.00 89.62 350 ALA A O 1
ATOM 2812 N N . GLN A 1 351 ? -24.246 -1.708 22.759 1.00 89.81 351 GLN A N 1
ATOM 2813 C CA . GLN A 1 351 ? -22.903 -1.158 22.519 1.00 89.81 351 GLN A CA 1
ATOM 2814 C C . GLN A 1 351 ? -21.858 -2.250 22.243 1.00 89.81 351 GLN A C 1
ATOM 2816 O O . GLN A 1 351 ? -20.982 -2.071 21.400 1.00 89.81 351 GLN A O 1
ATOM 2821 N N . ILE A 1 352 ? -21.944 -3.390 22.936 1.00 92.81 352 ILE A N 1
ATOM 2822 C CA . ILE A 1 352 ? -21.061 -4.537 22.698 1.00 92.81 352 ILE A CA 1
ATOM 2823 C C . ILE A 1 352 ? -21.341 -5.180 21.340 1.00 92.81 352 ILE A C 1
ATOM 2825 O O . ILE A 1 352 ? -20.394 -5.587 20.676 1.00 92.81 352 ILE A O 1
ATOM 2829 N N . GLU A 1 353 ? -22.602 -5.297 20.922 1.00 92.62 353 GLU A N 1
ATOM 2830 C CA . GLU A 1 353 ? -22.953 -5.814 19.592 1.00 92.62 353 GLU A CA 1
ATOM 2831 C C . GLU A 1 353 ? -22.414 -4.921 18.474 1.00 92.62 353 GLU A C 1
ATOM 2833 O O . GLU A 1 353 ? -21.734 -5.426 17.586 1.00 92.62 353 GLU A O 1
ATOM 2838 N N . ILE A 1 354 ? -22.594 -3.602 18.580 1.00 91.19 354 ILE A N 1
ATOM 2839 C CA . ILE A 1 354 ? -22.019 -2.636 17.631 1.00 91.19 354 ILE A CA 1
ATOM 2840 C C . ILE A 1 354 ? -20.493 -2.780 17.575 1.00 91.19 354 ILE A C 1
ATOM 2842 O O . ILE A 1 354 ? -19.905 -2.869 16.500 1.00 91.19 354 ILE A O 1
ATOM 2846 N N . ALA A 1 355 ? -19.837 -2.858 18.733 1.00 92.94 355 ALA A N 1
ATOM 2847 C CA . ALA A 1 355 ? -18.387 -2.972 18.784 1.00 92.94 355 ALA A CA 1
ATOM 2848 C C . ALA A 1 355 ? -17.862 -4.330 18.269 1.00 92.94 355 ALA A C 1
ATOM 2850 O O . ALA A 1 355 ? -16.757 -4.378 17.728 1.00 92.94 355 ALA A O 1
ATOM 2851 N N . LYS A 1 356 ? -18.630 -5.427 18.386 1.00 93.38 356 LYS A N 1
ATOM 2852 C CA . LYS A 1 356 ? -18.306 -6.696 17.704 1.00 93.38 356 LYS A CA 1
ATOM 2853 C C . LYS A 1 356 ? -18.334 -6.519 16.191 1.00 93.38 356 LYS A C 1
ATOM 2855 O O . LYS A 1 356 ? -17.374 -6.913 15.537 1.00 93.38 356 LYS A O 1
ATOM 2860 N N . GLU A 1 357 ? -19.396 -5.912 15.668 1.00 92.44 357 GLU A N 1
ATOM 2861 C CA . GLU A 1 357 ? -19.559 -5.694 14.231 1.00 92.44 357 GLU A CA 1
ATOM 2862 C C . GLU A 1 357 ? -18.410 -4.839 13.6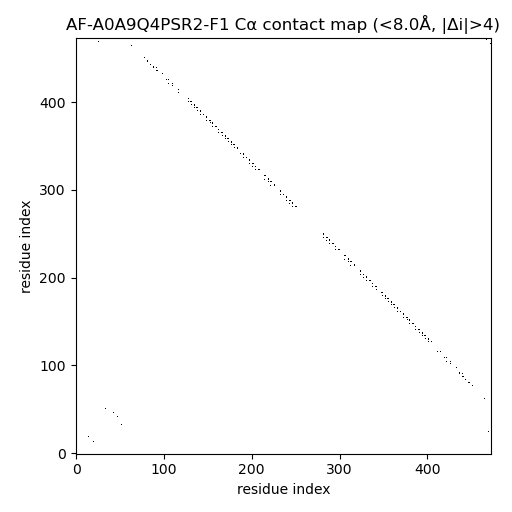82 1.00 92.44 357 GLU A C 1
ATOM 2864 O O . GLU A 1 357 ? -17.790 -5.182 12.679 1.00 92.44 357 GLU A O 1
ATOM 2869 N N . GLU A 1 358 ? -18.014 -3.781 14.399 1.00 91.50 358 GLU A N 1
ATOM 2870 C CA . GLU A 1 358 ? -16.837 -2.986 14.034 1.00 91.50 358 GLU A CA 1
ATOM 2871 C C . GLU A 1 358 ? -15.543 -3.810 13.964 1.00 91.50 358 GLU A C 1
ATOM 2873 O O . GLU A 1 358 ? -14.688 -3.560 13.109 1.00 91.50 358 GLU A O 1
ATOM 2878 N N . VAL A 1 359 ? -15.350 -4.760 14.884 1.00 93.94 359 VAL A N 1
ATOM 2879 C CA . VAL A 1 359 ? -14.184 -5.653 14.880 1.00 93.94 359 VAL A CA 1
ATOM 2880 C C . VAL A 1 359 ? -14.241 -6.612 13.692 1.00 93.94 359 VAL A C 1
ATOM 2882 O O . VAL A 1 359 ? -13.206 -6.850 13.066 1.00 93.94 359 VAL A O 1
ATOM 2885 N N . GLU A 1 360 ? -15.419 -7.132 13.347 1.00 92.38 360 GLU A N 1
ATOM 2886 C CA . GLU A 1 360 ? -15.613 -7.990 12.174 1.00 92.38 360 GLU A CA 1
ATOM 2887 C C . GLU A 1 360 ? -15.360 -7.237 10.864 1.00 92.38 360 GLU A C 1
ATOM 2889 O O . GLU A 1 360 ? -14.597 -7.726 10.026 1.00 92.38 360 GLU A O 1
ATOM 2894 N N . ILE A 1 361 ? -15.866 -6.007 10.732 1.00 92.06 361 ILE A N 1
ATOM 2895 C CA . ILE A 1 361 ? -15.585 -5.121 9.593 1.00 92.06 361 ILE A CA 1
ATOM 2896 C C . ILE A 1 361 ? -14.077 -4.868 9.474 1.00 92.06 361 ILE A C 1
ATOM 2898 O O . ILE A 1 361 ? -13.484 -5.107 8.421 1.00 92.06 361 ILE A O 1
ATOM 2902 N N . LYS A 1 362 ? -13.409 -4.468 10.567 1.00 92.50 362 LYS A N 1
ATOM 2903 C CA . LYS A 1 362 ? -11.951 -4.240 10.571 1.00 92.50 362 LYS A CA 1
ATOM 2904 C C . LYS A 1 362 ? -11.174 -5.508 10.199 1.00 92.50 362 LYS A C 1
ATOM 2906 O O . LYS A 1 362 ? -10.157 -5.423 9.510 1.00 92.50 362 LYS A O 1
ATOM 2911 N N . ARG A 1 363 ? -11.648 -6.688 10.613 1.00 92.50 363 ARG A N 1
ATOM 2912 C CA . ARG A 1 363 ? -11.059 -7.984 10.242 1.00 92.50 363 ARG A CA 1
ATOM 2913 C C . ARG A 1 363 ? -11.243 -8.296 8.756 1.00 92.50 363 ARG A C 1
ATOM 2915 O O . ARG A 1 363 ? -10.305 -8.806 8.144 1.00 92.50 363 ARG A O 1
ATOM 2922 N N . ALA A 1 364 ? -12.397 -7.973 8.178 1.00 92.38 364 ALA A N 1
ATOM 2923 C CA . ALA A 1 364 ? -12.683 -8.141 6.754 1.00 92.38 364 ALA A CA 1
ATOM 2924 C C . ALA A 1 364 ? -11.905 -7.152 5.863 1.00 92.38 364 ALA A C 1
ATOM 2926 O O . ALA A 1 364 ? -11.547 -7.488 4.736 1.00 92.38 364 ALA A O 1
ATOM 2927 N N . GLU A 1 365 ? -11.563 -5.962 6.365 1.00 91.88 365 GLU A N 1
ATOM 2928 C CA . GLU A 1 365 ? -10.733 -4.993 5.636 1.00 91.88 365 GLU A CA 1
ATOM 2929 C C . GLU A 1 365 ? -9.257 -5.403 5.510 1.00 91.88 365 GLU A C 1
ATOM 2931 O O . GLU A 1 365 ? -8.585 -5.010 4.552 1.00 91.88 365 GLU A O 1
ATOM 2936 N N . LEU A 1 366 ? -8.719 -6.174 6.463 1.00 92.94 366 LEU A N 1
ATOM 2937 C CA . LEU A 1 366 ? -7.316 -6.607 6.439 1.00 92.94 366 LEU A CA 1
ATOM 2938 C C . LEU A 1 366 ? -6.910 -7.349 5.153 1.00 92.94 366 LEU A C 1
ATOM 2940 O O . LEU A 1 366 ? -5.888 -6.972 4.573 1.00 92.94 366 LEU A O 1
ATOM 2944 N N . PRO A 1 367 ? -7.640 -8.377 4.671 1.00 92.69 367 PRO A N 1
ATOM 2945 C CA . PRO A 1 367 ? -7.288 -9.046 3.421 1.00 92.69 367 PRO A CA 1
ATOM 2946 C C . PRO A 1 367 ? -7.363 -8.111 2.209 1.00 92.69 367 PRO A C 1
ATOM 2948 O O . PRO A 1 367 ? -6.510 -8.218 1.330 1.00 92.69 367 PRO A O 1
ATOM 2951 N N . LEU A 1 368 ? -8.307 -7.160 2.177 1.00 93.44 368 LEU A N 1
ATOM 2952 C CA . LEU A 1 368 ? -8.400 -6.165 1.100 1.00 93.44 368 LEU A CA 1
ATOM 2953 C C . LEU A 1 368 ? -7.169 -5.254 1.077 1.00 93.44 368 LEU A C 1
ATOM 2955 O O . LEU A 1 368 ? -6.539 -5.092 0.034 1.00 93.44 368 LEU A O 1
ATOM 2959 N N . LYS A 1 369 ? -6.773 -4.717 2.236 1.00 93.00 369 LYS A N 1
ATOM 2960 C CA . LYS A 1 369 ? -5.571 -3.880 2.353 1.00 93.00 369 LYS A CA 1
ATOM 2961 C C . LYS A 1 369 ? -4.292 -4.668 2.053 1.00 93.00 369 LYS A C 1
ATOM 2963 O O . LYS A 1 369 ? -3.390 -4.144 1.408 1.00 93.00 369 LYS A O 1
ATOM 2968 N N . LYS A 1 370 ? -4.225 -5.945 2.450 1.00 93.62 370 LYS A N 1
ATOM 2969 C CA . LYS A 1 370 ? -3.118 -6.840 2.080 1.00 93.62 370 LYS A CA 1
ATOM 2970 C C . LYS A 1 370 ? -3.041 -7.034 0.563 1.00 93.62 370 LYS A C 1
ATOM 2972 O O . LYS A 1 370 ? -1.957 -6.937 0.003 1.00 93.62 370 LYS A O 1
ATOM 2977 N N . ALA A 1 371 ? -4.169 -7.274 -0.106 1.00 93.62 371 ALA A N 1
ATOM 2978 C CA . ALA A 1 371 ? -4.205 -7.408 -1.560 1.00 93.62 371 ALA A CA 1
ATOM 2979 C C . ALA A 1 371 ? -3.759 -6.113 -2.260 1.00 93.62 371 ALA A C 1
ATOM 2981 O O . ALA A 1 371 ? -2.952 -6.167 -3.183 1.00 93.62 371 ALA A O 1
ATOM 2982 N N . GLN A 1 372 ? -4.211 -4.949 -1.783 1.00 92.25 372 GLN A N 1
ATOM 2983 C CA . GLN A 1 372 ? -3.756 -3.648 -2.289 1.00 92.25 372 GLN A CA 1
ATOM 2984 C C . GLN A 1 372 ? -2.236 -3.482 -2.144 1.00 92.25 372 GLN A C 1
ATOM 2986 O O . GLN A 1 372 ? -1.570 -3.121 -3.112 1.00 92.25 372 GLN A O 1
ATOM 2991 N N . LEU A 1 373 ? -1.672 -3.825 -0.985 1.00 94.88 373 LEU A N 1
ATOM 2992 C CA . LEU A 1 373 ? -0.227 -3.783 -0.759 1.00 94.88 373 LEU A CA 1
ATOM 2993 C C . LEU A 1 373 ? 0.540 -4.705 -1.723 1.00 94.88 373 LEU A C 1
ATOM 2995 O O . LEU A 1 373 ? 1.551 -4.296 -2.289 1.00 94.88 373 LEU A O 1
ATOM 2999 N N . GLU A 1 374 ? 0.054 -5.927 -1.956 1.00 93.62 374 GLU A N 1
ATOM 3000 C CA . GLU A 1 374 ? 0.658 -6.833 -2.944 1.00 93.62 374 GLU A CA 1
ATOM 3001 C C . GLU A 1 374 ? 0.592 -6.249 -4.365 1.00 93.62 374 GLU A C 1
ATOM 3003 O O . GLU A 1 374 ? 1.572 -6.315 -5.104 1.00 93.62 374 GLU A O 1
ATOM 3008 N N . THR A 1 375 ? -0.504 -5.580 -4.744 1.00 94.06 375 THR A N 1
ATOM 3009 C CA . THR A 1 375 ? -0.556 -4.890 -6.046 1.00 94.06 375 THR A CA 1
ATOM 3010 C C . THR A 1 375 ? 0.436 -3.730 -6.150 1.00 94.06 375 THR A C 1
ATOM 3012 O O . THR A 1 375 ? 0.994 -3.508 -7.224 1.00 94.06 375 THR A O 1
ATOM 3015 N N . GLU A 1 376 ? 0.692 -2.995 -5.065 1.00 92.81 376 GLU A N 1
ATOM 3016 C CA . GLU A 1 376 ? 1.709 -1.936 -5.044 1.00 92.81 376 GLU A CA 1
ATOM 3017 C C . GLU A 1 376 ? 3.128 -2.505 -5.164 1.00 92.81 376 GLU A C 1
ATOM 3019 O O . GLU A 1 376 ? 3.929 -1.970 -5.932 1.00 92.81 376 GLU A O 1
ATOM 3024 N N . LYS A 1 377 ? 3.420 -3.632 -4.497 1.00 93.88 377 LYS A N 1
ATOM 3025 C CA . LYS A 1 377 ? 4.692 -4.359 -4.657 1.00 93.88 377 LYS A CA 1
ATOM 3026 C C . LYS A 1 377 ? 4.922 -4.778 -6.104 1.00 93.88 377 LYS A C 1
ATOM 3028 O O . LYS A 1 377 ? 5.965 -4.457 -6.669 1.00 93.88 377 LYS A O 1
ATOM 3033 N N . VAL A 1 378 ? 3.923 -5.399 -6.733 1.00 94.69 378 VAL A N 1
ATOM 3034 C CA . VAL A 1 378 ? 4.003 -5.799 -8.146 1.00 94.69 378 VAL A CA 1
ATOM 3035 C C . VAL A 1 378 ? 4.215 -4.581 -9.049 1.00 94.69 378 VAL A C 1
ATOM 3037 O O . VAL A 1 378 ? 5.053 -4.621 -9.945 1.00 94.69 378 VAL A O 1
ATOM 3040 N N . LYS A 1 379 ? 3.525 -3.457 -8.809 1.00 91.31 379 LYS A N 1
ATOM 3041 C CA . LYS A 1 379 ? 3.757 -2.213 -9.569 1.00 91.31 379 LYS A CA 1
ATOM 3042 C C . LYS A 1 379 ? 5.194 -1.704 -9.423 1.00 91.31 379 LYS A C 1
ATOM 3044 O O . LYS A 1 379 ? 5.779 -1.271 -10.414 1.00 91.31 379 LYS A O 1
ATOM 3049 N N . ALA A 1 380 ? 5.770 -1.768 -8.222 1.00 93.31 380 ALA A N 1
ATOM 3050 C CA . ALA A 1 380 ? 7.157 -1.378 -7.989 1.00 93.31 380 ALA A CA 1
ATOM 3051 C C . ALA A 1 380 ? 8.148 -2.309 -8.712 1.00 93.31 380 ALA A C 1
ATOM 3053 O O . ALA A 1 380 ? 9.120 -1.833 -9.299 1.00 93.31 380 ALA A O 1
ATOM 3054 N N . GLU A 1 381 ? 7.893 -3.619 -8.732 1.00 93.19 381 GLU A N 1
ATOM 3055 C CA . GLU A 1 381 ? 8.686 -4.591 -9.498 1.00 93.19 381 GLU A CA 1
ATOM 3056 C C . GLU A 1 381 ? 8.591 -4.350 -11.010 1.00 93.19 381 GLU A C 1
ATOM 3058 O O . GLU A 1 381 ? 9.614 -4.302 -11.694 1.00 93.19 381 GLU A O 1
ATOM 3063 N N . VAL A 1 382 ? 7.387 -4.102 -11.531 1.00 94.38 382 VAL A N 1
ATOM 3064 C CA . VAL A 1 382 ? 7.174 -3.748 -12.942 1.00 94.38 382 VAL A CA 1
ATOM 3065 C C . VAL A 1 382 ? 7.901 -2.448 -13.296 1.00 94.38 382 VAL A C 1
ATOM 3067 O O . VAL A 1 382 ? 8.516 -2.367 -14.358 1.00 94.38 382 VAL A O 1
ATOM 3070 N N . ALA A 1 383 ? 7.905 -1.447 -12.411 1.00 92.75 383 ALA A N 1
ATOM 3071 C CA . ALA A 1 383 ? 8.664 -0.214 -12.616 1.00 92.75 383 ALA A CA 1
ATOM 3072 C C . ALA A 1 383 ? 10.185 -0.463 -12.662 1.00 92.75 383 ALA A C 1
ATOM 3074 O O . ALA A 1 383 ? 10.873 0.116 -13.506 1.00 92.75 383 ALA A O 1
ATOM 3075 N N . ARG A 1 384 ? 10.713 -1.360 -11.811 1.00 93.56 384 ARG A N 1
ATOM 3076 C CA . ARG A 1 384 ? 12.128 -1.786 -11.846 1.00 93.56 384 ARG A CA 1
ATOM 3077 C C . ARG A 1 384 ? 12.478 -2.466 -13.166 1.00 93.56 384 ARG A C 1
ATOM 3079 O O . ARG A 1 384 ? 13.471 -2.097 -13.789 1.00 93.56 384 ARG A O 1
ATOM 3086 N N . ALA A 1 385 ? 11.650 -3.409 -13.609 1.00 93.94 385 ALA A N 1
ATOM 3087 C CA . ALA A 1 385 ? 11.842 -4.094 -14.884 1.00 93.94 385 ALA A CA 1
ATOM 3088 C C . ALA A 1 385 ? 11.752 -3.114 -16.069 1.00 93.94 385 ALA A C 1
ATOM 3090 O O . ALA A 1 385 ? 12.598 -3.132 -16.961 1.00 93.94 385 ALA A O 1
ATOM 3091 N N . GLY A 1 386 ? 10.779 -2.197 -16.048 1.00 94.00 386 GLY A N 1
ATOM 3092 C CA . GLY A 1 386 ? 10.634 -1.142 -17.052 1.00 94.00 386 GLY A CA 1
ATOM 3093 C C . GLY A 1 386 ? 11.870 -0.245 -17.150 1.00 94.00 386 GLY A C 1
ATOM 3094 O O . GLY A 1 386 ? 12.327 0.051 -18.251 1.00 94.00 386 GLY A O 1
ATOM 3095 N N . LEU A 1 387 ? 12.475 0.117 -16.015 1.00 95.25 387 LEU A N 1
ATOM 3096 C CA . LEU A 1 387 ? 13.741 0.853 -15.988 1.00 95.25 387 LEU A CA 1
ATOM 3097 C C . LEU A 1 387 ? 14.905 0.084 -16.605 1.00 95.25 387 LEU A C 1
ATOM 3099 O O . LEU A 1 387 ? 15.757 0.676 -17.265 1.00 95.25 387 LEU A O 1
ATOM 3103 N N . GLU A 1 388 ? 14.984 -1.222 -16.371 1.00 94.31 388 GLU A N 1
ATOM 3104 C CA . GLU A 1 388 ? 16.020 -2.056 -16.972 1.00 94.31 388 GLU A CA 1
ATOM 3105 C C . GLU A 1 388 ? 15.873 -2.114 -18.498 1.00 94.31 388 GLU A C 1
ATOM 3107 O O . GLU A 1 388 ? 16.852 -1.912 -19.220 1.00 94.31 388 GLU A O 1
ATOM 3112 N N . VAL A 1 389 ? 14.640 -2.258 -18.989 1.00 95.81 389 VAL A N 1
ATOM 3113 C CA . VAL A 1 389 ? 14.322 -2.187 -20.422 1.00 95.81 389 VAL A CA 1
ATOM 3114 C C . VAL A 1 389 ? 14.674 -0.815 -21.007 1.00 95.81 389 VAL A C 1
ATOM 3116 O O . VAL A 1 389 ? 15.328 -0.752 -22.052 1.00 95.81 389 VAL A O 1
ATOM 3119 N N . ASP A 1 390 ? 14.307 0.282 -20.336 1.00 94.19 390 ASP A N 1
ATOM 3120 C CA . ASP A 1 390 ? 14.654 1.647 -20.757 1.00 94.19 390 ASP A CA 1
ATOM 3121 C C . ASP A 1 390 ? 16.182 1.824 -20.839 1.00 94.19 390 ASP A C 1
ATOM 3123 O O . ASP A 1 390 ? 16.698 2.335 -21.837 1.00 94.19 390 ASP A O 1
ATOM 3127 N N . ARG A 1 391 ? 16.938 1.327 -19.847 1.00 93.88 391 ARG A N 1
ATOM 3128 C CA . ARG A 1 391 ? 18.412 1.368 -19.845 1.00 93.88 391 ARG A CA 1
ATOM 3129 C C . ARG A 1 391 ? 19.022 0.603 -21.017 1.00 93.88 391 ARG A C 1
ATOM 3131 O O . ARG A 1 391 ? 19.960 1.102 -21.644 1.00 93.88 391 ARG A O 1
ATOM 3138 N N . LEU A 1 392 ? 18.500 -0.581 -21.333 1.00 95.50 392 LEU A N 1
ATOM 3139 C CA . LEU A 1 392 ? 18.946 -1.359 -22.491 1.00 95.50 392 LEU A CA 1
ATOM 3140 C C . LEU A 1 392 ? 18.625 -0.643 -23.807 1.00 95.50 392 LEU A C 1
ATOM 3142 O O . LEU A 1 392 ? 19.487 -0.566 -24.682 1.00 95.50 392 LEU A O 1
ATOM 3146 N N . ARG A 1 393 ? 17.429 -0.054 -23.934 1.00 94.88 393 ARG A N 1
ATOM 3147 C CA . ARG A 1 393 ? 17.038 0.720 -25.121 1.00 94.88 393 ARG A CA 1
ATOM 3148 C C . ARG A 1 393 ? 17.962 1.918 -25.338 1.00 94.88 393 ARG A C 1
ATOM 3150 O O . ARG A 1 393 ? 18.468 2.094 -26.442 1.00 94.88 393 ARG A O 1
ATOM 3157 N N . ILE A 1 394 ? 18.238 2.688 -24.284 1.00 95.06 394 ILE A N 1
ATOM 3158 C CA . ILE A 1 394 ? 19.174 3.822 -24.315 1.00 95.06 394 ILE A CA 1
ATOM 3159 C C . ILE A 1 394 ? 20.575 3.362 -24.745 1.00 95.06 394 ILE A C 1
ATOM 3161 O O . ILE A 1 394 ? 21.231 4.034 -25.543 1.00 95.06 394 ILE A O 1
ATOM 3165 N N . ARG A 1 395 ? 21.050 2.215 -24.237 1.00 95.25 395 ARG A N 1
ATOM 3166 C CA . ARG A 1 395 ? 22.352 1.649 -24.626 1.00 95.25 395 ARG A CA 1
ATOM 3167 C C . ARG A 1 395 ? 22.389 1.299 -26.115 1.00 95.25 395 ARG A C 1
ATOM 3169 O O . ARG A 1 395 ? 23.324 1.710 -26.795 1.00 95.25 395 ARG A O 1
ATOM 3176 N N . LEU A 1 396 ? 21.366 0.609 -26.619 1.00 95.25 396 LEU A N 1
ATOM 3177 C CA . LEU A 1 396 ? 21.260 0.243 -28.035 1.00 95.25 396 LEU A CA 1
ATOM 3178 C C . LEU A 1 396 ? 21.179 1.473 -28.948 1.00 95.25 396 LEU A C 1
ATOM 3180 O O . LEU A 1 396 ? 21.818 1.499 -29.996 1.00 95.25 396 LEU A O 1
ATOM 3184 N N . GLU A 1 397 ? 20.417 2.503 -28.570 1.00 94.00 397 GLU A N 1
ATOM 3185 C CA . GLU A 1 397 ? 20.389 3.772 -29.309 1.00 94.00 397 GLU A CA 1
ATOM 3186 C C . GLU A 1 397 ? 21.778 4.425 -29.349 1.00 94.00 397 GLU A C 1
ATOM 3188 O O . GLU A 1 397 ? 22.220 4.859 -30.413 1.00 94.00 397 GLU A O 1
ATOM 3193 N N . GLY A 1 398 ? 22.508 4.420 -28.229 1.00 93.31 398 GLY A N 1
ATOM 3194 C CA . GLY A 1 398 ? 23.877 4.941 -28.168 1.00 93.31 398 GLY A CA 1
ATOM 3195 C C . GLY A 1 398 ? 24.847 4.175 -29.067 1.00 93.31 398 GLY A C 1
ATOM 3196 O O . GLY A 1 398 ? 25.652 4.780 -29.775 1.00 93.31 398 GLY A O 1
ATOM 3197 N N . GLU A 1 399 ? 24.748 2.846 -29.102 1.00 94.12 399 GLU A N 1
ATOM 3198 C CA . GLU A 1 399 ? 25.540 2.015 -30.015 1.00 94.12 399 GLU A CA 1
ATOM 3199 C C . GLU A 1 399 ? 25.212 2.295 -31.485 1.00 94.12 399 GLU A C 1
ATOM 3201 O O . GLU A 1 399 ? 26.131 2.437 -32.292 1.00 94.12 399 GLU A O 1
ATOM 3206 N N . LYS A 1 400 ? 23.929 2.464 -31.834 1.00 92.19 400 LYS A N 1
ATOM 3207 C CA . LYS A 1 400 ? 23.513 2.855 -33.192 1.00 92.19 400 LYS A CA 1
ATOM 3208 C C . LYS A 1 400 ? 24.116 4.195 -33.606 1.00 92.19 400 LYS A C 1
ATOM 3210 O O . LYS A 1 400 ? 24.609 4.314 -34.724 1.00 92.19 400 LYS A O 1
ATOM 3215 N N . ILE A 1 401 ? 24.127 5.191 -32.719 1.00 90.88 401 ILE A N 1
ATOM 3216 C CA . ILE A 1 401 ? 24.770 6.488 -32.989 1.00 90.88 401 ILE A CA 1
ATOM 3217 C C . ILE A 1 401 ? 26.274 6.323 -33.201 1.00 90.88 401 ILE A C 1
ATOM 3219 O O . ILE A 1 401 ? 26.828 6.887 -34.145 1.00 90.88 401 ILE A O 1
ATOM 3223 N N . ASN A 1 402 ? 26.938 5.513 -32.377 1.00 90.19 402 ASN A N 1
ATOM 3224 C CA . ASN A 1 402 ? 28.363 5.233 -32.543 1.00 90.19 402 ASN A CA 1
ATOM 3225 C C . ASN A 1 402 ? 28.673 4.525 -33.871 1.00 90.19 402 ASN A C 1
ATOM 3227 O O . ASN A 1 402 ? 29.692 4.821 -34.496 1.00 90.19 402 ASN A O 1
ATOM 3231 N N . LEU A 1 403 ? 27.804 3.620 -34.329 1.00 91.75 403 LEU A N 1
ATOM 3232 C CA . LEU A 1 403 ? 27.922 2.999 -35.650 1.00 91.75 403 LEU A CA 1
ATOM 3233 C C . LEU A 1 403 ? 27.721 4.022 -36.773 1.00 91.75 403 LEU A C 1
ATOM 3235 O O . LEU A 1 403 ? 28.564 4.086 -37.663 1.00 91.75 403 LEU A O 1
ATOM 3239 N N . MET A 1 404 ? 26.703 4.887 -36.687 1.00 87.38 404 MET A N 1
ATOM 3240 C CA . MET A 1 404 ? 26.499 5.976 -37.656 1.00 87.38 404 MET A CA 1
ATOM 3241 C C . MET A 1 404 ? 27.726 6.897 -37.749 1.00 87.38 404 MET A C 1
ATOM 3243 O O . MET A 1 404 ? 28.160 7.235 -38.850 1.00 87.38 404 MET A O 1
ATOM 3247 N N . LYS A 1 405 ? 28.340 7.250 -36.609 1.00 86.75 405 LYS A N 1
ATOM 3248 C CA . LYS A 1 405 ? 29.593 8.027 -36.556 1.00 86.75 405 LYS A CA 1
ATOM 3249 C C . LYS A 1 405 ? 30.741 7.318 -37.283 1.00 86.75 405 LYS A C 1
ATOM 3251 O O . LYS A 1 405 ? 31.464 7.946 -38.054 1.00 86.75 405 LYS A O 1
ATOM 3256 N N . LYS A 1 406 ? 30.905 6.007 -37.070 1.00 88.44 406 LYS A N 1
ATOM 3257 C CA . LYS A 1 406 ? 31.936 5.203 -37.750 1.00 88.44 406 LYS A CA 1
ATOM 3258 C C . LYS A 1 406 ? 31.692 5.100 -39.254 1.00 88.44 406 LYS A C 1
ATOM 3260 O O . LYS A 1 406 ? 32.628 5.277 -40.028 1.00 88.44 406 LYS A O 1
ATOM 3265 N N . GLU A 1 407 ? 30.459 4.827 -39.671 1.00 85.69 407 GLU A N 1
ATOM 3266 C CA . GLU A 1 407 ? 30.087 4.764 -41.088 1.00 85.69 407 GLU A CA 1
ATOM 3267 C C . GLU A 1 407 ? 30.339 6.093 -41.796 1.00 85.69 407 GLU A C 1
ATOM 3269 O O . GLU A 1 407 ? 30.845 6.108 -42.919 1.00 85.69 407 GLU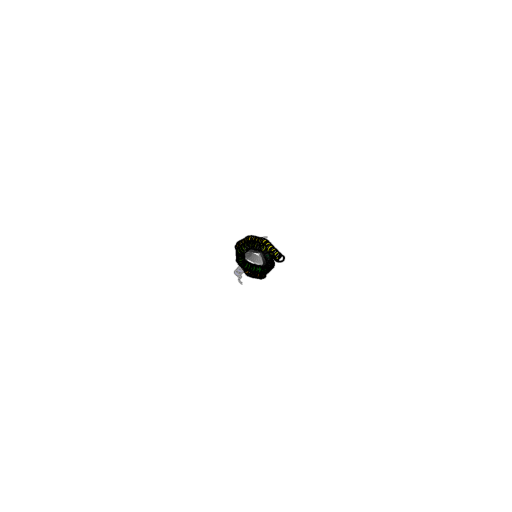 A O 1
ATOM 3274 N N . TYR A 1 408 ? 30.030 7.207 -41.130 1.00 81.62 408 TYR A N 1
ATOM 3275 C CA . TYR A 1 408 ? 30.337 8.534 -41.641 1.00 81.62 408 TYR A CA 1
ATOM 3276 C C . TYR A 1 408 ? 31.839 8.730 -41.849 1.00 81.62 408 TYR A C 1
ATOM 3278 O O . TYR A 1 408 ? 32.257 9.040 -42.961 1.00 81.62 408 TYR A O 1
ATOM 3286 N N . PHE A 1 409 ? 32.649 8.461 -40.822 1.00 83.00 409 PHE A N 1
ATOM 3287 C CA . PHE A 1 409 ? 34.105 8.595 -40.904 1.00 83.00 409 PHE A CA 1
ATOM 3288 C C . PHE A 1 409 ? 34.712 7.744 -42.035 1.00 83.00 409 PHE A C 1
ATOM 3290 O O . PHE A 1 409 ? 35.639 8.166 -42.728 1.00 83.00 409 PHE A O 1
ATOM 3297 N N . LEU A 1 410 ? 34.177 6.540 -42.266 1.00 84.94 410 LEU A N 1
ATOM 3298 C CA . LEU A 1 410 ? 34.603 5.688 -43.377 1.00 84.94 410 LEU A CA 1
ATOM 3299 C C . LEU A 1 410 ? 34.231 6.281 -44.742 1.00 84.94 410 LEU A C 1
ATOM 3301 O O . LEU A 1 410 ? 35.081 6.300 -45.633 1.00 84.94 410 LEU A O 1
ATOM 3305 N N . LYS A 1 411 ? 33.000 6.785 -44.904 1.00 78.81 411 LYS A N 1
ATOM 3306 C CA . LYS A 1 411 ? 32.548 7.440 -46.145 1.00 78.81 411 LYS A CA 1
ATOM 3307 C C . LYS A 1 411 ? 33.357 8.701 -46.444 1.00 78.81 411 LYS A C 1
ATOM 3309 O O . LYS A 1 411 ? 33.791 8.887 -47.575 1.00 78.81 411 LYS A O 1
ATOM 3314 N N . GLU A 1 412 ? 33.616 9.528 -45.437 1.00 78.00 412 GLU A N 1
ATOM 3315 C CA . GLU A 1 412 ? 34.457 10.725 -45.553 1.00 78.00 412 GLU A CA 1
ATOM 3316 C C . GLU A 1 412 ? 35.863 10.363 -46.057 1.00 78.00 412 GLU A C 1
ATOM 3318 O O . GLU A 1 412 ? 36.360 10.920 -47.038 1.00 78.00 412 GLU A O 1
ATOM 3323 N N . ARG A 1 413 ? 36.477 9.333 -45.461 1.00 81.81 413 ARG A N 1
ATOM 3324 C CA . ARG A 1 413 ? 37.790 8.834 -45.882 1.00 81.81 413 ARG A CA 1
ATOM 3325 C C . ARG A 1 413 ? 37.785 8.260 -47.302 1.00 81.81 413 ARG A C 1
ATOM 3327 O O . ARG A 1 413 ? 38.778 8.411 -48.013 1.00 81.81 413 ARG A O 1
ATOM 3334 N N . GLN A 1 414 ? 36.706 7.595 -47.718 1.00 78.50 414 GLN A N 1
ATOM 3335 C CA . GLN A 1 414 ? 36.547 7.106 -49.092 1.00 78.50 414 GLN A CA 1
ATOM 3336 C C . GLN A 1 414 ? 36.525 8.265 -50.093 1.00 78.50 414 GLN A C 1
ATOM 3338 O O . GLN A 1 414 ? 37.332 8.256 -51.021 1.00 78.50 414 GLN A O 1
ATOM 3343 N N . VAL A 1 415 ? 35.703 9.292 -49.852 1.00 76.25 415 VAL A N 1
ATOM 3344 C CA . VAL A 1 415 ? 35.627 10.483 -50.716 1.00 76.25 415 VAL A CA 1
ATOM 3345 C C . VAL A 1 415 ? 36.978 11.203 -50.781 1.00 76.25 415 VAL A C 1
ATOM 3347 O O . VAL A 1 415 ? 37.449 11.542 -51.864 1.00 76.25 415 VAL A O 1
ATOM 3350 N N . LEU A 1 416 ? 37.669 11.372 -49.647 1.00 77.94 416 LEU A N 1
ATOM 3351 C CA . LEU A 1 416 ? 39.017 11.956 -49.617 1.00 77.94 416 LEU A CA 1
ATOM 3352 C C . LEU A 1 416 ? 40.034 11.146 -50.435 1.00 77.94 416 LEU A C 1
ATOM 3354 O O . LEU A 1 416 ? 40.904 11.722 -51.090 1.00 77.94 416 LEU A O 1
ATOM 3358 N N . ASN A 1 417 ? 39.950 9.815 -50.409 1.00 80.38 417 ASN A N 1
ATOM 3359 C CA . ASN A 1 417 ? 40.819 8.959 -51.214 1.00 80.38 417 ASN A CA 1
ATOM 3360 C C . ASN A 1 417 ? 40.502 9.062 -52.712 1.00 80.38 417 ASN A C 1
ATOM 3362 O O . ASN A 1 417 ? 41.431 9.082 -53.518 1.00 80.38 417 ASN A O 1
ATOM 3366 N N . GLU A 1 418 ? 39.227 9.143 -53.094 1.00 77.00 418 GLU A N 1
ATOM 3367 C CA . GLU A 1 418 ? 38.816 9.362 -54.488 1.00 77.00 418 GLU A CA 1
ATOM 3368 C C . GLU A 1 418 ? 39.291 10.720 -55.006 1.00 77.00 418 GLU A C 1
ATOM 3370 O O . GLU A 1 418 ? 39.896 10.785 -56.073 1.00 77.00 418 GLU A O 1
ATOM 3375 N N . LEU A 1 419 ? 39.144 11.786 -54.214 1.00 76.56 419 LEU A N 1
ATOM 3376 C CA . LEU A 1 419 ? 39.675 13.109 -54.553 1.00 76.56 419 LEU A CA 1
ATOM 3377 C C . LEU A 1 419 ? 41.199 13.091 -54.747 1.00 76.56 419 LEU A C 1
ATOM 3379 O O . LEU A 1 419 ? 41.704 13.724 -55.672 1.00 76.56 419 LEU A O 1
ATOM 3383 N N . LYS A 1 420 ? 41.944 12.336 -53.926 1.00 81.62 420 LYS A N 1
ATOM 3384 C CA . LYS A 1 420 ? 43.398 12.158 -54.103 1.00 81.62 420 LYS A CA 1
ATOM 3385 C C . LYS A 1 420 ? 43.752 11.416 -55.391 1.00 81.62 420 LYS A C 1
ATOM 3387 O O . LYS A 1 420 ? 44.736 11.779 -56.031 1.00 81.62 420 LYS A O 1
ATOM 3392 N N . LYS A 1 421 ? 42.981 10.388 -55.767 1.00 80.50 421 LYS A N 1
ATOM 3393 C CA . LYS A 1 421 ? 43.167 9.678 -57.045 1.00 80.50 421 LYS A CA 1
ATOM 3394 C C . LYS A 1 421 ? 42.933 10.619 -58.221 1.00 80.50 421 LYS A C 1
ATOM 3396 O O . LYS A 1 421 ? 43.803 10.730 -59.075 1.00 80.50 421 LYS A O 1
ATOM 3401 N N . ILE A 1 422 ? 41.824 11.355 -58.187 1.00 76.44 422 ILE A N 1
ATOM 3402 C CA . ILE A 1 422 ? 41.463 12.354 -59.196 1.00 76.44 422 ILE A CA 1
ATOM 3403 C C . ILE A 1 422 ? 42.561 13.423 -59.342 1.00 76.44 422 ILE A C 1
ATOM 3405 O O . ILE A 1 422 ? 42.964 13.747 -60.457 1.00 76.44 422 ILE A O 1
ATOM 3409 N N . ASP A 1 423 ? 43.099 13.950 -58.236 1.00 74.94 423 ASP A N 1
ATOM 3410 C CA . ASP A 1 423 ? 44.201 14.926 -58.282 1.00 74.94 423 ASP A CA 1
ATOM 3411 C C . ASP A 1 423 ? 45.493 14.325 -58.872 1.00 74.94 423 ASP A C 1
ATOM 3413 O O . ASP A 1 423 ? 46.215 14.988 -59.619 1.00 74.94 423 ASP A O 1
ATOM 3417 N N . GLY A 1 424 ? 45.775 13.051 -58.583 1.00 81.00 424 GLY A N 1
ATOM 3418 C CA . GLY A 1 424 ? 46.882 12.308 -59.190 1.00 81.00 424 GLY A CA 1
ATOM 3419 C C . GLY A 1 424 ? 46.718 12.127 -60.702 1.00 81.00 424 GLY A C 1
ATOM 3420 O O . GLY A 1 424 ? 47.638 12.438 -61.459 1.00 81.00 424 GLY A O 1
ATOM 3421 N N . GLU A 1 425 ? 45.538 11.691 -61.145 1.00 78.00 425 GLU A N 1
ATOM 3422 C CA . GLU A 1 425 ? 45.188 11.523 -62.563 1.00 78.00 425 GLU A CA 1
ATOM 3423 C C . GLU A 1 425 ? 45.296 12.848 -63.328 1.00 78.00 425 GLU A C 1
ATOM 3425 O O . GLU A 1 425 ? 45.895 12.891 -64.404 1.00 78.00 425 GLU A O 1
ATOM 3430 N N . LEU A 1 426 ? 44.817 13.952 -62.740 1.00 73.12 426 LEU A N 1
ATOM 3431 C CA . LEU A 1 426 ? 44.951 15.304 -63.297 1.00 73.12 426 LEU A CA 1
ATOM 3432 C C . LEU A 1 426 ? 46.408 15.759 -63.439 1.00 73.12 426 LEU A C 1
ATOM 3434 O O . LEU A 1 426 ? 46.732 16.520 -64.353 1.00 73.12 426 LEU A O 1
ATOM 3438 N N . LYS A 1 427 ? 47.291 15.369 -62.515 1.00 77.94 427 LYS A N 1
ATOM 3439 C CA . LYS A 1 427 ? 48.724 15.696 -62.593 1.00 77.94 427 LYS A CA 1
ATOM 3440 C C . LYS A 1 427 ? 49.413 14.902 -63.699 1.00 77.94 427 LYS A C 1
ATOM 3442 O O . LYS A 1 427 ? 50.176 15.492 -64.459 1.00 77.94 427 LYS A O 1
ATOM 3447 N N . LEU A 1 428 ? 49.116 13.607 -63.813 1.00 80.19 428 LEU A N 1
ATOM 3448 C CA . LEU A 1 428 ? 49.692 12.734 -64.839 1.00 80.19 428 LEU A CA 1
ATOM 3449 C C . LEU A 1 428 ? 49.276 13.165 -66.247 1.00 80.19 428 LEU A C 1
ATOM 3451 O O . LEU A 1 428 ? 50.147 13.416 -67.075 1.00 80.19 428 LEU A O 1
ATOM 3455 N N . THR A 1 429 ? 47.979 13.375 -66.490 1.00 72.06 429 THR A N 1
ATOM 3456 C CA . THR A 1 429 ? 47.478 13.855 -67.795 1.00 72.06 429 THR A CA 1
ATOM 3457 C C . THR A 1 429 ? 48.104 15.190 -68.204 1.00 72.06 429 THR A C 1
ATOM 3459 O O . T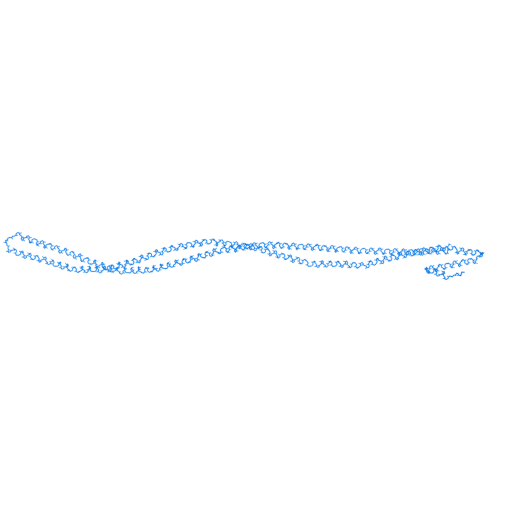HR A 1 429 ? 48.459 15.380 -69.368 1.00 72.06 429 THR A O 1
ATOM 3462 N N . LYS A 1 430 ? 48.323 16.118 -67.258 1.00 71.12 430 LYS A N 1
ATOM 3463 C CA . LYS A 1 430 ? 49.029 17.386 -67.533 1.00 71.12 430 LYS A CA 1
ATOM 3464 C C . LYS A 1 430 ? 50.490 17.183 -67.942 1.00 71.12 430 LYS A C 1
ATOM 3466 O O . LYS A 1 430 ? 50.975 17.915 -68.805 1.00 71.12 430 LYS A O 1
ATOM 3471 N N . GLU A 1 431 ? 51.203 16.249 -67.322 1.00 78.12 431 GLU A N 1
ATOM 3472 C CA . GLU A 1 431 ? 52.608 15.973 -67.649 1.00 78.12 431 GLU A CA 1
ATOM 3473 C C . GLU A 1 431 ? 52.758 15.188 -68.959 1.00 78.12 431 GLU A C 1
ATOM 3475 O O . GLU A 1 431 ? 53.585 15.550 -69.798 1.00 78.12 431 GLU A O 1
ATOM 3480 N N . GLU A 1 432 ? 51.913 14.185 -69.200 1.00 75.06 432 GLU A N 1
ATOM 3481 C CA . GLU A 1 432 ? 51.883 13.432 -70.461 1.00 75.06 432 GLU A CA 1
ATOM 3482 C C . GLU A 1 432 ? 51.633 14.351 -71.662 1.00 75.06 432 GLU A C 1
ATOM 3484 O O . GLU A 1 432 ? 52.342 14.283 -72.670 1.00 75.06 432 GLU A O 1
ATOM 3489 N N . ALA A 1 433 ? 50.690 15.285 -71.521 1.00 67.38 433 ALA A N 1
ATOM 3490 C CA . ALA A 1 433 ? 50.420 16.317 -72.513 1.00 67.38 433 ALA A CA 1
ATOM 3491 C C . ALA A 1 433 ? 51.648 17.182 -72.832 1.00 67.38 433 ALA A C 1
ATOM 3493 O O . ALA A 1 433 ? 51.970 17.430 -73.998 1.00 67.38 433 ALA A O 1
ATOM 3494 N N . ARG A 1 434 ? 52.367 17.634 -71.794 1.00 72.56 434 ARG A N 1
ATOM 3495 C CA . ARG A 1 434 ? 53.588 18.443 -71.942 1.00 72.56 434 ARG A CA 1
ATOM 3496 C C . ARG A 1 434 ? 54.687 17.673 -72.666 1.00 72.56 434 ARG A C 1
ATOM 3498 O O . ARG A 1 434 ? 55.379 18.253 -73.505 1.00 72.56 434 ARG A O 1
ATOM 3505 N N . LEU A 1 435 ? 54.856 16.389 -72.349 1.00 78.00 435 LEU A N 1
ATOM 3506 C CA . LEU A 1 435 ? 55.865 15.527 -72.965 1.00 78.00 435 LEU A CA 1
ATOM 3507 C C . LEU A 1 435 ? 55.575 15.280 -74.447 1.00 78.00 435 LEU A C 1
ATOM 3509 O O . LEU A 1 435 ? 56.467 15.502 -75.269 1.00 78.00 435 LEU A O 1
ATOM 3513 N N . LYS A 1 436 ? 54.339 14.901 -74.797 1.00 70.81 436 LYS A N 1
ATOM 3514 C CA . LYS A 1 436 ? 53.927 14.686 -76.194 1.00 70.81 436 LYS A CA 1
ATOM 3515 C C . LYS A 1 436 ? 54.154 15.932 -77.055 1.00 70.81 436 LYS A C 1
ATOM 3517 O O . LYS A 1 436 ? 54.733 15.834 -78.134 1.00 70.81 436 LYS A O 1
ATOM 3522 N N . ASN A 1 437 ? 53.791 17.114 -76.552 1.00 64.94 437 ASN A N 1
ATOM 3523 C CA . ASN A 1 437 ? 54.002 18.376 -77.266 1.00 64.94 437 ASN A CA 1
ATOM 3524 C C . ASN A 1 437 ? 55.500 18.689 -77.466 1.00 64.94 437 ASN A C 1
ATOM 3526 O O . ASN A 1 437 ? 55.941 19.007 -78.572 1.00 64.94 437 ASN A O 1
ATOM 3530 N N . ARG A 1 438 ? 56.327 18.519 -76.423 1.00 74.12 438 ARG A N 1
ATOM 3531 C CA . ARG A 1 438 ? 57.788 18.687 -76.543 1.00 74.12 438 ARG A CA 1
ATOM 3532 C C . ARG A 1 438 ? 58.389 17.748 -77.588 1.00 74.12 438 ARG A C 1
ATOM 3534 O O . ARG A 1 438 ? 59.189 18.196 -78.403 1.00 74.12 438 ARG A O 1
ATOM 3541 N N . GLN A 1 439 ? 58.003 16.472 -77.578 1.00 74.88 439 GLN A N 1
ATOM 3542 C CA . GLN A 1 439 ? 58.483 15.480 -78.544 1.00 74.88 439 GLN A CA 1
ATOM 3543 C C . GLN A 1 439 ? 58.090 15.851 -79.978 1.00 74.88 439 GLN A C 1
ATOM 3545 O O . GLN A 1 439 ? 58.956 15.886 -80.853 1.00 74.88 439 GLN A O 1
ATOM 3550 N N . ALA A 1 440 ? 56.821 16.196 -80.208 1.00 64.06 440 ALA A N 1
ATOM 3551 C CA . ALA A 1 440 ? 56.325 16.611 -81.518 1.00 64.06 440 ALA A CA 1
ATOM 3552 C C . ALA A 1 440 ? 57.055 17.864 -82.039 1.00 64.06 440 ALA A C 1
ATOM 3554 O O . ALA A 1 440 ? 57.497 17.891 -83.187 1.00 64.06 440 ALA A O 1
ATOM 3555 N N . SER A 1 441 ? 57.272 18.867 -81.179 1.00 69.00 441 SER A N 1
ATOM 3556 C CA . SER A 1 441 ? 58.015 20.086 -81.526 1.00 69.00 441 SER A CA 1
ATOM 3557 C C . SER A 1 441 ? 59.478 19.808 -81.885 1.00 69.00 441 SER A C 1
ATOM 3559 O O . SER A 1 441 ? 59.992 20.370 -82.854 1.00 69.00 441 SER A O 1
ATOM 3561 N N . THR A 1 442 ? 60.160 18.931 -81.142 1.00 75.31 442 THR A N 1
ATOM 3562 C CA . THR A 1 442 ? 61.552 18.561 -81.436 1.00 75.31 442 THR A CA 1
ATOM 3563 C C . THR A 1 442 ? 61.667 17.819 -82.766 1.00 75.31 442 THR A C 1
ATOM 3565 O O . THR A 1 442 ? 62.558 18.141 -83.550 1.00 75.31 442 THR A O 1
ATOM 3568 N N . ILE A 1 443 ? 60.756 16.880 -83.049 1.00 70.12 443 ILE A N 1
ATOM 3569 C CA . ILE A 1 443 ? 60.722 16.139 -84.321 1.00 70.12 443 ILE A CA 1
ATOM 3570 C C . ILE A 1 443 ? 60.453 17.088 -85.496 1.00 70.12 443 ILE A C 1
ATOM 3572 O O . ILE A 1 443 ? 61.135 17.018 -86.515 1.00 70.12 443 ILE A O 1
ATOM 3576 N N . ALA A 1 444 ? 59.499 18.012 -85.354 1.00 59.41 444 ALA A N 1
ATOM 3577 C CA . ALA A 1 444 ? 59.201 18.992 -86.396 1.00 59.41 444 ALA A CA 1
ATOM 3578 C C . ALA A 1 444 ? 60.409 19.896 -86.693 1.00 59.41 444 ALA A C 1
ATOM 3580 O O . ALA A 1 444 ? 60.738 20.131 -87.854 1.00 59.41 444 ALA A O 1
ATOM 3581 N N . LYS A 1 445 ? 61.111 20.362 -85.650 1.00 72.25 445 LYS A N 1
ATOM 3582 C CA . LYS A 1 445 ? 62.325 21.176 -85.805 1.00 72.25 445 LYS A CA 1
ATOM 3583 C C . LYS A 1 445 ? 63.461 20.399 -86.461 1.00 72.25 445 LYS A C 1
ATOM 3585 O O . LYS A 1 445 ? 64.091 20.934 -87.363 1.00 72.25 445 LYS A O 1
ATOM 3590 N N . SER 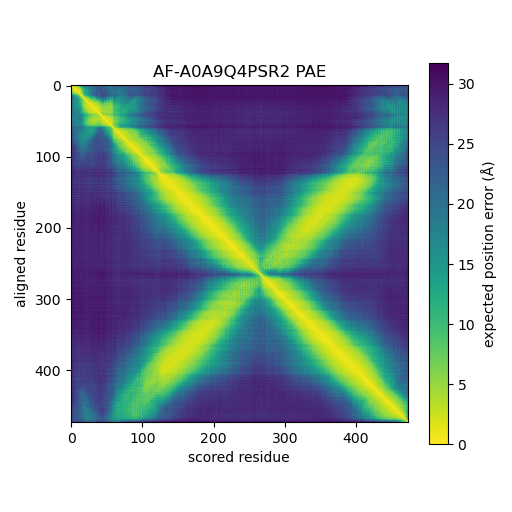A 1 446 ? 63.726 19.160 -86.039 1.00 72.94 446 SER A N 1
ATOM 3591 C CA . SER A 1 446 ? 64.816 18.365 -86.618 1.00 72.94 446 SER A CA 1
ATOM 3592 C C . SER A 1 446 ? 64.568 18.044 -88.090 1.00 72.94 446 SER A C 1
ATOM 3594 O O . SER A 1 446 ? 65.487 18.176 -88.895 1.00 72.94 446 SER A O 1
ATOM 3596 N N . LEU A 1 447 ? 63.333 17.692 -88.457 1.00 65.12 447 LEU A N 1
ATOM 3597 C CA . LEU A 1 447 ? 62.952 17.443 -89.846 1.00 65.12 447 LEU A CA 1
ATOM 3598 C C . LEU A 1 447 ? 63.022 18.715 -90.691 1.00 65.12 447 LEU A C 1
ATOM 3600 O O . LEU A 1 447 ? 63.542 18.665 -91.800 1.00 65.12 447 LEU A O 1
ATOM 3604 N N . ALA A 1 448 ? 62.576 19.862 -90.168 1.00 62.09 448 ALA A N 1
ATOM 3605 C CA . ALA A 1 448 ? 62.711 21.143 -90.861 1.00 62.09 448 ALA A CA 1
ATOM 3606 C C . ALA A 1 448 ? 64.184 21.476 -91.147 1.00 62.09 448 ALA A C 1
ATOM 3608 O O . ALA A 1 448 ? 64.521 21.845 -92.272 1.00 62.09 448 ALA A O 1
ATOM 3609 N N . THR A 1 449 ? 65.069 21.269 -90.166 1.00 71.75 449 THR A N 1
ATOM 3610 C CA . THR A 1 449 ? 66.513 21.442 -90.359 1.00 71.75 449 THR A CA 1
ATOM 3611 C C . THR A 1 449 ? 67.045 20.473 -91.409 1.00 71.75 449 THR A C 1
ATOM 3613 O O . THR A 1 449 ? 67.713 20.918 -92.331 1.00 71.75 449 THR A O 1
ATOM 3616 N N . GLN A 1 450 ? 66.710 19.180 -91.331 1.00 64.75 450 GLN A N 1
ATOM 3617 C CA . GLN A 1 450 ? 67.149 18.175 -92.309 1.00 64.75 450 GLN A CA 1
ATOM 3618 C C . GLN A 1 450 ? 66.688 18.499 -93.732 1.00 64.75 450 GLN A C 1
ATOM 3620 O O . GLN A 1 450 ? 67.471 18.361 -94.665 1.00 64.75 450 GLN A O 1
ATOM 3625 N N . ILE A 1 451 ? 65.449 18.964 -93.906 1.00 61.03 451 ILE A N 1
ATOM 3626 C CA . ILE A 1 451 ? 64.927 19.402 -95.207 1.00 61.03 451 ILE A CA 1
ATOM 3627 C C . ILE A 1 451 ? 65.714 20.609 -95.710 1.00 61.03 451 ILE A C 1
ATOM 3629 O O . ILE A 1 451 ? 66.081 20.655 -96.881 1.00 61.03 451 ILE A O 1
ATOM 3633 N N . GLN A 1 452 ? 66.002 21.575 -94.839 1.00 61.69 452 GLN A N 1
ATOM 3634 C CA . GLN A 1 452 ? 66.788 22.748 -95.203 1.00 61.69 452 GLN A CA 1
ATOM 3635 C C . GLN A 1 452 ? 68.223 22.369 -95.594 1.00 61.69 452 GLN A C 1
ATOM 3637 O O . GLN A 1 452 ? 68.722 22.863 -96.602 1.00 61.69 452 GLN A O 1
ATOM 3642 N N . THR A 1 453 ? 68.864 21.457 -94.856 1.00 66.31 453 THR A N 1
ATOM 3643 C CA . THR A 1 453 ? 70.204 20.949 -95.184 1.00 66.31 453 THR A CA 1
ATOM 3644 C C . THR A 1 453 ? 70.193 20.165 -96.493 1.00 66.31 453 THR A C 1
ATOM 3646 O O . THR A 1 453 ? 71.004 20.445 -97.365 1.00 66.31 453 THR A O 1
ATOM 3649 N N . ALA A 1 454 ? 69.232 19.257 -96.683 1.00 54.69 454 ALA A N 1
ATOM 3650 C CA . ALA A 1 454 ? 69.091 18.482 -97.913 1.00 54.69 454 ALA A CA 1
ATOM 3651 C C . ALA A 1 454 ? 68.808 19.376 -99.128 1.00 54.69 454 ALA A C 1
ATOM 3653 O O . ALA A 1 454 ? 69.323 19.116 -100.212 1.00 54.69 454 ALA A O 1
ATOM 3654 N N . LYS A 1 455 ? 68.032 20.454 -98.952 1.00 55.25 455 LYS A N 1
ATOM 3655 C CA . LYS A 1 455 ? 67.807 21.456 -99.997 1.00 55.25 455 LYS A CA 1
ATOM 3656 C C . LYS A 1 455 ? 69.106 22.180 -100.351 1.00 55.25 455 LYS A C 1
ATOM 3658 O O . LYS A 1 455 ? 69.449 22.245 -101.522 1.00 55.25 455 LYS A O 1
ATOM 3663 N N . MET A 1 456 ? 69.864 22.633 -99.352 1.00 63.06 456 MET A N 1
ATOM 3664 C CA . MET A 1 456 ? 71.173 23.255 -99.575 1.00 63.06 456 MET A CA 1
ATOM 3665 C C . MET A 1 456 ? 72.177 22.301 -100.239 1.00 63.06 456 MET A C 1
ATOM 3667 O O . MET A 1 456 ? 72.916 22.720 -101.122 1.00 63.06 456 MET A O 1
ATOM 3671 N N . GLU A 1 457 ? 72.210 21.026 -99.846 1.00 55.81 457 GLU A N 1
ATOM 3672 C CA . GLU A 1 457 ? 73.066 20.006 -100.466 1.00 55.81 457 GLU A CA 1
ATOM 3673 C C . GLU A 1 457 ? 72.643 19.691 -101.901 1.00 55.81 457 GLU A C 1
ATOM 3675 O O . GLU A 1 457 ? 73.498 19.503 -102.765 1.00 55.81 457 GLU A O 1
ATOM 3680 N N . ALA A 1 458 ? 71.338 19.634 -102.173 1.00 51.56 458 ALA A N 1
ATOM 3681 C CA . ALA A 1 458 ? 70.819 19.477 -103.524 1.00 51.56 458 ALA A CA 1
ATOM 3682 C C . ALA A 1 458 ? 71.203 20.683 -104.388 1.00 51.56 458 ALA A C 1
ATOM 3684 O O . ALA A 1 458 ? 71.738 20.492 -105.475 1.00 51.56 458 ALA A O 1
ATOM 3685 N N . ASP A 1 459 ? 71.027 21.905 -103.882 1.00 52.00 459 ASP A N 1
ATOM 3686 C CA . ASP A 1 459 ? 71.428 23.138 -104.564 1.00 52.00 459 ASP A CA 1
ATOM 3687 C C . ASP A 1 459 ? 72.950 23.171 -104.803 1.00 52.00 459 ASP A C 1
ATOM 3689 O O . ASP A 1 459 ? 73.404 23.532 -105.892 1.00 52.00 459 ASP A O 1
ATOM 3693 N N . ALA A 1 460 ? 73.754 22.714 -103.837 1.00 53.53 460 ALA A N 1
ATOM 3694 C CA . ALA A 1 460 ? 75.205 22.594 -103.975 1.00 53.53 460 ALA A CA 1
ATOM 3695 C C . ALA A 1 460 ? 75.606 21.549 -105.027 1.00 53.53 460 ALA A C 1
ATOM 3697 O O . ALA A 1 460 ? 76.427 21.849 -105.888 1.00 53.53 460 ALA A O 1
ATOM 3698 N N . LYS A 1 461 ? 74.993 20.358 -105.033 1.00 52.25 461 LYS A N 1
ATOM 3699 C CA . LYS A 1 461 ? 75.238 19.318 -106.051 1.00 52.25 461 LYS A CA 1
ATOM 3700 C C . LYS A 1 461 ? 74.761 19.735 -107.437 1.00 52.25 461 LYS A C 1
ATOM 3702 O O . LYS A 1 461 ? 75.408 19.414 -108.428 1.00 52.25 461 LYS A O 1
ATOM 3707 N N . ILE A 1 462 ? 73.656 20.475 -107.524 1.00 51.25 462 ILE A N 1
ATOM 3708 C CA . ILE A 1 462 ? 73.208 21.113 -108.767 1.00 51.25 462 ILE A CA 1
ATOM 3709 C C . ILE A 1 462 ? 74.258 22.134 -109.220 1.00 51.25 462 ILE A C 1
ATOM 3711 O O . ILE A 1 462 ? 74.572 22.195 -110.405 1.00 51.25 462 ILE A O 1
ATOM 3715 N N . THR A 1 463 ? 74.847 22.894 -108.297 1.00 51.94 463 THR A N 1
ATOM 3716 C CA . THR A 1 463 ? 75.923 23.851 -108.593 1.00 51.94 463 THR A CA 1
ATOM 3717 C C . THR A 1 463 ? 77.214 23.151 -109.036 1.00 51.94 463 THR A C 1
ATOM 3719 O O . THR A 1 463 ? 77.815 23.563 -110.023 1.00 51.94 463 THR A O 1
ATOM 3722 N N . GLU A 1 464 ? 77.620 22.053 -108.396 1.00 50.56 464 GLU A N 1
ATOM 3723 C CA . GLU A 1 464 ? 78.749 21.221 -108.841 1.00 50.56 464 GLU A CA 1
ATOM 3724 C C . GLU A 1 464 ? 78.496 20.614 -110.224 1.00 50.56 464 GLU A C 1
ATOM 3726 O O . GLU A 1 464 ? 79.368 20.667 -111.089 1.00 50.56 464 GLU A O 1
ATOM 3731 N N . ALA A 1 465 ? 77.289 20.095 -110.472 1.00 47.84 465 ALA A N 1
ATOM 3732 C CA . ALA A 1 465 ? 76.891 19.598 -111.785 1.00 47.84 465 ALA A CA 1
ATOM 3733 C C . ALA A 1 465 ? 76.907 20.715 -112.845 1.00 47.84 465 ALA A C 1
ATOM 3735 O O . ALA A 1 465 ? 77.319 20.463 -113.977 1.00 47.84 465 ALA A O 1
ATOM 3736 N N . ARG A 1 466 ? 76.535 21.956 -112.484 1.00 46.72 466 ARG A N 1
ATOM 3737 C CA . ARG A 1 466 ? 76.695 23.139 -113.351 1.00 46.72 466 ARG A CA 1
ATOM 3738 C C . ARG A 1 466 ? 78.165 23.406 -113.671 1.00 46.72 466 ARG A C 1
ATOM 3740 O O . ARG A 1 466 ? 78.465 23.635 -114.834 1.00 46.72 466 ARG A O 1
ATOM 3747 N N . ILE A 1 467 ? 79.064 23.345 -112.684 1.00 49.66 467 ILE A N 1
ATOM 3748 C CA . ILE A 1 467 ? 80.513 23.554 -112.876 1.00 49.66 467 ILE A CA 1
ATOM 3749 C C . ILE A 1 467 ? 81.117 22.459 -113.772 1.00 49.66 467 ILE A C 1
ATOM 3751 O O . ILE A 1 467 ? 81.883 22.754 -114.688 1.00 49.66 467 ILE A O 1
ATOM 3755 N N . TYR A 1 468 ? 80.736 21.195 -113.562 1.00 46.78 468 TYR A N 1
ATOM 3756 C CA . TYR A 1 468 ? 81.171 20.077 -114.407 1.00 46.78 468 TYR A CA 1
ATOM 3757 C C . TYR A 1 468 ? 80.647 20.194 -115.848 1.00 46.78 468 TYR A C 1
ATOM 3759 O O . TYR A 1 468 ? 81.355 19.837 -116.788 1.00 46.78 468 TYR A O 1
ATOM 3767 N N . ALA A 1 469 ? 79.427 20.710 -116.037 1.00 44.22 469 ALA A N 1
ATOM 3768 C CA . ALA A 1 469 ? 78.823 20.912 -117.353 1.00 44.22 469 ALA A CA 1
ATOM 3769 C C . ALA A 1 469 ? 79.385 22.134 -118.111 1.00 44.22 469 ALA A C 1
ATOM 3771 O O . ALA A 1 469 ? 79.338 22.151 -119.340 1.00 44.22 469 ALA A O 1
ATOM 3772 N N . THR A 1 470 ? 79.926 23.145 -117.420 1.00 41.91 470 THR A N 1
ATOM 3773 C CA . THR A 1 470 ? 80.491 24.356 -118.048 1.00 41.91 470 THR A CA 1
ATOM 3774 C C . THR A 1 470 ? 81.959 24.248 -118.448 1.00 41.91 470 THR A C 1
ATOM 3776 O O . THR A 1 470 ? 82.430 25.123 -119.174 1.00 41.91 470 THR A O 1
ATOM 3779 N N . GLY A 1 471 ? 82.673 23.195 -118.036 1.00 43.75 471 GLY A N 1
ATOM 3780 C CA . GLY A 1 471 ? 84.033 22.916 -118.502 1.00 43.75 471 GLY A CA 1
ATOM 3781 C C . GLY A 1 471 ? 85.030 24.044 -118.218 1.00 43.75 471 GLY A C 1
ATOM 3782 O O . GLY A 1 471 ? 85.626 24.583 -119.148 1.00 43.75 471 GLY A O 1
ATOM 3783 N N . GLN A 1 472 ? 85.228 24.396 -116.945 1.00 38.38 472 GLN A N 1
ATOM 3784 C CA . GLN A 1 472 ? 86.393 25.177 -116.514 1.00 38.38 472 GLN A CA 1
ATOM 3785 C C . GLN A 1 472 ? 87.353 24.289 -115.713 1.00 38.38 472 GLN A C 1
ATOM 3787 O O . GLN A 1 472 ? 87.134 24.031 -114.531 1.00 38.38 472 GLN A O 1
ATOM 3792 N N . ALA A 1 473 ? 88.405 23.829 -116.395 1.00 34.28 473 ALA A N 1
ATOM 3793 C CA . ALA A 1 473 ? 89.735 23.638 -115.823 1.00 34.28 473 ALA A CA 1
ATOM 3794 C C . ALA A 1 473 ? 90.608 24.803 -116.299 1.00 34.28 473 ALA A C 1
ATOM 3796 O O . ALA A 1 473 ? 90.463 25.170 -117.492 1.00 34.28 473 ALA A O 1
#